Protein AF-A0AAJ2TS59-F1 (afdb_monomer_lite)

Foldseek 3Di:
DAEDEDADDDDQPATFQQFEFEQDPVLVVVVVVVCVVVPPCCVRPNDDPDDDDDQQRGRGDGDRLGGALLHPPQRVVLVVLVVV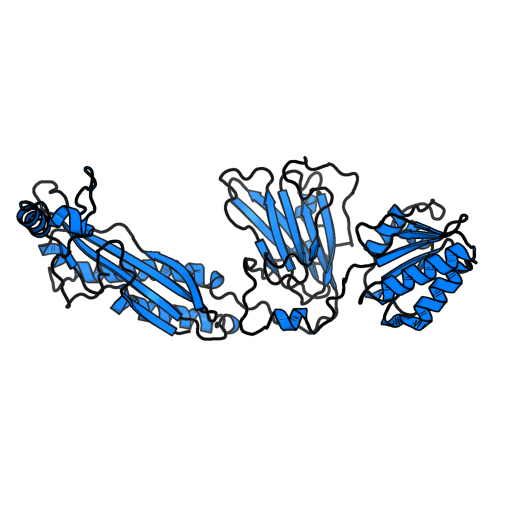VCVVQVQLPDDADKYWYKHRGGFYFGWDDDDPNATKTWGWGWIWIWIQHRVRDIDTQFIQGPGTDIDHPCVCPPPNRPVVVVVSNVSSVVRSVSNSVCSCVVRPRPAPQDDPAQAKEKEKEFDDQFKDKKKDWLDQFPVCNVRIDDDPQDDPDLVDRRDPDPDQEADLDFAAAPVNVVDPHTHIYMDIGGANGKMKIWMDGSDPDVLPDDTQMKIHGHHHPWYKYWDWDDDPSHTHIAIFIQDPNRDTHHGPMHGGHNDDDDPVDPPVCVPVPDQPAPQQQEWQWEQDPQGIWIDGSDPPDDIDGAGLDPVSLVVLVVSLVVQLVGANYEYEYEAQDPPDDGPSVVSVLVSCLVCVVSYFYAYDYCQRLCVVVVHDSPDDDDPVSSVVSVSSDDPVRGGND

Secondary structure (DSSP, 8-state):
-EEEEEE---BTTBPP-SEEEEE-HHHHHHHHHHTTSTHHHHHHH-S-TT----GGGS--EEEEEEE-HHHHTHHHHHHHHHHHHHHH-GGGS-SS--EEEEEEEEEEEEE---BTTB-EEEEEEEEEEEEE-TTS-EEEEEEE-PPPPEEEHHHHHHHHHHHHHHHHHHHHHHHHHHHHTTHHHHSPPPP--------EEEEEEE--SSEEEEEEES-SSTT--SSEE--TTS-S-TTSPPP--S---B-S-PPPPHHHHH-SS--EEEEEEETTS-EEEEEEESS--TTS-S-EEEEE-PPTT-EEEEEEEEETTEEEEEEEEE-TT--EEE---EEPPSS---TTS-HHHHTTSS----TT-EEEEEEETTEEEEE-SSTTPPPEEE-SSHHHHHHHHHHHHHHHHSTT-EEEEEESSTT---HHHHHHHHHHHHTTTTS-EEEEEHHHHHHHTT--TT----HHHHHHHHHHS-GGG----

Structure (mmCIF, N/CA/C/O backbone):
data_AF-A0AAJ2TS59-F1
#
_entry.id   AF-A0AAJ2TS59-F1
#
loop_
_atom_site.group_PDB
_atom_site.id
_atom_site.type_symbol
_atom_site.label_atom_id
_atom_site.label_alt_id
_atom_site.label_comp_id
_atom_site.label_asym_id
_atom_site.label_entity_id
_atom_site.label_seq_id
_atom_site.pdbx_PDB_ins_code
_atom_site.Cartn_x
_atom_site.Cartn_y
_atom_site.Cartn_z
_atom_site.occupancy
_atom_site.B_iso_or_equiv
_atom_site.auth_seq_id
_atom_site.auth_comp_id
_atom_site.auth_asym_id
_atom_site.auth_atom_id
_atom_site.pdbx_PDB_model_num
ATOM 1 N N . MET A 1 1 ? -4.832 -18.614 8.738 1.00 72.69 1 MET A N 1
ATOM 2 C CA . MET A 1 1 ? -4.809 -17.460 9.665 1.00 72.69 1 MET A CA 1
ATOM 3 C C . MET A 1 1 ? -5.436 -17.889 10.982 1.00 72.69 1 MET A C 1
ATOM 5 O O . MET A 1 1 ? -6.386 -18.655 10.942 1.00 72.69 1 MET A O 1
ATOM 9 N N . ALA A 1 2 ? -4.895 -17.458 12.120 1.00 82.19 2 ALA A N 1
ATOM 10 C CA . ALA A 1 2 ? -5.472 -17.732 13.437 1.00 82.19 2 ALA A CA 1
ATOM 11 C C . ALA A 1 2 ? -5.953 -16.429 14.087 1.00 82.19 2 ALA A C 1
ATOM 13 O O . ALA A 1 2 ? -5.424 -15.356 13.789 1.00 82.19 2 ALA A O 1
ATOM 14 N N . ILE A 1 3 ? -6.926 -16.527 14.989 1.00 85.50 3 ILE A N 1
ATOM 15 C CA . ILE A 1 3 ? -7.388 -15.415 15.823 1.00 85.50 3 ILE A CA 1
ATOM 16 C C . ILE A 1 3 ? -7.138 -15.805 17.277 1.00 85.50 3 ILE A C 1
ATOM 18 O O . ILE A 1 3 ? -7.480 -16.910 17.689 1.00 85.50 3 ILE A O 1
ATOM 22 N N . SER A 1 4 ? -6.535 -14.911 18.054 1.00 87.94 4 SER A N 1
ATOM 23 C CA . SER A 1 4 ? -6.341 -15.095 19.493 1.00 87.94 4 SER A CA 1
ATOM 24 C C . SER A 1 4 ? -6.887 -13.886 20.223 1.00 87.94 4 SER A C 1
ATOM 26 O O . SER A 1 4 ? -6.422 -12.772 19.997 1.00 87.94 4 SER A O 1
ATOM 28 N N . ALA A 1 5 ? -7.822 -14.107 21.139 1.00 88.44 5 ALA A N 1
ATOM 29 C CA . ALA A 1 5 ? -8.202 -13.099 22.117 1.00 88.44 5 ALA A CA 1
ATOM 30 C C . ALA A 1 5 ? -7.309 -13.201 23.353 1.00 88.44 5 ALA A C 1
ATOM 32 O O . ALA A 1 5 ? -6.896 -14.294 23.743 1.00 88.44 5 ALA A O 1
ATOM 33 N N . GLY A 1 6 ? -6.999 -12.066 23.965 1.00 87.12 6 GLY A N 1
ATOM 34 C CA . GLY A 1 6 ? -6.193 -12.036 25.174 1.00 87.12 6 GLY A CA 1
ATOM 35 C C . GLY A 1 6 ? -6.191 -10.677 25.852 1.00 87.12 6 GLY A C 1
ATOM 36 O O . GLY A 1 6 ? -6.707 -9.687 25.334 1.00 87.12 6 GLY A O 1
ATOM 37 N N . ALA A 1 7 ? -5.581 -10.643 27.030 1.00 84.12 7 ALA A N 1
ATOM 38 C CA . ALA A 1 7 ? -5.287 -9.400 27.721 1.00 84.12 7 ALA A CA 1
ATOM 39 C C . ALA A 1 7 ? -4.274 -8.572 26.905 1.00 84.12 7 ALA A C 1
ATOM 41 O O . ALA A 1 7 ? -3.307 -9.120 26.370 1.00 84.12 7 ALA A O 1
ATOM 42 N N . GLY A 1 8 ? -4.509 -7.263 26.797 1.00 77.06 8 GLY A N 1
ATOM 43 C CA . GLY A 1 8 ? -3.562 -6.320 26.203 1.00 77.06 8 GLY A CA 1
ATOM 44 C C . GLY A 1 8 ? -2.334 -6.070 27.079 1.00 77.06 8 GLY A C 1
ATOM 45 O O . GLY A 1 8 ? -2.161 -6.675 28.136 1.00 77.06 8 GLY A O 1
ATOM 46 N N . GLN A 1 9 ? -1.457 -5.165 26.643 1.00 68.12 9 GLN A N 1
ATOM 47 C CA . GLN A 1 9 ? -0.314 -4.766 27.466 1.00 68.12 9 GLN A CA 1
ATOM 48 C C . GLN A 1 9 ? -0.753 -3.912 28.658 1.00 68.12 9 GLN A C 1
ATOM 50 O O . GLN A 1 9 ? -1.721 -3.157 28.580 1.00 68.12 9 GLN A O 1
ATOM 55 N N . HIS A 1 10 ? 0.006 -4.004 29.750 1.00 62.50 10 HIS A N 1
ATOM 56 C CA . HIS A 1 10 ? -0.122 -3.082 30.872 1.00 62.50 10 HIS A CA 1
ATOM 57 C C . HIS A 1 10 ? 0.120 -1.650 30.394 1.00 62.50 10 HIS A C 1
ATOM 59 O O . HIS A 1 10 ? 1.167 -1.345 29.820 1.00 62.50 10 HIS A O 1
ATOM 65 N N . ILE A 1 11 ? -0.851 -0.772 30.631 1.00 53.66 11 ILE A N 1
ATOM 66 C CA . ILE A 1 11 ? -0.703 0.664 30.401 1.00 53.66 11 ILE A CA 1
ATOM 67 C C . ILE A 1 11 ? -0.603 1.308 31.781 1.00 53.66 11 ILE A C 1
ATOM 69 O O . ILE A 1 11 ? -1.565 1.288 32.551 1.00 53.66 11 ILE A O 1
ATOM 73 N N . HIS A 1 12 ? 0.577 1.849 32.094 1.00 59.78 12 HIS A N 1
ATOM 74 C CA . HIS A 1 12 ? 0.957 2.241 33.457 1.00 59.78 12 HIS A CA 1
ATOM 75 C C . HIS A 1 12 ? 0.853 1.039 34.424 1.00 59.78 12 HIS A C 1
ATOM 77 O O . HIS A 1 12 ? 1.385 -0.022 34.110 1.00 59.78 12 HIS A O 1
ATOM 83 N N . ASP A 1 13 ? 0.147 1.182 35.552 1.00 52.59 13 ASP A N 1
ATOM 84 C CA . ASP A 1 13 ? -0.112 0.118 36.543 1.00 52.59 13 ASP A CA 1
ATOM 85 C C . ASP A 1 13 ? -1.493 -0.554 36.378 1.00 52.59 13 ASP A C 1
ATOM 87 O O . ASP A 1 13 ? -1.892 -1.413 37.176 1.00 52.59 13 ASP A O 1
ATOM 91 N N . HIS A 1 14 ? -2.256 -0.173 35.346 1.00 64.06 14 HIS A N 1
ATOM 92 C CA . HIS A 1 14 ? -3.583 -0.735 35.105 1.00 64.06 14 HIS A CA 1
ATOM 93 C C . HIS A 1 14 ? -3.475 -2.098 34.420 1.00 64.06 14 HIS A C 1
ATOM 95 O O . HIS A 1 14 ? -2.785 -2.253 33.409 1.00 64.06 14 HIS A O 1
ATOM 101 N N . HIS A 1 15 ? -4.153 -3.096 34.988 1.00 70.06 15 HIS A N 1
ATOM 102 C CA . HIS A 1 15 ? -4.234 -4.425 34.391 1.00 70.06 15 HIS A CA 1
ATOM 103 C C . HIS A 1 15 ? -5.321 -4.429 33.309 1.00 70.06 15 HIS A C 1
ATOM 105 O O . HIS A 1 15 ? -6.381 -3.845 33.524 1.00 70.06 15 HIS A O 1
ATOM 111 N N . PRO A 1 16 ? -5.095 -5.090 32.165 1.00 83.38 16 PRO A N 1
ATOM 112 C CA . PRO A 1 16 ? -6.091 -5.195 31.103 1.00 83.38 16 PRO A CA 1
ATOM 113 C C . PRO A 1 16 ? -7.420 -5.783 31.605 1.00 83.38 16 PRO A C 1
ATOM 115 O O . PRO A 1 16 ? -7.457 -6.852 32.221 1.00 83.38 16 PRO A O 1
ATOM 118 N N . ASP A 1 17 ? -8.525 -5.100 31.300 1.00 88.44 17 ASP A N 1
ATOM 119 C CA . ASP A 1 17 ? -9.873 -5.506 31.712 1.00 88.44 17 ASP A CA 1
ATOM 120 C C . ASP A 1 17 ? -10.430 -6.588 30.759 1.00 88.44 17 ASP A C 1
ATOM 122 O O . ASP A 1 17 ? -11.111 -6.297 29.770 1.00 88.44 17 ASP A O 1
ATOM 126 N N . VAL A 1 18 ? -10.135 -7.863 31.038 1.00 91.06 18 VAL A N 1
ATOM 127 C CA . VAL A 1 18 ? -10.705 -9.014 30.296 1.00 91.06 18 VAL A CA 1
ATOM 128 C C . VAL A 1 18 ? -12.157 -9.324 30.691 1.00 91.06 18 VAL A C 1
ATOM 130 O O . VAL A 1 18 ? -12.887 -9.970 29.938 1.00 91.06 18 VAL A O 1
ATOM 133 N N . VAL A 1 19 ? -12.588 -8.824 31.850 1.00 94.06 19 VAL A N 1
ATOM 134 C CA . VAL A 1 19 ? -13.965 -8.846 32.364 1.00 94.06 19 VAL A CA 1
ATOM 135 C C . VAL A 1 19 ? -14.363 -7.443 32.805 1.00 94.06 19 VAL A C 1
ATOM 137 O O . VAL A 1 19 ? -13.503 -6.579 32.971 1.00 94.06 19 VAL A O 1
ATOM 140 N N . LEU A 1 20 ? -15.661 -7.204 32.981 1.00 95.31 20 LEU A N 1
ATOM 141 C CA . LEU A 1 20 ? -16.171 -5.898 33.377 1.00 95.31 20 LEU A CA 1
ATOM 142 C C . LEU A 1 20 ? -15.591 -5.477 34.724 1.00 95.31 20 LEU A C 1
ATOM 144 O O . LEU A 1 20 ? -15.701 -6.205 35.709 1.00 95.31 20 LEU A O 1
ATOM 148 N N . ARG A 1 21 ? -15.062 -4.260 34.782 1.00 94.50 21 ARG A N 1
ATOM 149 C CA . ARG A 1 21 ? -14.678 -3.599 36.027 1.00 94.50 21 ARG A CA 1
ATOM 150 C C . ARG A 1 21 ? -15.656 -2.480 36.368 1.00 94.50 21 ARG A C 1
ATOM 152 O O . ARG A 1 21 ? -16.001 -1.668 35.517 1.00 94.50 21 ARG A O 1
ATOM 159 N N . ILE A 1 22 ? -16.091 -2.404 37.616 1.00 93.75 22 ILE A N 1
ATOM 160 C CA . ILE A 1 22 ? -16.941 -1.318 38.113 1.00 93.75 22 ILE A CA 1
ATOM 161 C C . ILE A 1 22 ? -16.112 -0.486 39.081 1.00 93.75 22 ILE A C 1
ATOM 163 O O . ILE A 1 22 ? -15.573 -1.027 40.041 1.00 93.75 22 ILE A O 1
ATOM 167 N N . VAL A 1 23 ? -16.004 0.813 38.816 1.00 91.12 23 VAL A N 1
ATOM 168 C CA . VAL A 1 23 ? -15.303 1.772 39.672 1.00 91.12 23 VAL A CA 1
ATOM 169 C C . VAL A 1 23 ? -16.327 2.711 40.285 1.00 91.12 23 VAL A C 1
ATOM 171 O O . VAL A 1 23 ? -16.976 3.470 39.559 1.00 91.12 23 VAL A O 1
ATOM 174 N N . THR A 1 24 ? -16.452 2.681 41.607 1.00 89.25 24 THR A N 1
ATOM 175 C CA . THR A 1 24 ? -17.350 3.549 42.377 1.00 89.25 24 THR A CA 1
ATOM 176 C C . THR A 1 24 ? -16.577 4.727 42.987 1.00 89.25 24 THR A C 1
ATOM 178 O O . THR A 1 24 ? -15.344 4.699 43.042 1.00 89.25 24 THR A O 1
ATOM 181 N N . PRO A 1 25 ? -17.262 5.786 43.460 1.00 84.81 25 PRO A N 1
ATOM 182 C CA . PRO A 1 25 ? -16.600 6.882 44.173 1.00 84.81 25 PRO A CA 1
ATOM 183 C C . PRO A 1 25 ? -15.772 6.416 45.387 1.00 84.81 25 PRO A C 1
ATOM 185 O O . PRO A 1 25 ? -14.683 6.940 45.626 1.00 84.81 25 PRO A O 1
ATOM 188 N N . GLU A 1 26 ? -16.235 5.379 46.093 1.00 80.06 26 GLU A N 1
ATOM 189 C CA . GLU A 1 26 ? -15.557 4.791 47.258 1.00 80.06 26 GLU A CA 1
ATOM 190 C C . GLU A 1 26 ? -14.175 4.214 46.908 1.00 80.06 26 GLU A C 1
ATOM 192 O O . GLU A 1 26 ? -13.249 4.277 47.719 1.00 80.06 26 GLU A O 1
ATOM 197 N N . ASP A 1 27 ? -13.986 3.705 45.684 1.00 77.81 27 ASP A N 1
ATOM 198 C CA . ASP A 1 27 ? -12.687 3.202 45.223 1.00 77.81 27 ASP A CA 1
ATOM 199 C C . ASP A 1 27 ? -11.628 4.312 45.171 1.00 77.81 27 ASP A C 1
ATOM 201 O O . ASP A 1 27 ? -10.453 4.074 45.467 1.00 77.81 27 ASP A O 1
ATOM 205 N N . GLY A 1 28 ? -12.041 5.535 44.823 1.00 67.25 28 GLY A N 1
ATOM 206 C CA . GLY A 1 28 ? -11.183 6.718 44.865 1.00 67.25 28 GLY A CA 1
ATOM 207 C C . GLY A 1 28 ? -10.882 7.150 46.301 1.00 67.25 28 GLY A C 1
ATOM 208 O O . GLY A 1 28 ? -9.730 7.433 46.642 1.00 67.25 28 GLY A O 1
ATOM 209 N N . GLU A 1 29 ? -11.896 7.126 47.168 1.00 66.88 29 GLU A N 1
ATOM 210 C CA . GLU A 1 29 ? -11.760 7.475 48.586 1.00 66.88 29 GLU A CA 1
ATOM 211 C C . GLU A 1 29 ? -10.837 6.503 49.335 1.00 66.88 29 GLU A C 1
ATOM 213 O O . GLU A 1 29 ? -9.997 6.933 50.131 1.00 66.88 29 GLU A O 1
ATOM 218 N N . ARG A 1 30 ? -10.885 5.203 49.015 1.00 58.94 30 ARG A N 1
ATOM 219 C CA . ARG A 1 30 ? -10.021 4.170 49.608 1.00 58.94 30 ARG A CA 1
ATOM 220 C C . ARG A 1 30 ? -8.536 4.411 49.328 1.00 58.94 30 ARG A C 1
ATOM 222 O O . ARG A 1 30 ? -7.702 4.168 50.203 1.00 58.94 30 ARG A O 1
ATOM 229 N N . ILE A 1 31 ? -8.198 4.944 48.150 1.00 54.56 31 ILE A N 1
ATOM 230 C CA . ILE A 1 31 ? -6.822 5.357 47.831 1.00 54.56 31 ILE A CA 1
ATOM 231 C C . ILE A 1 31 ? -6.440 6.607 48.621 1.00 54.56 31 ILE A C 1
ATOM 233 O O . ILE A 1 31 ? -5.339 6.656 49.161 1.00 54.56 31 ILE A O 1
ATOM 237 N N . THR A 1 32 ? -7.338 7.585 48.775 1.00 50.03 32 THR A N 1
ATOM 238 C CA . THR A 1 32 ? -7.059 8.771 49.606 1.00 50.03 32 THR A CA 1
ATOM 239 C C . THR A 1 32 ? -6.939 8.450 51.105 1.00 50.03 32 THR A C 1
ATOM 241 O O . THR A 1 32 ? -6.155 9.087 51.807 1.00 50.03 32 THR A O 1
ATOM 244 N N . GLY A 1 33 ? -7.635 7.415 51.591 1.00 44.62 33 GLY A N 1
ATOM 245 C CA . GLY A 1 33 ? -7.516 6.898 52.957 1.00 44.62 33 GLY A CA 1
ATOM 246 C C . GLY A 1 33 ? -6.173 6.212 53.224 1.00 44.62 33 GLY A C 1
ATOM 247 O O . GLY A 1 33 ? -5.544 6.480 54.246 1.00 44.62 33 GLY A O 1
ATOM 248 N N . ALA A 1 34 ? -5.686 5.402 52.276 1.00 44.34 34 ALA A N 1
ATOM 249 C CA . ALA A 1 34 ? -4.340 4.817 52.313 1.00 44.34 34 ALA A CA 1
ATOM 250 C C . ALA A 1 34 ? -3.225 5.842 52.009 1.00 44.34 34 ALA A C 1
ATOM 252 O O . ALA A 1 34 ? -2.088 5.663 52.429 1.00 44.34 34 ALA A O 1
ATOM 253 N N . ALA A 1 35 ? -3.540 6.946 51.324 1.00 40.09 35 ALA A N 1
ATOM 254 C CA . ALA A 1 35 ? -2.614 8.040 51.026 1.00 40.09 35 ALA A CA 1
ATOM 255 C C . ALA A 1 35 ? -2.311 8.960 52.223 1.00 40.09 35 ALA A C 1
ATOM 257 O O . ALA A 1 35 ? -1.419 9.803 52.118 1.00 40.09 35 ALA A O 1
ATOM 258 N N . LYS A 1 36 ? -2.990 8.804 53.373 1.00 41.78 36 LYS A N 1
ATOM 259 C CA . LYS A 1 36 ? -2.595 9.498 54.616 1.00 41.78 36 LYS A CA 1
ATOM 260 C C . LYS A 1 36 ? -1.229 9.043 55.139 1.00 41.78 36 LYS A C 1
ATOM 262 O O . LYS A 1 36 ? -0.572 9.799 55.848 1.00 41.78 36 LYS A O 1
ATOM 267 N N . THR A 1 37 ? -0.757 7.861 54.750 1.00 45.00 37 THR A N 1
ATOM 268 C CA . THR A 1 37 ? 0.645 7.463 54.882 1.00 45.00 37 THR A CA 1
ATOM 269 C C . THR A 1 37 ? 1.336 7.738 53.547 1.00 45.00 37 THR A C 1
ATOM 271 O O . THR A 1 37 ? 1.250 6.959 52.601 1.00 45.00 37 THR A O 1
ATOM 274 N N . GLY A 1 38 ? 2.019 8.884 53.444 1.00 41.56 38 GLY A N 1
ATOM 275 C CA . GLY A 1 38 ? 2.622 9.430 52.213 1.00 41.56 38 GLY A CA 1
ATOM 276 C C . GLY A 1 38 ? 3.641 8.551 51.457 1.00 41.56 38 GLY A C 1
ATOM 277 O O . GLY A 1 38 ? 4.269 9.021 50.512 1.00 41.56 38 GLY A O 1
ATOM 278 N N . GLN A 1 39 ? 3.805 7.280 51.830 1.00 44.50 39 GLN A N 1
ATOM 279 C CA . GLN A 1 39 ? 4.583 6.278 51.103 1.00 44.50 39 GLN A CA 1
ATOM 280 C C . GLN A 1 39 ? 3.848 5.707 49.878 1.00 44.50 39 GLN A C 1
ATOM 282 O O . GLN A 1 39 ? 4.495 5.494 48.856 1.00 44.50 39 GLN A O 1
ATOM 287 N N . PHE A 1 40 ? 2.521 5.514 49.918 1.00 44.19 40 PHE A N 1
ATOM 288 C CA . PHE A 1 40 ? 1.819 4.782 48.846 1.00 44.19 40 PHE A CA 1
ATOM 289 C C . PHE A 1 40 ? 1.657 5.604 47.554 1.00 44.19 40 PHE A C 1
ATOM 291 O O . PHE A 1 40 ? 1.824 5.087 46.452 1.00 44.19 40 PHE A O 1
ATOM 298 N N . VAL A 1 41 ? 1.429 6.917 47.676 1.00 44.16 41 VAL A N 1
ATOM 299 C CA . VAL A 1 41 ? 1.313 7.833 46.522 1.00 44.16 41 VAL A CA 1
ATOM 300 C C . VAL A 1 41 ? 2.628 7.919 45.738 1.00 44.16 41 VAL A C 1
ATOM 302 O O . VAL A 1 41 ? 2.613 7.928 44.510 1.00 44.16 41 VAL A O 1
ATOM 305 N N . ARG A 1 42 ? 3.778 7.906 46.431 1.00 46.03 42 ARG A N 1
ATOM 306 C CA . ARG A 1 42 ? 5.106 7.876 45.793 1.00 46.03 42 ARG A CA 1
ATOM 307 C C . ARG A 1 42 ? 5.397 6.553 45.083 1.00 46.03 42 ARG A C 1
ATOM 309 O O . ARG A 1 42 ? 6.091 6.573 44.072 1.00 46.03 42 ARG A O 1
ATOM 316 N N . GLN A 1 43 ? 4.895 5.439 45.616 1.00 44.34 43 GLN A N 1
ATOM 317 C CA . GLN A 1 43 ? 5.172 4.094 45.108 1.00 44.34 43 GLN A CA 1
ATOM 318 C C . GLN A 1 43 ? 4.327 3.721 43.883 1.00 44.34 43 GLN A C 1
ATOM 320 O O . GLN A 1 43 ? 4.808 2.965 43.050 1.00 44.34 43 GLN A O 1
ATOM 325 N N . VAL A 1 44 ? 3.107 4.262 43.764 1.00 44.22 44 VAL A N 1
ATOM 326 C CA . VAL A 1 44 ? 2.175 3.948 42.661 1.00 44.22 44 VAL A CA 1
ATOM 327 C C . VAL A 1 44 ? 2.182 5.009 41.552 1.00 44.22 44 VAL A C 1
ATOM 329 O O . VAL A 1 44 ? 1.962 4.691 40.394 1.00 44.22 44 VAL A O 1
ATOM 332 N N . PHE A 1 45 ? 2.447 6.283 41.862 1.00 45.72 45 PHE A N 1
ATOM 333 C CA . PHE A 1 45 ? 2.257 7.369 40.882 1.00 45.72 45 PHE A CA 1
ATOM 334 C C . PHE A 1 45 ? 3.514 8.191 40.567 1.00 45.72 45 PHE A C 1
ATOM 336 O O . PHE A 1 45 ? 3.446 9.119 39.760 1.00 45.72 45 PHE A O 1
ATOM 343 N N . GLY A 1 46 ? 4.664 7.858 41.165 1.00 41.53 46 GLY A N 1
ATOM 344 C CA . GLY A 1 46 ? 5.893 8.639 41.026 1.00 41.53 46 GLY A CA 1
ATOM 345 C C . GLY A 1 46 ? 5.805 10.017 41.701 1.00 41.53 46 GLY A C 1
ATOM 346 O O . GLY A 1 46 ? 4.735 10.577 41.940 1.00 41.53 46 GLY A O 1
ATOM 347 N N . ALA A 1 47 ? 6.954 10.577 42.077 1.00 36.09 47 ALA A N 1
ATOM 348 C CA . ALA A 1 47 ? 7.021 11.863 42.765 1.00 36.09 47 ALA A CA 1
ATOM 349 C C . ALA A 1 47 ? 6.775 13.029 41.787 1.00 36.09 47 ALA A C 1
ATOM 351 O O . ALA A 1 47 ? 7.723 13.574 41.228 1.00 36.09 47 ALA A O 1
ATOM 352 N N . SER A 1 48 ? 5.518 13.437 41.594 1.00 37.50 48 SER A N 1
ATOM 353 C CA . SER A 1 48 ? 5.200 14.717 40.950 1.00 37.50 48 SER A CA 1
ATOM 354 C C . SER A 1 48 ? 4.036 15.431 41.657 1.00 37.50 48 SER A C 1
ATOM 356 O O . SER A 1 48 ? 3.083 14.764 42.053 1.00 37.50 48 SER A O 1
ATOM 358 N N . PRO A 1 49 ? 4.063 16.767 41.837 1.00 37.91 49 PRO A N 1
ATOM 359 C CA . PRO A 1 49 ? 3.030 17.509 42.574 1.00 37.91 49 PRO A CA 1
ATOM 360 C C . PRO A 1 49 ? 1.704 17.695 41.805 1.00 37.91 49 PRO A C 1
ATOM 362 O O . PRO A 1 49 ? 0.811 18.386 42.290 1.00 37.91 49 PRO A O 1
ATOM 365 N N . THR A 1 50 ? 1.572 17.135 40.596 1.00 39.56 50 THR A N 1
ATOM 366 C CA . THR A 1 50 ? 0.471 17.410 39.650 1.00 39.56 50 THR A CA 1
ATOM 367 C C . THR A 1 50 ? -0.330 16.175 39.216 1.00 39.56 50 THR A C 1
ATOM 369 O O . THR A 1 50 ? -1.190 16.290 38.339 1.00 39.56 50 THR A O 1
ATOM 372 N N . THR A 1 51 ? -0.107 15.000 39.813 1.00 45.16 51 THR A N 1
ATOM 373 C CA . THR A 1 51 ? -0.813 13.757 39.457 1.00 45.16 51 THR A CA 1
ATOM 374 C C . THR A 1 51 ? -2.285 13.822 39.868 1.00 45.16 51 THR A C 1
ATOM 376 O O . THR A 1 51 ? -2.672 13.520 40.995 1.00 45.16 51 THR A O 1
ATOM 379 N N . ARG A 1 52 ? -3.141 14.247 38.932 1.00 51.44 52 ARG A N 1
ATOM 380 C CA . ARG A 1 52 ? -4.596 14.131 39.063 1.00 51.44 52 ARG A CA 1
ATOM 381 C C . ARG A 1 52 ? -4.963 12.648 39.024 1.00 51.44 52 ARG A C 1
ATOM 383 O O . ARG A 1 52 ? -4.667 11.975 38.042 1.00 51.44 52 ARG A O 1
ATOM 390 N N . LEU A 1 53 ? -5.613 12.161 40.080 1.00 63.75 53 LEU A N 1
ATOM 391 C CA . LEU A 1 53 ? -6.252 10.845 40.104 1.00 63.75 53 LEU A CA 1
ATOM 392 C C . LEU A 1 53 ? -7.255 10.751 38.946 1.00 63.75 53 LEU A C 1
ATOM 394 O O . LEU A 1 53 ? -8.233 11.497 38.913 1.00 63.75 53 LEU A O 1
ATOM 398 N N . ASP A 1 54 ? -6.998 9.852 37.999 1.00 73.12 54 ASP A N 1
ATOM 399 C CA . ASP A 1 54 ? -7.930 9.512 36.926 1.00 73.12 54 ASP A CA 1
ATOM 400 C C . ASP A 1 54 ? -8.676 8.223 37.316 1.00 73.12 54 ASP A C 1
ATOM 402 O O . ASP A 1 54 ? -8.051 7.157 37.395 1.00 73.12 54 ASP A O 1
ATOM 406 N N . PRO A 1 55 ? -10.000 8.294 37.569 1.00 77.94 55 PRO A N 1
ATOM 407 C CA . PRO A 1 55 ? -10.802 7.152 38.001 1.00 77.94 55 PRO A CA 1
ATOM 408 C C . PRO A 1 55 ? -10.727 5.934 37.073 1.00 77.94 55 PRO A C 1
ATOM 410 O O . PRO A 1 55 ? -10.961 4.805 37.503 1.00 77.94 55 PRO A O 1
ATOM 413 N N . ARG A 1 56 ? -10.369 6.133 35.798 1.00 78.44 56 ARG A N 1
ATOM 414 C CA . ARG A 1 56 ? -10.287 5.056 34.804 1.00 78.44 56 ARG A CA 1
ATOM 415 C C . ARG A 1 56 ? -9.237 3.999 35.139 1.00 78.44 56 ARG A C 1
ATOM 417 O O . ARG A 1 56 ? -9.430 2.848 34.746 1.00 78.44 56 ARG A O 1
ATOM 424 N N . TYR A 1 57 ? -8.199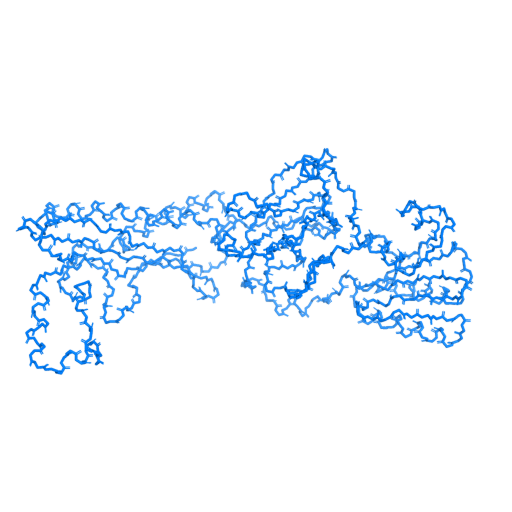 4.357 35.896 1.00 76.69 57 TYR A N 1
ATOM 425 C CA . TYR A 1 57 ? -7.106 3.457 36.290 1.00 76.69 57 TYR A CA 1
ATOM 426 C C . TYR A 1 57 ? -7.256 2.885 37.710 1.00 76.69 57 TYR A C 1
ATOM 428 O O . TYR A 1 57 ? -6.353 2.223 38.216 1.00 76.69 57 TYR A O 1
ATOM 436 N N . LEU A 1 58 ? -8.384 3.136 38.384 1.00 80.88 58 LEU A N 1
ATOM 437 C CA . LEU A 1 58 ? -8.666 2.545 39.694 1.00 80.88 58 LEU A CA 1
ATOM 438 C C . LEU A 1 58 ? -8.994 1.053 39.560 1.00 80.88 58 LEU A C 1
ATOM 440 O O . LEU A 1 58 ? -9.677 0.651 38.623 1.00 80.88 58 LEU A O 1
ATOM 444 N N . ARG A 1 59 ? -8.573 0.222 40.523 1.00 80.00 59 ARG A N 1
ATOM 445 C CA . ARG A 1 59 ? -8.787 -1.240 40.458 1.00 80.00 59 ARG A CA 1
ATOM 446 C C . ARG A 1 59 ? -10.257 -1.658 40.388 1.00 80.00 59 ARG A C 1
ATOM 448 O O . ARG A 1 59 ? -10.544 -2.651 39.730 1.00 80.00 59 ARG A O 1
ATOM 455 N N . GLY A 1 60 ? -11.153 -0.921 41.047 1.00 86.81 60 GLY A N 1
ATOM 456 C CA . GLY A 1 60 ? -12.580 -1.238 41.102 1.00 86.81 60 GLY A CA 1
ATOM 457 C C . GLY A 1 60 ? -12.887 -2.676 41.538 1.00 86.81 60 GLY A C 1
ATOM 458 O O . GLY A 1 60 ? -12.056 -3.370 42.129 1.00 86.81 60 GLY A O 1
ATOM 459 N N . THR A 1 61 ? -14.091 -3.132 41.197 1.00 90.62 61 THR A N 1
ATOM 460 C CA . THR A 1 61 ? -14.571 -4.505 41.409 1.00 90.62 61 THR A CA 1
ATOM 461 C C . THR A 1 61 ? -14.767 -5.217 40.071 1.00 90.62 61 THR A C 1
ATOM 463 O O . THR A 1 61 ? -15.396 -4.672 39.166 1.00 90.62 61 THR A O 1
ATOM 466 N N . SER A 1 62 ? -14.243 -6.439 39.938 1.00 92.69 62 SER A N 1
ATOM 467 C CA . SER A 1 62 ? -14.398 -7.266 38.730 1.00 92.69 62 SER A CA 1
ATOM 468 C C . SER A 1 62 ? -15.712 -8.053 38.741 1.00 92.69 62 SER A C 1
ATOM 470 O O . SER A 1 62 ? -16.069 -8.663 39.747 1.00 92.69 62 SER A O 1
ATOM 472 N N . VAL A 1 63 ? -16.405 -8.092 37.604 1.00 93.56 63 VAL A N 1
ATOM 473 C CA . VAL A 1 63 ? -17.655 -8.832 37.390 1.00 93.56 63 VAL A CA 1
ATOM 474 C C . VAL A 1 63 ? -17.428 -9.885 36.308 1.00 93.56 63 VAL A C 1
ATOM 476 O O . VAL A 1 63 ? -17.577 -9.632 35.114 1.00 93.56 63 VAL A O 1
ATOM 479 N N . HIS A 1 64 ? -17.076 -11.099 36.731 1.00 90.31 64 HIS A N 1
ATOM 480 C CA . HIS A 1 64 ? -16.715 -12.196 35.823 1.00 90.31 64 HIS A CA 1
ATOM 481 C C . HIS A 1 64 ? -17.858 -12.669 34.910 1.00 90.31 64 HIS A C 1
ATOM 483 O O . HIS A 1 64 ? -17.594 -13.215 33.845 1.00 90.31 64 HIS A O 1
ATOM 489 N N . ALA A 1 65 ? -19.117 -12.429 35.295 1.00 89.62 65 ALA A N 1
ATOM 490 C CA . ALA A 1 65 ? -20.296 -12.781 34.497 1.00 89.62 65 ALA A CA 1
ATOM 491 C C . ALA A 1 65 ? -20.460 -11.935 33.217 1.00 89.62 65 ALA A C 1
ATOM 493 O O . ALA A 1 65 ? -21.294 -12.252 32.363 1.00 89.62 65 ALA A O 1
ATOM 494 N N . VAL A 1 66 ? -19.685 -10.852 33.087 1.00 92.88 66 VAL A N 1
ATOM 495 C CA . VAL A 1 66 ? -19.718 -9.948 31.936 1.00 92.88 66 VAL A CA 1
ATOM 496 C C . VAL A 1 66 ? -18.302 -9.818 31.361 1.00 92.88 66 VAL A C 1
ATOM 498 O O . VAL A 1 66 ? -17.559 -8.911 31.747 1.00 92.88 66 VAL A O 1
ATOM 501 N N . PRO A 1 67 ? -17.889 -10.714 30.451 1.00 92.25 67 PRO A N 1
ATOM 502 C CA . PRO A 1 67 ? -16.586 -10.618 29.805 1.00 92.25 67 PRO A CA 1
ATOM 503 C C . PRO A 1 67 ? -16.509 -9.402 28.871 1.00 92.25 67 PRO A C 1
ATOM 505 O O . PRO A 1 67 ? -17.519 -8.830 28.451 1.00 92.25 67 PRO A O 1
ATOM 508 N N . SER A 1 68 ? -15.284 -8.996 28.540 1.00 92.56 68 SER A N 1
ATOM 509 C CA . SER A 1 68 ? -15.046 -7.965 27.530 1.00 92.56 68 SER A CA 1
ATOM 510 C C . SER A 1 68 ? -15.516 -8.435 26.143 1.00 92.56 68 SER A C 1
ATOM 512 O O . SER A 1 68 ? -15.288 -9.597 25.785 1.00 92.56 68 SER A O 1
ATOM 514 N N . PRO A 1 69 ? -16.105 -7.552 25.308 1.00 92.81 69 PRO A N 1
ATOM 515 C CA . PRO A 1 69 ? -16.489 -7.899 23.937 1.00 92.81 69 PRO A CA 1
ATOM 516 C C . PRO A 1 69 ? -15.310 -8.402 23.090 1.00 92.81 69 PRO A C 1
ATOM 518 O O . PRO A 1 69 ? -15.511 -9.208 22.183 1.00 92.81 69 PRO A O 1
ATOM 521 N N . ALA A 1 70 ? -14.086 -7.967 23.404 1.00 91.31 70 ALA A N 1
ATOM 522 C CA . ALA A 1 70 ? -12.852 -8.441 22.780 1.00 91.31 70 ALA A CA 1
ATOM 523 C C . ALA A 1 70 ? -12.593 -9.942 23.013 1.00 91.31 70 ALA A C 1
ATOM 525 O O . ALA A 1 70 ? -11.983 -10.596 22.171 1.00 91.31 70 ALA A O 1
ATOM 526 N N . MET A 1 71 ? -13.067 -10.484 24.139 1.00 88.50 71 MET A N 1
ATOM 527 C CA . MET A 1 71 ? -12.853 -11.879 24.524 1.00 88.50 71 MET A CA 1
ATOM 528 C C . MET A 1 71 ? -13.939 -12.804 23.973 1.00 88.50 71 MET A C 1
ATOM 530 O O . MET A 1 71 ? -13.617 -13.870 23.458 1.00 88.50 71 MET A O 1
ATOM 534 N N . GLU A 1 72 ? -15.211 -12.408 24.073 1.00 88.19 72 GLU A N 1
ATOM 535 C CA . GLU A 1 72 ? -16.343 -13.298 23.761 1.00 88.19 72 GLU A CA 1
ATOM 536 C C . GLU A 1 72 ? -16.944 -13.062 22.365 1.00 88.19 72 GLU A C 1
ATOM 538 O O . GLU A 1 72 ? -17.315 -14.015 21.686 1.00 88.19 72 GLU A O 1
ATOM 543 N N . LEU A 1 73 ? -17.040 -11.807 21.910 1.00 88.81 73 LEU A N 1
ATOM 544 C CA . LEU A 1 73 ? -17.818 -11.458 20.711 1.00 88.81 73 LEU A CA 1
ATOM 545 C C . LEU A 1 73 ? -16.948 -11.286 19.464 1.00 88.81 73 LEU A C 1
ATOM 547 O O . LEU A 1 73 ? -17.265 -11.806 18.394 1.00 88.81 73 LEU A O 1
ATOM 551 N N . MET A 1 74 ? -15.860 -10.524 19.582 1.00 90.44 74 MET A N 1
ATOM 552 C CA . MET A 1 74 ? -15.047 -10.139 18.428 1.00 90.44 74 MET A CA 1
ATOM 553 C C . MET A 1 74 ? -14.394 -11.326 17.702 1.00 90.44 74 MET A C 1
ATOM 555 O O . MET A 1 74 ? -14.413 -11.294 16.474 1.00 90.44 74 MET A O 1
ATOM 559 N N . PRO A 1 75 ? -13.858 -12.376 18.364 1.00 88.44 75 PRO A N 1
ATOM 560 C CA . PRO A 1 75 ? -13.205 -13.477 17.653 1.00 88.44 75 PRO A CA 1
ATOM 561 C C . PRO A 1 75 ? -14.117 -14.187 16.648 1.00 88.44 75 PRO A C 1
ATOM 563 O O . PRO A 1 75 ? -13.698 -14.414 15.517 1.00 88.44 75 PRO A O 1
ATOM 566 N N . GLY A 1 76 ? -15.371 -14.465 17.028 1.00 81.00 76 GLY A N 1
ATOM 567 C CA . GLY A 1 76 ? -16.357 -15.081 16.135 1.00 81.00 76 GLY A CA 1
ATOM 568 C C . GLY A 1 76 ? -16.727 -14.168 14.967 1.00 81.00 76 GLY A C 1
ATOM 569 O O . GLY A 1 76 ? -16.613 -14.565 13.813 1.00 81.00 76 GLY A O 1
ATOM 570 N N . LEU A 1 77 ? -17.051 -12.900 15.252 1.00 84.00 77 LEU A N 1
ATOM 571 C CA . LEU A 1 77 ? -17.379 -11.914 14.213 1.00 84.00 77 LEU A CA 1
ATOM 572 C C . LEU A 1 77 ? -16.235 -11.711 13.208 1.00 84.00 77 LEU A C 1
ATOM 574 O O . LEU A 1 77 ? -16.476 -11.539 12.014 1.00 84.00 77 LEU A O 1
ATOM 578 N N . LEU A 1 78 ? -14.992 -11.701 13.692 1.00 86.38 78 LEU A N 1
ATOM 579 C CA . LEU A 1 78 ? -13.798 -11.588 12.860 1.00 86.38 78 LEU A CA 1
ATOM 580 C C . LEU A 1 78 ? -13.605 -12.829 11.993 1.00 86.38 78 LEU A C 1
ATOM 582 O O . LEU A 1 78 ? -13.299 -12.683 10.811 1.00 86.38 78 LEU A O 1
ATOM 586 N N . ASN A 1 79 ? -13.809 -14.022 12.558 1.00 84.69 79 ASN A N 1
ATOM 587 C CA . ASN A 1 79 ? -13.718 -15.273 11.815 1.00 84.69 79 ASN A CA 1
ATOM 588 C C . ASN A 1 79 ? -14.720 -15.297 10.652 1.00 84.69 79 ASN A C 1
ATOM 590 O O . ASN A 1 79 ? -14.310 -15.465 9.508 1.00 84.69 79 ASN A O 1
ATOM 594 N N . ASP A 1 80 ? -15.992 -14.982 10.916 1.00 76.25 80 ASP A N 1
ATOM 595 C CA . ASP A 1 80 ? -17.049 -14.949 9.894 1.00 76.25 80 ASP A CA 1
ATOM 596 C C . ASP A 1 80 ? -16.748 -13.961 8.755 1.00 76.25 80 ASP A C 1
ATOM 598 O O . ASP A 1 80 ? -17.118 -14.171 7.597 1.00 76.25 80 ASP A O 1
ATOM 602 N N . TRP A 1 81 ? -16.133 -12.817 9.070 1.00 82.50 81 TRP A N 1
ATOM 603 C CA . TRP A 1 81 ? -15.738 -11.832 8.061 1.00 82.50 81 TRP A CA 1
ATOM 604 C C . TRP A 1 81 ? -14.533 -12.284 7.242 1.00 82.50 81 TRP A C 1
ATOM 606 O O . TRP A 1 81 ? -14.545 -12.131 6.022 1.00 82.50 81 TRP A O 1
ATOM 616 N N . LEU A 1 82 ? -13.510 -12.835 7.897 1.00 80.94 82 LEU A N 1
ATOM 617 C CA . LEU A 1 82 ? -12.302 -13.323 7.235 1.00 80.94 82 LEU A CA 1
ATOM 618 C C . LEU A 1 82 ? -12.604 -14.524 6.336 1.00 80.94 82 LEU A C 1
ATOM 620 O O . LEU A 1 82 ? -12.136 -14.551 5.203 1.00 80.94 82 LEU A O 1
ATOM 624 N N . GLU A 1 83 ? -13.433 -15.468 6.785 1.00 77.19 83 GLU A N 1
ATOM 625 C CA . GLU A 1 83 ? -13.875 -16.604 5.968 1.00 77.19 83 GLU A CA 1
ATOM 626 C C . GLU A 1 83 ? -14.604 -16.141 4.706 1.00 77.19 83 GLU A C 1
ATOM 628 O O . GLU A 1 83 ? -14.269 -16.573 3.601 1.00 77.19 83 GLU A O 1
ATOM 633 N N . ARG A 1 84 ? -15.553 -15.203 4.839 1.00 69.44 84 ARG A N 1
ATOM 634 C CA . ARG A 1 84 ? -16.243 -14.615 3.680 1.00 69.44 84 ARG A CA 1
ATOM 635 C C . ARG A 1 84 ? -15.277 -13.896 2.747 1.00 69.44 84 ARG A C 1
ATOM 637 O O . ARG A 1 84 ? -15.360 -14.079 1.536 1.00 69.44 84 ARG A O 1
ATOM 644 N N . TYR A 1 85 ? -14.355 -13.110 3.296 1.00 69.06 85 TYR A N 1
ATOM 645 C CA . TYR A 1 85 ? -13.363 -12.385 2.508 1.00 69.06 85 TYR A CA 1
ATOM 646 C C . TYR A 1 85 ? -12.463 -13.341 1.712 1.00 69.06 85 TYR A C 1
ATOM 648 O O . TYR A 1 85 ? -12.338 -13.193 0.501 1.00 69.06 85 TYR A O 1
ATOM 656 N N . PHE A 1 86 ? -11.908 -14.371 2.352 1.00 73.69 86 PHE A N 1
ATOM 657 C CA . PHE A 1 86 ? -11.037 -15.348 1.694 1.00 73.69 86 PHE A CA 1
ATOM 658 C C . PHE A 1 86 ? -11.778 -16.317 0.770 1.00 73.69 86 PHE A C 1
ATOM 660 O O . PHE A 1 86 ? -11.170 -16.866 -0.140 1.00 73.69 86 PHE A O 1
ATOM 667 N N . THR A 1 87 ? -13.087 -16.502 0.947 1.00 68.06 87 THR A N 1
ATOM 668 C CA . THR A 1 87 ? -13.910 -17.231 -0.030 1.00 68.06 87 THR A CA 1
ATOM 669 C C . THR A 1 87 ? -14.014 -16.456 -1.345 1.00 68.06 87 THR A C 1
ATOM 671 O O . THR A 1 87 ? -13.947 -17.051 -2.417 1.00 68.06 87 THR A O 1
ATOM 674 N N . VAL A 1 88 ? -14.163 -15.129 -1.272 1.00 57.12 88 VAL A N 1
ATOM 675 C CA . VAL A 1 88 ? -14.223 -14.256 -2.457 1.00 57.12 88 VAL A CA 1
ATOM 676 C C . VAL A 1 88 ? -12.832 -14.037 -3.059 1.00 57.12 88 VAL A C 1
ATOM 678 O O . VAL A 1 88 ? -12.693 -14.008 -4.278 1.00 57.12 88 VAL A O 1
ATOM 681 N N . PHE A 1 89 ? -11.802 -13.930 -2.216 1.00 57.78 89 PHE A N 1
ATOM 682 C CA . PHE A 1 89 ? -10.412 -13.691 -2.607 1.00 57.78 89 PHE A CA 1
ATOM 683 C C . PHE A 1 89 ? -9.503 -14.828 -2.104 1.00 57.78 89 PHE A C 1
ATOM 685 O O . PHE A 1 89 ? -8.727 -14.631 -1.163 1.00 57.78 89 PHE A O 1
ATOM 692 N N . PRO A 1 90 ? -9.568 -16.034 -2.702 1.00 57.59 90 PRO A N 1
ATOM 693 C CA . PRO A 1 90 ? -8.807 -17.195 -2.227 1.00 57.59 90 PRO A CA 1
ATOM 694 C C . PRO A 1 90 ? -7.293 -16.994 -2.332 1.00 57.59 90 PRO A C 1
ATOM 696 O O . PRO A 1 90 ? -6.526 -17.544 -1.546 1.00 57.59 90 PRO A O 1
ATOM 699 N N . SER A 1 91 ? -6.850 -16.166 -3.274 1.00 55.81 91 SER A N 1
ATOM 700 C CA . SER A 1 91 ? -5.449 -15.799 -3.455 1.00 55.81 91 SER A CA 1
ATOM 701 C C . SER A 1 91 ? -4.944 -14.844 -2.358 1.00 55.81 91 SER A C 1
ATOM 703 O O . SER A 1 91 ? -3.759 -14.870 -2.047 1.00 55.81 91 SER A O 1
ATOM 705 N N . ALA A 1 92 ? -5.816 -14.068 -1.698 1.00 62.50 92 ALA A N 1
ATOM 706 C CA . ALA A 1 92 ? -5.458 -13.158 -0.599 1.00 62.50 92 ALA A CA 1
ATOM 707 C C . ALA A 1 92 ? -5.146 -13.870 0.733 1.00 62.50 92 ALA A C 1
ATOM 709 O O . ALA A 1 92 ? -4.761 -13.223 1.711 1.00 62.50 92 ALA A O 1
ATOM 710 N N . ILE A 1 93 ? -5.316 -15.196 0.801 1.00 67.44 93 ILE A N 1
ATOM 711 C CA . ILE A 1 93 ? -5.005 -15.981 1.997 1.00 67.44 93 ILE A CA 1
ATOM 712 C C . ILE A 1 93 ? -3.497 -15.874 2.285 1.00 67.44 93 ILE A C 1
ATOM 714 O O . ILE A 1 93 ? -2.681 -16.245 1.438 1.00 67.44 93 ILE A O 1
ATOM 718 N N . PRO A 1 94 ? -3.091 -15.406 3.481 1.00 64.00 94 PRO A N 1
ATOM 719 C CA . PRO A 1 94 ? -1.679 -15.260 3.804 1.00 64.00 94 PRO A CA 1
ATOM 720 C C . PRO A 1 94 ? -0.977 -16.621 3.810 1.00 64.00 94 PRO A C 1
ATOM 722 O O . PRO A 1 94 ? -1.429 -17.565 4.467 1.00 64.00 94 PRO A O 1
ATOM 725 N N . GLN A 1 95 ? 0.158 -16.708 3.116 1.00 57.06 95 GLN A N 1
ATOM 726 C CA . GLN A 1 95 ? 1.013 -17.890 3.147 1.00 57.06 95 GLN A CA 1
ATOM 727 C C . GLN A 1 95 ? 1.864 -17.859 4.424 1.00 57.06 95 GLN A C 1
ATOM 729 O O . GLN A 1 95 ? 2.736 -17.009 4.591 1.00 57.06 95 GLN A O 1
ATOM 734 N N . GLY A 1 96 ? 1.557 -18.751 5.369 1.00 62.06 96 GLY A N 1
ATOM 735 C CA . GLY A 1 96 ? 2.217 -18.832 6.676 1.00 62.06 96 GLY A CA 1
ATOM 736 C C . GLY A 1 96 ? 1.291 -18.556 7.866 1.00 62.06 96 GLY A C 1
ATOM 737 O O . GLY A 1 96 ? 0.074 -18.388 7.742 1.00 62.06 96 GLY A O 1
ATOM 738 N N . ARG A 1 97 ? 1.864 -18.557 9.075 1.00 69.75 97 ARG A N 1
ATOM 739 C CA . ARG A 1 97 ? 1.108 -18.358 10.321 1.00 69.75 97 ARG A CA 1
ATOM 740 C C . ARG A 1 97 ? 0.931 -16.871 10.625 1.00 69.75 97 ARG A C 1
ATOM 742 O O . ARG A 1 97 ? 1.661 -16.311 11.431 1.00 69.75 97 ARG A O 1
ATOM 749 N N . THR A 1 98 ? -0.076 -16.251 10.021 1.00 75.00 98 THR A N 1
ATOM 750 C CA . THR A 1 98 ? -0.563 -14.932 10.453 1.00 75.00 98 THR A CA 1
ATOM 751 C C . THR A 1 98 ? -1.541 -15.084 11.617 1.00 75.00 98 THR A C 1
ATOM 753 O O . THR A 1 98 ? -2.482 -15.886 11.537 1.00 75.00 98 THR A O 1
ATOM 756 N N . LEU A 1 99 ? -1.339 -14.300 12.678 1.00 84.38 99 LEU A N 1
ATOM 757 C CA . LEU A 1 99 ? -2.182 -14.285 13.873 1.00 84.38 99 LEU A CA 1
ATOM 758 C C . LEU A 1 99 ? -2.806 -12.899 14.069 1.00 84.38 99 LEU A C 1
ATOM 760 O O . LEU A 1 99 ? -2.098 -11.913 14.254 1.00 84.38 99 LEU A O 1
ATOM 764 N N . LEU A 1 100 ? -4.134 -12.826 14.091 1.00 89.56 100 LEU A N 1
ATOM 765 C CA . LEU A 1 100 ? -4.861 -11.638 14.529 1.00 89.56 100 LEU A CA 1
ATOM 766 C C . LEU A 1 100 ? -5.074 -11.706 16.043 1.00 89.56 100 LEU A C 1
ATOM 768 O O . LEU A 1 100 ? -5.846 -12.528 16.537 1.00 89.56 100 LEU A O 1
ATOM 772 N N . ARG A 1 101 ? -4.379 -10.844 16.782 1.00 90.81 101 ARG A N 1
ATOM 773 C CA . ARG A 1 101 ? -4.549 -10.680 18.226 1.00 90.81 101 ARG A CA 1
ATOM 774 C C . ARG A 1 101 ? -5.629 -9.645 18.512 1.00 90.81 101 ARG A C 1
ATOM 776 O O . ARG A 1 101 ? -5.555 -8.513 18.037 1.00 90.81 101 ARG A O 1
ATOM 783 N N . VAL A 1 102 ? -6.608 -10.042 19.312 1.00 92.56 102 VAL A N 1
ATOM 784 C CA . VAL A 1 102 ? -7.677 -9.192 19.833 1.00 92.56 102 VAL A CA 1
ATOM 785 C C . VAL A 1 102 ? -7.359 -8.913 21.298 1.00 92.56 102 VAL A C 1
ATOM 787 O O . VAL A 1 102 ? -7.510 -9.781 22.155 1.00 92.56 102 VAL A O 1
ATOM 790 N N . GLU A 1 103 ? -6.853 -7.718 21.581 1.00 91.12 103 GLU A N 1
ATOM 791 C CA . GLU A 1 103 ? -6.360 -7.340 22.903 1.00 91.12 103 GLU A CA 1
ATOM 792 C C . GLU A 1 103 ? -7.426 -6.554 23.676 1.00 91.12 103 GLU A C 1
ATOM 794 O O . GLU A 1 103 ? -7.734 -5.397 23.356 1.00 91.12 103 GLU A O 1
ATOM 799 N N . ALA A 1 104 ? -7.963 -7.168 24.730 1.00 91.00 104 ALA A N 1
ATOM 800 C CA . ALA A 1 104 ? -8.814 -6.503 25.709 1.00 91.00 104 ALA A CA 1
ATOM 801 C C . ALA A 1 104 ? -7.947 -5.598 26.595 1.00 91.00 104 ALA A C 1
ATOM 803 O O . ALA A 1 104 ? -7.097 -6.093 27.333 1.00 91.00 104 ALA A O 1
ATOM 804 N N . ASN A 1 105 ? -8.132 -4.279 26.510 1.00 88.81 105 ASN A N 1
ATOM 805 C CA . ASN A 1 105 ? -7.346 -3.323 27.295 1.00 88.81 105 ASN A CA 1
ATOM 806 C C . ASN A 1 105 ? -8.200 -2.654 28.378 1.00 88.81 105 ASN A C 1
ATOM 808 O O . ASN A 1 105 ? -7.818 -2.649 29.545 1.00 88.81 105 ASN A O 1
ATOM 812 N N . GLN A 1 106 ? -9.370 -2.125 28.012 1.00 90.00 106 GLN A N 1
ATOM 813 C CA . GLN A 1 106 ? -10.289 -1.496 28.959 1.00 90.00 106 GLN A CA 1
ATOM 814 C C . GLN A 1 106 ? -11.727 -1.940 28.702 1.00 90.00 106 GLN A C 1
ATOM 816 O O . GLN A 1 106 ? -12.177 -1.991 27.555 1.00 90.00 106 GLN A O 1
ATOM 821 N N . TRP A 1 107 ? -12.440 -2.236 29.782 1.00 93.75 107 TRP A N 1
ATOM 822 C CA . TRP A 1 107 ? -13.849 -2.608 29.790 1.00 93.75 107 TRP A CA 1
ATOM 823 C C . TRP A 1 107 ? -14.408 -2.327 31.184 1.00 93.75 107 TRP A C 1
ATOM 825 O O . TRP A 1 107 ? -14.390 -3.180 32.072 1.00 93.75 107 TRP A O 1
ATOM 835 N N . ALA A 1 108 ? -14.831 -1.081 31.406 1.00 93.75 108 ALA A N 1
ATOM 836 C CA . ALA A 1 108 ? -15.160 -0.613 32.744 1.00 93.75 108 ALA A CA 1
ATOM 837 C C . ALA A 1 108 ? -16.332 0.369 32.791 1.00 93.75 108 ALA A C 1
ATOM 839 O O . ALA A 1 108 ? -16.450 1.255 31.947 1.00 93.75 108 ALA A O 1
ATOM 840 N N . LEU A 1 109 ? -17.154 0.267 33.834 1.00 95.31 109 LEU A N 1
ATOM 841 C CA . LEU A 1 109 ? -18.092 1.311 34.240 1.00 95.31 109 LEU A CA 1
ATOM 842 C C . LEU A 1 109 ? -17.395 2.214 35.250 1.00 95.31 109 LEU A C 1
ATOM 844 O O . LEU A 1 109 ? -17.066 1.777 36.351 1.00 95.31 109 LEU A O 1
ATOM 848 N N . VAL A 1 110 ? -17.172 3.469 34.876 1.00 92.00 110 VAL A N 1
ATOM 849 C CA . VAL A 1 110 ? -16.431 4.427 35.700 1.00 92.00 110 VAL A CA 1
ATOM 850 C C . VAL A 1 110 ? -17.354 5.559 36.110 1.00 92.00 110 VAL A C 1
ATOM 852 O O . VAL A 1 110 ? -17.985 6.184 35.253 1.00 92.00 110 VAL A O 1
ATOM 855 N N . TYR A 1 111 ? -17.437 5.811 37.416 1.00 90.00 111 TYR A N 1
ATOM 856 C CA . TYR A 1 111 ? -18.240 6.900 37.955 1.00 90.00 111 TYR A CA 1
ATOM 857 C C . TYR A 1 111 ? -17.816 8.254 37.364 1.00 90.00 111 TYR A C 1
ATOM 859 O O . TYR A 1 111 ? -16.636 8.542 37.158 1.00 90.00 111 TYR A O 1
ATOM 867 N N . GLN A 1 112 ? -18.805 9.095 37.092 1.00 87.25 112 GLN A N 1
ATOM 868 C CA . GLN A 1 112 ? -18.620 10.458 36.607 1.00 87.25 112 GLN A CA 1
ATOM 869 C C . GLN A 1 112 ? -18.868 11.465 37.725 1.00 87.25 112 GLN A C 1
ATOM 871 O O . GLN A 1 112 ? -19.388 11.129 38.790 1.00 87.25 112 GLN A O 1
ATOM 876 N N . LYS A 1 113 ? -18.538 12.737 37.487 1.00 79.62 113 LYS A N 1
ATOM 877 C CA . LYS A 1 113 ? -19.018 13.797 38.381 1.00 79.62 113 LYS A CA 1
ATOM 878 C C . LYS A 1 113 ? -20.555 13.803 38.365 1.00 79.62 113 LYS A C 1
ATOM 880 O O . LYS A 1 113 ? -21.123 13.722 37.272 1.00 79.62 113 LYS A O 1
ATOM 885 N N . PRO A 1 114 ? -21.224 13.905 39.528 1.00 79.25 114 PRO A N 1
ATOM 886 C CA . PRO A 1 114 ? -22.680 13.919 39.583 1.00 79.25 114 PRO A CA 1
ATOM 887 C C . PRO A 1 114 ? -23.255 14.993 38.659 1.00 79.25 114 PRO A C 1
ATOM 889 O O . PRO A 1 114 ? -22.801 16.140 38.665 1.00 79.25 114 PRO A O 1
ATOM 892 N N . LYS A 1 115 ? -24.266 14.630 37.868 1.00 76.00 115 LYS A N 1
ATOM 893 C CA . LYS A 1 115 ? -24.970 15.549 36.967 1.00 76.00 115 LYS A CA 1
ATOM 894 C C . LYS A 1 115 ? -26.437 15.572 37.368 1.00 76.00 115 LYS A C 1
ATOM 896 O O . LYS A 1 115 ? -27.059 14.521 37.463 1.00 76.00 115 LYS A O 1
ATOM 901 N N . ALA A 1 116 ? -26.976 16.762 37.637 1.00 75.56 116 ALA A N 1
ATOM 902 C CA . ALA A 1 116 ? -28.358 16.941 38.101 1.00 75.56 116 ALA A CA 1
ATOM 903 C C . ALA A 1 116 ? -28.727 16.071 39.329 1.00 75.56 116 ALA A C 1
ATOM 905 O O . ALA A 1 116 ? -29.828 15.537 39.413 1.00 75.56 116 ALA A O 1
ATOM 906 N N . GLY A 1 117 ? -27.790 15.896 40.270 1.00 77.94 117 GLY A N 1
ATOM 907 C CA . GLY A 1 117 ? -28.007 15.107 41.490 1.00 77.94 117 GLY A CA 1
ATOM 908 C C . GLY A 1 117 ? -27.981 13.585 41.304 1.00 77.94 117 GLY A C 1
ATOM 909 O O . GLY A 1 117 ? -28.131 12.867 42.285 1.00 77.94 117 GLY A O 1
ATOM 910 N N . GLN A 1 118 ? -27.755 13.080 40.085 1.00 83.88 118 GLN A N 1
ATOM 911 C CA . GLN A 1 118 ? -27.620 11.647 39.814 1.00 83.88 118 GLN A CA 1
ATOM 912 C C . GLN A 1 118 ? -26.155 11.250 39.609 1.00 83.88 118 GLN A C 1
ATOM 914 O O . GLN A 1 118 ? -25.395 11.928 38.906 1.00 83.88 118 GLN A O 1
ATOM 919 N N . GLN A 1 119 ? -25.769 10.120 40.206 1.00 89.44 119 GLN A N 1
ATOM 920 C CA . GLN A 1 119 ? -24.463 9.500 40.002 1.00 89.44 119 GLN A CA 1
ATOM 921 C C . GLN A 1 119 ? -24.488 8.662 38.718 1.00 89.44 119 GLN A C 1
ATOM 923 O O . GLN A 1 119 ? -25.102 7.596 38.662 1.00 89.44 119 GLN A O 1
ATOM 928 N N . LEU A 1 120 ? -23.812 9.150 37.679 1.00 93.00 120 LEU A N 1
ATOM 929 C CA . LEU A 1 120 ? -23.699 8.462 36.394 1.00 93.00 120 LEU A CA 1
ATOM 930 C C . LEU A 1 120 ? -22.408 7.648 36.311 1.00 93.00 120 LEU A C 1
ATOM 932 O O . LEU A 1 120 ? -21.416 7.960 36.975 1.00 93.00 120 LEU A O 1
ATOM 936 N N . TYR A 1 121 ? -22.442 6.621 35.468 1.00 93.75 121 TYR A N 1
ATOM 937 C CA . TYR A 1 121 ? -21.326 5.749 35.137 1.00 93.75 121 TYR A CA 1
ATOM 938 C C . TYR A 1 121 ? -21.160 5.699 33.622 1.00 93.75 121 TYR A C 1
ATOM 940 O O . TYR A 1 121 ? -22.105 5.365 32.898 1.00 93.75 121 TYR A O 1
ATOM 948 N N . GLN A 1 122 ? -19.946 5.999 33.169 1.00 93.75 122 GLN A N 1
ATOM 949 C CA . GLN A 1 122 ? -19.570 5.927 31.765 1.00 93.75 122 GLN A CA 1
ATOM 950 C C . GLN A 1 122 ? -18.961 4.564 31.450 1.00 93.75 122 GLN A C 1
ATOM 952 O O . GLN A 1 122 ? -18.025 4.121 32.125 1.00 93.75 122 GLN A O 1
ATOM 957 N N . LEU A 1 123 ? -19.445 3.938 30.379 1.00 94.94 123 LEU A N 1
ATOM 958 C CA . LEU A 1 123 ? -18.844 2.737 29.814 1.00 94.94 123 LEU A CA 1
ATOM 959 C C . LEU A 1 123 ? -17.551 3.077 29.070 1.00 94.94 123 LEU A C 1
ATOM 961 O O . LEU A 1 123 ? -17.577 3.512 27.926 1.00 94.94 123 LEU A O 1
ATOM 965 N N . ASN A 1 124 ? -16.410 2.856 29.706 1.00 91.69 124 ASN A N 1
ATOM 966 C CA . ASN A 1 124 ? -15.105 3.008 29.086 1.00 91.69 124 ASN A CA 1
ATOM 967 C C . ASN A 1 124 ? -14.687 1.692 28.432 1.00 91.69 124 ASN A C 1
ATOM 969 O O . ASN A 1 124 ? -14.663 0.648 29.087 1.00 91.69 124 ASN A O 1
ATOM 973 N N . HIS A 1 125 ? -14.319 1.756 27.154 1.00 90.94 125 HIS A N 1
ATOM 974 C CA . HIS A 1 125 ? -13.793 0.611 26.430 1.00 90.94 125 HIS A CA 1
ATOM 975 C C . HIS A 1 125 ? -12.527 0.979 25.663 1.00 90.94 125 HIS A C 1
ATOM 977 O O . HIS A 1 125 ? -12.414 2.073 25.110 1.00 90.94 125 HIS A O 1
ATOM 983 N N . PHE A 1 126 ? -11.595 0.034 25.613 1.00 90.12 126 PHE A N 1
ATOM 984 C CA . PHE A 1 126 ? -10.448 0.091 24.728 1.00 90.12 126 PHE A CA 1
ATOM 985 C C . PHE A 1 126 ? -10.099 -1.319 24.262 1.00 90.12 126 PHE A C 1
ATOM 987 O O . PHE A 1 126 ? -9.822 -2.211 25.068 1.00 90.12 126 PHE A O 1
ATOM 994 N N . THR A 1 127 ? -10.132 -1.534 22.953 1.00 90.50 127 THR A N 1
ATOM 995 C CA . THR A 1 127 ? -9.690 -2.774 22.312 1.00 90.50 127 THR A CA 1
ATOM 996 C C . THR A 1 127 ? -8.689 -2.450 21.217 1.00 90.50 127 THR A C 1
ATOM 998 O O . THR A 1 127 ? -8.879 -1.504 20.445 1.00 90.50 127 THR A O 1
ATOM 1001 N N . ARG A 1 128 ? -7.619 -3.243 21.151 1.00 90.25 128 ARG A N 1
ATOM 1002 C CA . ARG A 1 128 ? -6.598 -3.140 20.111 1.00 90.25 128 ARG A CA 1
ATOM 1003 C C . ARG A 1 128 ? -6.597 -4.421 19.290 1.00 90.25 128 ARG A C 1
ATOM 1005 O O . ARG A 1 128 ? -6.542 -5.516 19.838 1.00 90.25 128 ARG A O 1
ATOM 1012 N N . LEU A 1 129 ? -6.674 -4.277 17.975 1.00 90.81 129 LEU A N 1
ATOM 1013 C CA . LEU A 1 129 ? -6.540 -5.380 17.032 1.00 90.81 129 LEU A CA 1
ATOM 1014 C C . LEU A 1 129 ? -5.139 -5.305 16.439 1.00 90.81 129 LEU A C 1
ATOM 1016 O O . LEU A 1 129 ? -4.794 -4.295 15.824 1.00 90.81 129 LEU A O 1
ATOM 1020 N N . ARG A 1 130 ? -4.330 -6.348 16.626 1.00 89.00 130 ARG A N 1
ATOM 1021 C CA . ARG A 1 130 ? -2.954 -6.407 16.125 1.00 89.00 130 ARG A CA 1
ATOM 1022 C C . ARG A 1 130 ? -2.782 -7.587 15.196 1.00 89.00 130 ARG A C 1
ATOM 1024 O O . ARG A 1 130 ? -3.158 -8.706 15.529 1.00 89.00 130 ARG A O 1
ATOM 1031 N N . LEU A 1 131 ? -2.184 -7.342 14.044 1.00 85.88 131 LEU A N 1
ATOM 1032 C CA . LEU A 1 131 ? -1.837 -8.386 13.104 1.00 85.88 131 LEU A CA 1
ATOM 1033 C C . LEU A 1 131 ? -0.374 -8.759 13.301 1.00 85.88 131 LEU A C 1
ATOM 1035 O O . LEU A 1 131 ? 0.515 -7.959 13.020 1.00 85.88 131 LEU A O 1
ATOM 1039 N N . GLN A 1 132 ? -0.138 -9.970 13.788 1.00 84.31 132 GLN A N 1
ATOM 1040 C CA . GLN A 1 132 ? 1.186 -10.564 13.826 1.00 84.31 132 GLN A CA 1
ATOM 1041 C C . GLN A 1 132 ? 1.431 -11.292 12.504 1.00 84.31 132 GLN A C 1
ATOM 1043 O O . GLN A 1 132 ? 0.698 -12.219 12.142 1.00 84.31 132 GLN A O 1
ATOM 1048 N N . GLN A 1 133 ? 2.440 -10.835 11.776 1.00 75.81 133 GLN A N 1
ATOM 1049 C CA . GLN A 1 133 ? 2.829 -11.373 10.482 1.00 75.81 133 GLN A CA 1
ATOM 1050 C C . GLN A 1 133 ? 3.694 -12.637 10.652 1.00 75.81 133 GLN A C 1
ATOM 1052 O O . GLN A 1 133 ? 4.209 -12.890 11.746 1.00 75.81 133 GLN A O 1
ATOM 1057 N N . PRO A 1 134 ? 3.861 -13.454 9.594 1.00 64.56 134 PRO A N 1
ATOM 1058 C CA . PRO A 1 134 ? 4.676 -14.668 9.660 1.00 64.56 134 PRO A CA 1
ATOM 1059 C C . PRO A 1 134 ? 6.146 -14.427 10.045 1.00 64.56 134 PRO A C 1
ATOM 1061 O O . PRO A 1 134 ? 6.769 -15.320 10.608 1.00 64.56 134 PRO A O 1
ATOM 1064 N N . ASP A 1 135 ? 6.681 -13.229 9.787 1.00 60.41 135 ASP A N 1
ATOM 1065 C CA . ASP A 1 135 ? 8.034 -12.799 10.176 1.00 60.41 135 ASP A CA 1
ATOM 1066 C C . ASP A 1 135 ? 8.153 -12.407 11.667 1.00 60.41 135 ASP A C 1
ATOM 1068 O O . ASP A 1 135 ? 9.218 -12.016 12.139 1.00 60.41 135 ASP A O 1
ATOM 1072 N N . GLY A 1 136 ? 7.054 -12.509 12.422 1.00 71.12 136 GLY A N 1
ATOM 1073 C CA . GLY A 1 136 ? 6.973 -12.140 13.832 1.00 71.12 136 GLY A CA 1
ATOM 1074 C C . GLY A 1 136 ? 6.718 -10.652 14.080 1.00 71.12 136 GLY A C 1
ATOM 1075 O O . GLY A 1 136 ? 6.403 -10.289 15.219 1.00 71.12 136 GLY A O 1
ATOM 1076 N N . SER A 1 137 ? 6.780 -9.802 13.049 1.00 75.25 137 SER A N 1
ATOM 1077 C CA . SER A 1 137 ? 6.439 -8.385 13.157 1.00 75.25 137 SER A CA 1
ATOM 1078 C C . SER A 1 137 ? 4.964 -8.212 13.514 1.00 75.25 137 SER A C 1
ATOM 1080 O O . SER A 1 137 ? 4.122 -9.078 13.263 1.00 75.25 137 SER A O 1
ATOM 1082 N N . THR A 1 138 ? 4.635 -7.103 14.176 1.00 79.19 138 THR A N 1
ATOM 1083 C CA . THR A 1 138 ? 3.265 -6.831 14.613 1.00 79.19 138 THR A CA 1
ATOM 1084 C C . THR A 1 138 ? 2.835 -5.443 14.172 1.00 79.19 138 THR A C 1
ATOM 1086 O O . THR A 1 138 ? 3.484 -4.457 14.512 1.00 79.19 138 THR A O 1
ATOM 1089 N N . VAL A 1 139 ? 1.709 -5.370 13.466 1.00 82.25 139 VAL A N 1
ATOM 1090 C CA . VAL A 1 139 ? 1.103 -4.124 12.987 1.00 82.25 139 VAL A CA 1
ATOM 1091 C C . VAL A 1 139 ? -0.210 -3.886 13.719 1.00 82.25 139 VAL A C 1
ATOM 1093 O O . VAL A 1 139 ? -1.022 -4.801 13.862 1.00 82.25 139 VAL A O 1
ATOM 1096 N N . ASP A 1 140 ? -0.450 -2.656 14.166 1.00 83.88 140 ASP A N 1
ATOM 1097 C CA . ASP A 1 140 ? -1.744 -2.299 14.741 1.00 83.88 140 ASP A CA 1
ATOM 1098 C C . ASP A 1 140 ? -2.774 -2.120 13.628 1.00 83.88 140 ASP A C 1
ATOM 1100 O O . ASP A 1 140 ? -2.707 -1.199 12.812 1.00 83.88 140 ASP A O 1
ATOM 1104 N N . ALA A 1 141 ? -3.739 -3.030 13.587 1.00 80.00 141 ALA A N 1
ATOM 1105 C CA . ALA A 1 141 ? -4.725 -3.091 12.526 1.00 80.00 141 ALA A CA 1
ATOM 1106 C C . ALA A 1 141 ? -5.905 -2.142 12.793 1.00 80.00 141 ALA A C 1
ATOM 1108 O O . ALA A 1 141 ? -6.387 -1.436 11.895 1.00 80.00 141 ALA A O 1
ATOM 1109 N N . ALA A 1 142 ? -6.340 -2.067 14.054 1.00 85.06 142 ALA A N 1
ATOM 1110 C CA . ALA A 1 142 ? -7.397 -1.164 14.488 1.00 85.06 142 ALA A CA 1
ATOM 1111 C C . ALA A 1 142 ? -7.332 -0.847 15.987 1.00 85.06 142 ALA A C 1
ATOM 1113 O O . ALA A 1 142 ? -6.886 -1.646 16.812 1.00 85.06 142 ALA A O 1
ATOM 1114 N N . TYR A 1 143 ? -7.842 0.340 16.309 1.00 87.88 143 TYR A N 1
ATOM 1115 C CA . TYR A 1 143 ? -8.015 0.855 17.658 1.00 87.88 143 TYR A CA 1
ATOM 1116 C C . TYR A 1 143 ? -9.486 1.207 17.865 1.00 87.88 143 TYR A C 1
ATOM 1118 O O . TYR A 1 143 ? -10.091 1.918 17.052 1.00 87.88 143 TYR A O 1
ATOM 1126 N N . CYS A 1 144 ? -10.052 0.702 18.953 1.00 87.56 144 CYS A N 1
ATOM 1127 C CA . CYS A 1 144 ? -11.466 0.838 19.265 1.00 87.56 144 CYS A CA 1
ATOM 1128 C C . CYS A 1 144 ? -11.586 1.434 20.660 1.00 87.56 144 CYS A C 1
ATOM 1130 O O . CYS A 1 144 ? -11.278 0.774 21.646 1.00 87.56 144 CYS A O 1
ATOM 1132 N N . ASN A 1 145 ? -11.939 2.715 20.714 1.00 87.69 145 ASN A N 1
ATOM 1133 C CA . ASN A 1 145 ? -12.044 3.529 21.927 1.00 87.69 145 ASN A CA 1
ATOM 1134 C C . ASN A 1 145 ? -13.215 4.520 21.824 1.00 87.69 145 ASN A C 1
ATOM 1136 O O . ASN A 1 145 ? -13.126 5.657 22.287 1.00 87.69 145 ASN A O 1
ATOM 1140 N N . ASP A 1 146 ? -14.286 4.096 21.151 1.00 80.31 146 ASP A N 1
ATOM 1141 C CA . ASP A 1 146 ? -15.488 4.898 20.945 1.00 80.31 146 ASP A CA 1
ATOM 1142 C C . ASP A 1 146 ? -16.020 5.481 22.258 1.00 80.31 146 ASP A C 1
ATOM 1144 O O . ASP A 1 146 ? -15.951 4.809 23.297 1.00 80.31 146 ASP A O 1
ATOM 1148 N N . PRO A 1 147 ? -16.549 6.720 22.216 1.00 71.56 147 PRO A N 1
ATOM 1149 C CA . PRO A 1 147 ? -17.028 7.400 23.404 1.00 71.56 147 PRO A CA 1
ATOM 1150 C C . PRO A 1 147 ? -18.080 6.552 24.114 1.00 71.56 147 PRO A C 1
ATOM 1152 O O . PRO A 1 147 ? -19.049 6.073 23.521 1.00 71.56 147 PRO A O 1
ATOM 1155 N N . GLY A 1 148 ? -17.852 6.374 25.411 1.00 71.31 148 GLY A N 1
ATOM 1156 C CA . GLY A 1 148 ? -18.715 5.598 26.277 1.00 71.31 148 GLY A CA 1
ATOM 1157 C C . GLY A 1 148 ? -20.118 6.165 26.383 1.00 71.31 148 GLY A C 1
ATOM 1158 O O . GLY A 1 148 ? -20.315 7.378 26.340 1.00 71.31 148 GLY A O 1
ATOM 1159 N N . ARG A 1 149 ? -21.090 5.275 26.582 1.00 86.81 149 ARG A N 1
ATOM 1160 C CA . ARG A 1 149 ? -22.451 5.652 26.976 1.00 86.81 149 ARG A CA 1
ATOM 1161 C C . ARG A 1 149 ? -22.497 5.902 28.480 1.00 86.81 149 ARG A C 1
ATOM 1163 O O . ARG A 1 149 ? -21.799 5.221 29.232 1.00 86.81 149 ARG A O 1
ATOM 1170 N N . ASP A 1 150 ? -23.379 6.803 28.893 1.00 91.06 150 ASP A N 1
ATOM 1171 C CA . ASP A 1 150 ? -23.635 7.103 30.300 1.00 91.06 150 ASP A CA 1
ATOM 1172 C C . ASP A 1 150 ? -24.986 6.521 30.736 1.00 91.06 150 ASP A C 1
ATOM 1174 O O . ASP A 1 150 ? -25.980 6.597 30.007 1.00 91.06 150 ASP A O 1
ATOM 1178 N N . ALA A 1 151 ? -25.030 5.943 31.934 1.00 92.38 151 ALA A N 1
ATOM 1179 C CA . ALA A 1 151 ? -26.262 5.537 32.611 1.00 92.38 151 ALA A CA 1
ATOM 1180 C C . ALA A 1 151 ? -26.027 5.466 34.129 1.00 92.38 151 ALA A C 1
ATOM 1182 O O . ALA A 1 151 ? -24.880 5.532 34.582 1.00 92.38 151 ALA A O 1
ATOM 1183 N N . THR A 1 152 ? -27.085 5.326 34.929 1.00 94.00 152 THR A N 1
ATOM 1184 C CA . THR A 1 152 ? -26.909 4.994 36.355 1.00 94.00 152 THR A CA 1
ATOM 1185 C C . THR A 1 152 ? -26.400 3.558 36.509 1.00 94.00 152 THR A C 1
ATOM 1187 O O . THR A 1 152 ? -26.547 2.735 35.600 1.00 94.00 152 THR A O 1
ATOM 1190 N N . LEU A 1 153 ? -25.803 3.229 37.660 1.00 93.94 153 LEU A N 1
ATOM 1191 C CA . LEU A 1 153 ? -25.323 1.866 37.913 1.00 93.94 153 LEU A CA 1
ATOM 1192 C C . LEU A 1 153 ? -26.466 0.842 37.852 1.00 93.94 153 LEU A C 1
ATOM 1194 O O . LEU A 1 153 ? -26.326 -0.194 37.209 1.00 93.94 153 LEU A O 1
ATOM 1198 N N . GLU A 1 154 ? -27.624 1.177 38.425 1.00 94.56 154 GLU A N 1
ATOM 1199 C CA . GLU A 1 154 ? -28.826 0.334 38.389 1.00 94.56 154 GLU A CA 1
ATOM 1200 C C . GLU A 1 154 ? -29.286 0.071 36.952 1.00 94.56 154 GLU A C 1
ATOM 1202 O O . GLU A 1 154 ? -29.595 -1.061 36.597 1.00 94.56 154 GLU A O 1
ATOM 1207 N N . GLN A 1 155 ? -29.270 1.091 36.087 1.00 95.25 155 GLN A N 1
ATOM 1208 C CA . GLN A 1 155 ? -29.624 0.937 34.673 1.00 95.25 155 GLN A CA 1
ATOM 1209 C C . GLN A 1 155 ? -28.629 0.059 33.906 1.00 95.25 155 GLN A C 1
ATOM 1211 O O . GLN A 1 155 ? -29.026 -0.630 32.964 1.00 95.25 155 GLN A O 1
ATOM 1216 N N . TRP A 1 156 ? -27.346 0.088 34.277 1.00 95.44 156 TRP A N 1
ATOM 1217 C CA . TRP A 1 156 ? -26.337 -0.794 33.695 1.00 95.44 156 TRP A CA 1
ATOM 1218 C C . TRP A 1 156 ? -26.477 -2.242 34.158 1.00 95.44 156 TRP A C 1
ATOM 1220 O O . TRP A 1 156 ? -26.238 -3.135 33.350 1.00 95.44 156 TRP A O 1
ATOM 1230 N N . GLN A 1 157 ? -26.857 -2.466 35.418 1.00 95.62 157 GLN A N 1
ATOM 1231 C CA . GLN A 1 157 ? -26.991 -3.789 36.040 1.00 95.62 157 GLN A CA 1
ATOM 1232 C C . GLN A 1 157 ? -28.355 -4.447 35.782 1.00 95.62 157 GLN A C 1
ATOM 1234 O O . GLN A 1 157 ? -28.475 -5.670 35.865 1.00 95.62 157 GLN A O 1
ATOM 1239 N N . ALA A 1 158 ? -29.377 -3.657 35.443 1.00 95.44 158 ALA A N 1
ATOM 1240 C CA . ALA A 1 158 ? -30.734 -4.132 35.203 1.00 95.44 158 ALA A CA 1
ATOM 1241 C C . ALA A 1 158 ? -30.799 -5.252 34.150 1.00 95.44 158 ALA A C 1
ATOM 1243 O O . ALA A 1 158 ? -30.105 -5.219 33.129 1.00 95.44 158 ALA A O 1
ATOM 1244 N N . ASN A 1 159 ? -31.706 -6.207 34.384 1.00 94.88 159 ASN A N 1
ATOM 1245 C CA . ASN A 1 159 ? -31.996 -7.331 33.488 1.00 94.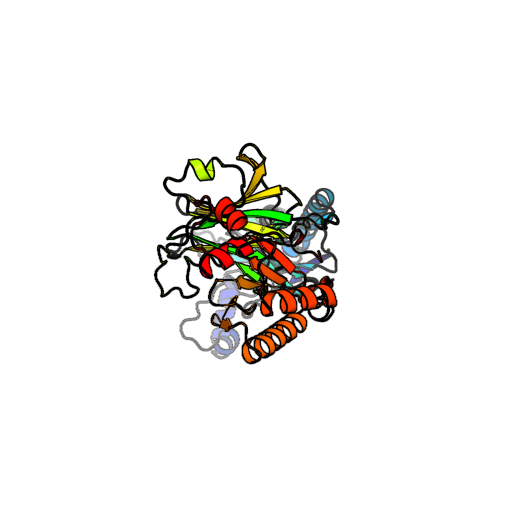88 159 ASN A CA 1
ATOM 1246 C C . ASN A 1 159 ? -30.736 -8.120 33.092 1.00 94.88 159 ASN A C 1
ATOM 1248 O O . ASN A 1 159 ? -30.489 -8.325 31.906 1.00 94.88 159 ASN A O 1
ATOM 1252 N N . ASP A 1 160 ? -29.922 -8.505 34.079 1.00 93.25 160 ASP A N 1
ATOM 1253 C CA . ASP A 1 160 ? -28.627 -9.172 33.868 1.00 93.25 160 ASP A CA 1
ATOM 1254 C C . ASP A 1 160 ? -27.729 -8.420 32.871 1.00 93.25 160 ASP A C 1
ATOM 1256 O O . ASP A 1 160 ? -27.249 -8.947 31.861 1.00 93.25 160 ASP A O 1
ATOM 1260 N N . TYR A 1 161 ? -27.532 -7.130 33.141 1.00 95.88 161 TYR A N 1
ATOM 1261 C CA . TYR A 1 161 ? -26.687 -6.270 32.321 1.00 95.88 161 TYR A CA 1
ATOM 1262 C C . TYR A 1 161 ? -27.141 -6.149 30.855 1.00 95.88 161 TYR A C 1
ATOM 1264 O O . TYR A 1 161 ? -26.319 -5.911 29.966 1.00 95.88 161 TYR A O 1
ATOM 1272 N N . ALA A 1 162 ? -28.441 -6.274 30.558 1.00 94.00 162 ALA A N 1
ATOM 1273 C CA . ALA A 1 162 ? -28.954 -6.281 29.182 1.00 94.00 162 ALA A CA 1
ATOM 1274 C C . ALA A 1 162 ? -28.490 -5.068 28.353 1.00 94.00 162 ALA A C 1
ATOM 1276 O O . ALA A 1 162 ? -28.050 -5.220 27.210 1.00 94.00 162 ALA A O 1
ATOM 1277 N N . ARG A 1 163 ? -28.525 -3.861 28.938 1.00 93.25 163 ARG A N 1
ATOM 1278 C CA . ARG A 1 163 ? -28.061 -2.622 28.285 1.00 93.25 163 ARG A CA 1
ATOM 1279 C C . ARG A 1 163 ? -26.561 -2.659 27.981 1.00 93.25 163 ARG A C 1
ATOM 1281 O O . ARG A 1 163 ? -26.128 -2.206 26.917 1.00 93.25 163 ARG A O 1
ATOM 1288 N N . LEU A 1 164 ? -25.769 -3.182 28.912 1.00 94.00 164 LEU A N 1
ATOM 1289 C CA . LEU A 1 164 ? -24.325 -3.324 28.760 1.00 94.00 164 LEU A CA 1
ATOM 1290 C C . LEU A 1 164 ? -23.989 -4.340 27.668 1.00 94.00 164 LEU A C 1
ATOM 1292 O O . LEU A 1 164 ? -23.193 -4.033 26.788 1.00 94.00 164 LEU A O 1
ATOM 1296 N N . ARG A 1 165 ? -24.655 -5.503 27.662 1.00 93.75 165 ARG A N 1
ATOM 1297 C CA . ARG A 1 165 ? -24.496 -6.540 26.630 1.00 93.75 165 ARG A CA 1
ATOM 1298 C C . ARG A 1 165 ? -24.905 -6.034 25.244 1.00 93.75 165 ARG A C 1
ATOM 1300 O O . ARG A 1 165 ? -24.218 -6.321 24.267 1.00 93.75 165 ARG A O 1
ATOM 1307 N N . ALA A 1 166 ? -25.977 -5.243 25.144 1.00 91.06 166 ALA A N 1
ATOM 1308 C CA . ALA A 1 166 ? -26.358 -4.584 23.892 1.00 91.06 166 ALA A CA 1
ATOM 1309 C C . ALA A 1 166 ? -25.266 -3.614 23.410 1.00 91.06 166 ALA A C 1
ATOM 1311 O O . ALA A 1 166 ? -24.841 -3.683 22.259 1.00 91.06 166 ALA A O 1
ATOM 1312 N N . SER A 1 167 ? -24.741 -2.781 24.314 1.00 91.50 167 SER A N 1
ATOM 1313 C CA . SER A 1 167 ? -23.659 -1.842 23.993 1.00 91.50 167 SER A CA 1
ATOM 1314 C C . SER A 1 167 ? -22.365 -2.573 23.603 1.00 91.50 167 SER A C 1
ATOM 1316 O O . SER A 1 167 ? -21.685 -2.160 22.670 1.00 91.50 167 SER A O 1
ATOM 1318 N N . ALA A 1 168 ? -22.053 -3.701 24.248 1.00 91.31 168 ALA A N 1
ATOM 1319 C CA . ALA A 1 168 ? -20.914 -4.553 23.909 1.00 91.31 168 ALA A CA 1
ATOM 1320 C C . ALA A 1 168 ? -21.009 -5.106 22.476 1.00 91.31 168 ALA A C 1
ATOM 1322 O O . ALA A 1 168 ? -20.017 -5.078 21.751 1.00 91.31 168 ALA A O 1
ATOM 1323 N N . ARG A 1 169 ? -22.197 -5.560 22.045 1.00 90.94 169 ARG A N 1
ATOM 1324 C CA . ARG A 1 169 ? -22.435 -6.046 20.670 1.00 90.94 169 ARG A CA 1
ATOM 1325 C C . ARG A 1 169 ? -22.238 -4.948 19.631 1.00 90.94 169 ARG A C 1
ATOM 1327 O O . ARG A 1 169 ? -21.590 -5.185 18.617 1.00 90.94 169 ARG A O 1
ATOM 1334 N N . GLU A 1 170 ? -22.761 -3.753 19.889 1.00 88.44 170 GLU A N 1
ATOM 1335 C CA . GLU A 1 170 ? -22.600 -2.609 18.987 1.00 88.44 170 GLU A CA 1
ATOM 1336 C C . GLU A 1 170 ? -21.133 -2.169 18.868 1.00 88.44 170 GLU A C 1
ATOM 1338 O O . GLU A 1 170 ? -20.632 -1.984 17.758 1.00 88.44 170 GLU A O 1
ATOM 1343 N N . LEU A 1 171 ? -20.423 -2.056 19.997 1.00 89.38 171 LEU A N 1
ATOM 1344 C CA . LEU A 1 171 ? -18.999 -1.707 20.023 1.00 89.38 171 LEU A CA 1
ATOM 1345 C C . LEU A 1 171 ? -18.145 -2.778 19.330 1.00 89.38 171 LEU A C 1
ATOM 1347 O O . LEU A 1 171 ? -17.256 -2.442 18.550 1.00 89.38 171 LEU A O 1
ATOM 1351 N N . ALA A 1 172 ? -18.446 -4.063 19.556 1.00 88.12 172 ALA A N 1
ATOM 1352 C CA . ALA A 1 172 ? -17.791 -5.170 18.865 1.00 88.12 172 ALA A CA 1
ATOM 1353 C C . ALA A 1 172 ? -17.986 -5.078 17.348 1.00 88.12 172 ALA A C 1
ATOM 1355 O O . ALA A 1 172 ? -17.006 -5.107 16.605 1.00 88.12 172 ALA A O 1
ATOM 1356 N N . ALA A 1 173 ? -19.226 -4.900 16.887 1.00 84.44 173 ALA A N 1
ATOM 1357 C CA . ALA A 1 173 ? -19.534 -4.774 15.466 1.00 84.44 173 ALA A CA 1
ATOM 1358 C C . ALA A 1 173 ? -18.832 -3.561 14.828 1.00 84.44 173 ALA A C 1
ATOM 1360 O O . ALA A 1 173 ? -18.202 -3.711 13.784 1.00 84.44 173 ALA A O 1
ATOM 1361 N N . SER A 1 174 ? -18.874 -2.389 15.474 1.00 85.19 174 SER A N 1
ATOM 1362 C CA . SER A 1 174 ? -18.168 -1.174 15.028 1.00 85.19 174 SER A CA 1
ATOM 1363 C C . SER A 1 174 ? -16.659 -1.408 14.904 1.00 85.19 174 SER A C 1
ATOM 1365 O O . SER A 1 174 ? -16.045 -1.076 13.888 1.00 85.19 174 SER A O 1
ATOM 1367 N N . CYS A 1 175 ? -16.056 -2.040 15.913 1.00 88.38 175 CYS A N 1
ATOM 1368 C CA . CYS A 1 175 ? -14.628 -2.332 15.932 1.00 88.38 175 CYS A CA 1
ATOM 1369 C C . CYS A 1 175 ? -14.218 -3.297 14.810 1.00 88.38 175 CYS A C 1
ATOM 1371 O O . CYS A 1 175 ? -13.255 -3.037 14.086 1.00 88.38 175 CYS A O 1
ATOM 1373 N N . VAL A 1 176 ? -14.987 -4.374 14.614 1.00 85.62 176 VAL A N 1
ATOM 1374 C CA . VAL A 1 176 ? -14.772 -5.327 13.518 1.00 85.62 176 VAL A CA 1
ATOM 1375 C C . VAL A 1 176 ? -14.899 -4.628 12.167 1.00 85.62 176 VAL A C 1
ATOM 1377 O O . VAL A 1 176 ? -14.023 -4.805 11.328 1.00 85.62 176 VAL A O 1
ATOM 1380 N N . GLN A 1 177 ? -15.895 -3.755 11.984 1.00 80.38 177 GLN A N 1
ATOM 1381 C CA . GLN A 1 177 ? -16.065 -2.987 10.744 1.00 80.38 177 GLN A CA 1
ATOM 1382 C C . GLN A 1 177 ? -14.847 -2.112 10.392 1.00 80.38 177 GLN A C 1
ATOM 1384 O O . GLN A 1 177 ? -14.490 -1.963 9.222 1.00 80.38 177 GLN A O 1
ATOM 1389 N N . ARG A 1 178 ? -14.157 -1.555 11.397 1.00 83.69 178 ARG A N 1
ATOM 1390 C CA . ARG A 1 178 ? -12.913 -0.789 11.180 1.00 83.69 178 ARG A CA 1
ATOM 1391 C C . ARG A 1 178 ? -11.758 -1.647 10.682 1.00 83.69 178 ARG A C 1
ATOM 1393 O O . ARG A 1 178 ? -10.901 -1.128 9.971 1.00 83.69 178 ARG A O 1
ATOM 1400 N N . LEU A 1 179 ? -11.699 -2.918 11.083 1.00 83.25 179 LEU A N 1
ATOM 1401 C CA . LEU A 1 179 ? -10.725 -3.854 10.531 1.00 83.25 179 LEU A CA 1
ATOM 1402 C C . LEU A 1 179 ? -11.146 -4.302 9.132 1.00 83.25 179 LEU A C 1
ATOM 1404 O O . LEU A 1 179 ? -10.311 -4.325 8.233 1.00 83.25 179 LEU A O 1
ATOM 1408 N N . THR A 1 180 ? -12.423 -4.648 8.943 1.00 78.06 180 THR A N 1
ATOM 1409 C CA . THR A 1 180 ? -12.911 -5.220 7.681 1.00 78.06 180 THR A CA 1
ATOM 1410 C C . THR A 1 180 ? -12.747 -4.253 6.517 1.00 78.06 180 THR A C 1
ATOM 1412 O O . THR A 1 180 ? -12.361 -4.671 5.429 1.00 78.06 180 THR A O 1
ATOM 1415 N N . SER A 1 181 ? -12.927 -2.950 6.755 1.00 73.81 181 SER A N 1
ATOM 1416 C CA . SER A 1 181 ? -12.671 -1.902 5.755 1.00 73.81 181 SER A CA 1
ATOM 1417 C C . SER A 1 181 ? -11.205 -1.804 5.315 1.00 73.81 181 SER A C 1
ATOM 1419 O O . SER A 1 181 ? -10.918 -1.244 4.260 1.00 73.81 181 SER A O 1
ATOM 1421 N N . LYS A 1 182 ? -10.277 -2.378 6.089 1.00 76.44 182 LYS A N 1
ATOM 1422 C CA . LYS A 1 182 ? -8.840 -2.429 5.799 1.00 76.44 182 LYS A CA 1
ATOM 1423 C C . LYS A 1 182 ? -8.358 -3.822 5.390 1.00 76.44 182 LYS A C 1
ATOM 1425 O O . LYS A 1 182 ? -7.159 -4.001 5.198 1.00 76.44 182 LYS A O 1
ATOM 1430 N N . LEU A 1 183 ? -9.239 -4.817 5.237 1.00 71.56 183 LEU A N 1
ATOM 1431 C CA . LEU A 1 183 ? -8.811 -6.168 4.845 1.00 71.56 183 LEU A CA 1
ATOM 1432 C C . LEU A 1 183 ? -8.006 -6.188 3.542 1.00 71.56 183 LEU A C 1
ATOM 1434 O O . LEU A 1 183 ? -6.937 -6.789 3.572 1.00 71.56 183 LEU A O 1
ATOM 1438 N N . PRO A 1 184 ? -8.387 -5.465 2.470 1.00 64.94 184 PRO A N 1
ATOM 1439 C CA . PRO A 1 184 ? -7.572 -5.418 1.253 1.00 64.94 184 PRO A CA 1
ATOM 1440 C C . PRO A 1 184 ? -6.170 -4.824 1.454 1.00 64.94 184 PRO A C 1
ATOM 1442 O O . PRO A 1 184 ? -5.271 -5.092 0.666 1.00 64.94 184 PRO A O 1
ATOM 1445 N N . GLN A 1 185 ? -5.964 -4.013 2.499 1.00 67.69 185 GLN A N 1
ATOM 1446 C CA . GLN A 1 185 ? -4.646 -3.478 2.847 1.00 67.69 185 GLN A CA 1
ATOM 1447 C C . GLN A 1 185 ? -3.768 -4.540 3.523 1.00 67.69 185 GLN A C 1
ATOM 1449 O O . GLN A 1 185 ? -2.570 -4.597 3.259 1.00 67.69 185 GLN A O 1
ATOM 1454 N N . PHE A 1 186 ? -4.342 -5.345 4.419 1.00 69.94 186 PHE A N 1
ATOM 1455 C CA . PHE A 1 186 ? -3.603 -6.357 5.184 1.00 69.94 186 PHE A CA 1
ATOM 1456 C C . PHE A 1 186 ? -3.457 -7.687 4.445 1.00 69.94 186 PHE A C 1
ATOM 1458 O O . PHE A 1 186 ? -2.473 -8.397 4.640 1.00 69.94 186 PHE A O 1
ATOM 1465 N N . PHE A 1 187 ? -4.429 -8.003 3.598 1.00 70.81 187 PHE A N 1
ATOM 1466 C CA . PHE A 1 187 ? -4.514 -9.213 2.797 1.00 70.81 187 PHE A CA 1
ATOM 1467 C C . PHE A 1 187 ? -4.810 -8.814 1.352 1.00 70.81 187 PHE A C 1
ATOM 1469 O O . PHE A 1 187 ? -5.921 -9.021 0.867 1.00 70.81 187 PHE A O 1
ATOM 1476 N N . PRO A 1 188 ? -3.857 -8.158 0.672 1.00 58.12 188 PRO A N 1
ATOM 1477 C CA . PRO A 1 188 ? -4.044 -7.826 -0.727 1.00 58.12 188 PRO A CA 1
ATOM 1478 C C . PRO A 1 188 ? -4.133 -9.113 -1.544 1.00 58.12 188 PRO A C 1
ATOM 1480 O O . PRO A 1 188 ? -3.442 -10.094 -1.258 1.00 58.12 188 PRO A O 1
ATOM 1483 N N . GLU A 1 189 ? -4.929 -9.083 -2.607 1.00 46.19 189 GLU A N 1
ATOM 1484 C CA . GLU A 1 189 ? -4.835 -10.103 -3.639 1.00 46.19 189 GLU A CA 1
ATOM 1485 C C . GLU A 1 189 ? -3.389 -10.110 -4.175 1.00 46.19 189 GLU A C 1
ATOM 1487 O O . GLU A 1 189 ? -2.838 -9.041 -4.484 1.00 46.19 189 GLU A O 1
ATOM 1492 N N . PRO A 1 190 ? -2.716 -11.270 -4.243 1.00 46.72 190 PRO A N 1
ATOM 1493 C CA . PRO A 1 190 ? -1.502 -11.402 -5.016 1.00 46.72 190 PRO A CA 1
ATOM 1494 C C . PRO A 1 190 ? -1.813 -10.901 -6.417 1.00 46.72 190 PRO A C 1
ATOM 1496 O O . PRO A 1 190 ? -2.768 -11.357 -7.045 1.00 46.72 190 PRO A O 1
ATOM 1499 N N . LEU A 1 191 ? -1.011 -9.950 -6.894 1.00 43.16 191 LEU A N 1
ATOM 1500 C CA . LEU A 1 191 ? -1.023 -9.601 -8.307 1.00 43.16 191 LEU A CA 1
ATOM 1501 C C . LEU A 1 191 ? -0.882 -10.920 -9.084 1.00 43.16 191 LEU A C 1
ATOM 1503 O O . LEU A 1 191 ? -0.111 -11.774 -8.622 1.00 43.16 191 LEU A O 1
ATOM 1507 N N . PRO A 1 192 ? -1.643 -11.119 -10.178 1.00 39.53 192 PRO A N 1
ATOM 1508 C CA . PRO A 1 192 ? -1.603 -12.359 -10.940 1.00 39.53 192 PRO A CA 1
ATOM 1509 C C . PRO A 1 192 ? -0.146 -12.767 -11.127 1.00 39.53 192 PRO A C 1
ATOM 1511 O O . PRO A 1 192 ? 0.673 -11.969 -11.591 1.00 39.53 192 PRO A O 1
ATOM 1514 N N . THR A 1 193 ? 0.191 -13.969 -10.654 1.00 40.19 193 THR A N 1
ATOM 1515 C CA . THR A 1 193 ? 1.530 -14.523 -10.822 1.00 40.19 193 THR A CA 1
ATOM 1516 C C . THR A 1 193 ? 1.874 -14.436 -12.292 1.00 40.19 193 THR A C 1
ATOM 1518 O O . THR A 1 193 ? 1.037 -14.774 -13.131 1.00 40.19 193 THR A O 1
ATOM 1521 N N . ALA A 1 194 ? 3.081 -13.937 -12.567 1.00 38.88 194 ALA A N 1
ATOM 1522 C CA . ALA A 1 194 ? 3.636 -13.783 -13.896 1.00 38.88 194 ALA A CA 1
ATOM 1523 C C . ALA A 1 194 ? 3.158 -14.924 -14.802 1.00 38.88 194 ALA A C 1
ATOM 1525 O O . ALA A 1 194 ? 3.569 -16.075 -14.651 1.00 38.88 194 ALA A O 1
ATOM 1526 N N . GLY A 1 195 ? 2.284 -14.600 -15.757 1.00 36.41 195 GLY A N 1
ATOM 1527 C CA . GLY A 1 195 ? 2.352 -15.324 -17.011 1.00 36.41 195 GLY A CA 1
ATOM 1528 C C . GLY A 1 195 ? 3.792 -15.169 -17.480 1.00 36.41 195 GLY A C 1
ATOM 1529 O O . GLY A 1 195 ? 4.328 -14.064 -17.404 1.00 36.41 195 GLY A O 1
ATOM 1530 N N . SER A 1 196 ? 4.424 -16.272 -17.868 1.00 36.50 196 SER A N 1
ATOM 1531 C CA . SER A 1 196 ? 5.703 -16.296 -18.576 1.00 36.50 196 SER A CA 1
ATOM 1532 C C . SER A 1 196 ? 5.668 -15.257 -19.698 1.00 36.50 196 SER A C 1
ATOM 1534 O O . SER A 1 196 ? 5.113 -15.500 -20.769 1.00 36.50 196 SER A O 1
ATOM 1536 N N . GLY A 1 197 ? 6.140 -14.056 -19.401 1.00 40.50 197 GLY A N 1
ATOM 1537 C CA . GLY A 1 197 ? 5.976 -12.883 -20.232 1.00 40.50 197 GLY A CA 1
ATOM 1538 C C . GLY A 1 197 ? 7.348 -12.315 -20.484 1.00 40.50 197 GLY A C 1
ATOM 1539 O O . GLY A 1 197 ? 7.696 -11.294 -19.906 1.00 40.50 197 GLY A O 1
ATOM 1540 N N . ASP A 1 198 ? 8.116 -12.966 -21.354 1.00 47.91 198 ASP A N 1
ATOM 1541 C CA . ASP A 1 198 ? 9.404 -12.476 -21.870 1.00 47.91 198 ASP A CA 1
ATO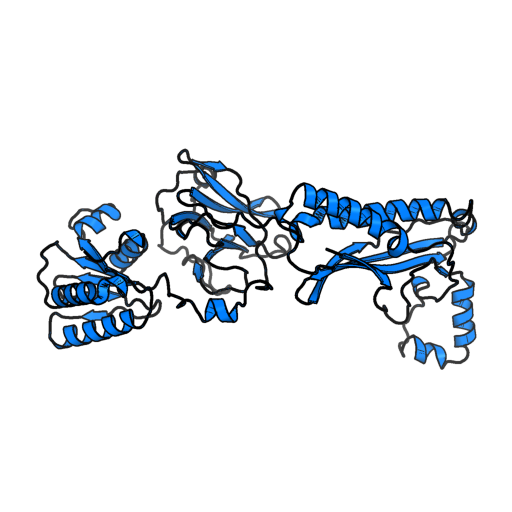M 1542 C C . ASP A 1 198 ? 9.223 -11.250 -22.797 1.00 47.91 198 ASP A C 1
ATOM 1544 O O . ASP A 1 198 ? 9.916 -11.081 -23.799 1.00 47.91 198 ASP A O 1
ATOM 1548 N N . GLY A 1 199 ? 8.244 -10.391 -22.509 1.00 59.06 199 GLY A N 1
ATOM 1549 C CA . GLY A 1 199 ? 7.837 -9.276 -23.350 1.00 59.06 199 GLY A CA 1
ATOM 1550 C C . GLY A 1 199 ? 7.901 -7.932 -22.634 1.00 59.06 199 GLY A C 1
ATOM 1551 O O . GLY A 1 199 ? 8.025 -7.845 -21.414 1.00 59.06 199 GLY A O 1
ATOM 1552 N N . THR A 1 200 ? 7.804 -6.857 -23.407 1.00 69.00 200 THR A N 1
ATOM 1553 C CA . THR A 1 200 ? 7.869 -5.483 -22.902 1.00 69.00 200 THR A CA 1
ATOM 1554 C C . THR A 1 200 ? 6.479 -4.861 -22.794 1.00 69.00 200 THR A C 1
ATOM 1556 O O . THR A 1 200 ? 5.554 -5.218 -23.525 1.00 69.00 200 THR A O 1
ATOM 1559 N N . ALA A 1 201 ? 6.334 -3.923 -21.867 1.00 77.62 201 ALA A N 1
ATOM 1560 C CA . ALA A 1 201 ? 5.213 -2.995 -21.774 1.00 77.62 201 ALA A CA 1
ATOM 1561 C C . ALA A 1 201 ? 5.744 -1.560 -21.902 1.00 77.62 201 ALA A C 1
ATOM 1563 O O . ALA A 1 201 ? 6.961 -1.337 -21.872 1.00 77.62 201 ALA A O 1
ATOM 1564 N N . ARG A 1 202 ? 4.853 -0.575 -22.037 1.00 83.38 202 ARG A N 1
ATOM 1565 C CA . ARG A 1 202 ? 5.240 0.844 -22.022 1.00 83.38 202 ARG A CA 1
ATOM 1566 C C . ARG A 1 202 ? 4.493 1.577 -20.925 1.00 83.38 202 ARG A C 1
ATOM 1568 O O . ARG A 1 202 ? 3.314 1.329 -20.699 1.00 83.38 202 ARG A O 1
ATOM 1575 N N . VAL A 1 203 ? 5.166 2.502 -20.256 1.00 87.12 203 VAL A N 1
ATOM 1576 C CA . VAL A 1 203 ? 4.568 3.322 -19.198 1.00 87.12 203 VAL A CA 1
ATOM 1577 C C . VAL A 1 203 ? 4.837 4.786 -19.486 1.00 87.12 203 VAL A C 1
ATOM 1579 O O . VAL A 1 203 ? 5.990 5.188 -19.609 1.00 87.12 203 VAL A O 1
ATOM 1582 N N . ARG A 1 204 ? 3.783 5.596 -19.536 1.00 90.12 204 ARG A N 1
ATOM 1583 C CA . ARG A 1 204 ? 3.848 7.056 -19.541 1.00 90.12 204 ARG A CA 1
ATOM 1584 C C . ARG A 1 204 ? 3.746 7.578 -18.113 1.00 90.12 204 ARG A C 1
ATOM 1586 O O . ARG A 1 204 ? 2.732 7.362 -17.455 1.00 90.12 204 ARG A O 1
ATOM 1593 N N . VAL A 1 205 ? 4.753 8.312 -17.655 1.00 89.56 205 VAL A N 1
ATOM 1594 C CA . VAL A 1 205 ? 4.757 8.969 -16.341 1.00 89.56 205 VAL A CA 1
ATOM 1595 C C . VAL A 1 205 ? 4.644 10.477 -16.526 1.00 89.56 205 VAL A C 1
ATOM 1597 O O . VAL A 1 205 ? 5.439 11.079 -17.253 1.00 89.56 205 VAL A O 1
ATOM 1600 N N . PHE A 1 206 ? 3.649 11.084 -15.879 1.00 87.75 206 PHE A N 1
ATOM 1601 C CA . PHE A 1 206 ? 3.449 12.531 -15.853 1.00 87.75 206 PHE A CA 1
ATOM 1602 C C . PHE A 1 206 ? 4.116 13.152 -14.631 1.00 87.75 206 PHE A C 1
ATOM 1604 O O . PHE A 1 206 ? 3.869 12.729 -13.504 1.00 87.75 206 PHE A O 1
ATOM 1611 N N . ASN A 1 207 ? 4.881 14.211 -14.876 1.00 82.00 207 ASN A N 1
ATOM 1612 C CA . ASN A 1 207 ? 5.483 15.055 -13.848 1.00 82.00 207 ASN A CA 1
ATOM 1613 C C . ASN A 1 207 ? 5.104 16.512 -14.101 1.00 82.00 207 ASN A C 1
ATOM 1615 O O . ASN A 1 207 ? 4.745 16.885 -15.214 1.00 82.00 207 ASN A O 1
ATOM 1619 N N . SER A 1 208 ? 5.190 17.359 -13.085 1.00 75.75 208 SER A N 1
ATOM 1620 C CA . SER A 1 208 ? 4.993 18.803 -13.220 1.00 75.75 208 SER A CA 1
ATOM 1621 C C . SER A 1 208 ? 6.051 19.559 -12.419 1.00 75.75 208 SER A C 1
ATOM 1623 O O . SER A 1 208 ? 6.937 18.956 -11.821 1.00 75.75 208 SER A O 1
ATOM 1625 N N . ALA A 1 209 ? 5.999 20.892 -12.403 1.00 68.62 209 ALA A N 1
ATOM 1626 C CA . ALA A 1 209 ? 6.913 21.687 -11.578 1.00 68.62 209 ALA A CA 1
ATOM 1627 C C . ALA A 1 209 ? 6.703 21.456 -10.066 1.00 68.62 209 ALA A C 1
ATOM 1629 O O . ALA A 1 209 ? 7.605 21.707 -9.270 1.00 68.62 209 ALA A O 1
ATOM 1630 N N . THR A 1 210 ? 5.518 20.986 -9.664 1.00 70.81 210 THR A N 1
ATOM 1631 C CA . THR A 1 210 ? 5.119 20.830 -8.257 1.00 70.81 210 THR A CA 1
ATOM 1632 C C . THR A 1 210 ? 4.909 19.382 -7.832 1.00 70.81 210 THR A C 1
ATOM 1634 O O . THR A 1 210 ? 5.008 19.097 -6.639 1.00 70.81 210 THR A O 1
ATOM 1637 N N . GLU A 1 211 ? 4.651 18.479 -8.777 1.00 77.56 211 GLU A N 1
ATOM 1638 C CA . GLU A 1 211 ? 4.329 17.069 -8.548 1.00 77.56 211 GLU A CA 1
ATOM 1639 C C . GLU A 1 211 ? 5.363 16.181 -9.247 1.00 77.56 211 GLU A C 1
ATOM 1641 O O . GLU A 1 211 ? 5.637 16.349 -10.438 1.00 77.56 211 GLU A O 1
ATOM 1646 N N . GLN A 1 212 ? 5.911 15.224 -8.507 1.00 79.25 212 GLN A N 1
ATOM 1647 C CA . GLN A 1 212 ? 6.855 14.233 -9.000 1.00 79.25 212 GLN A CA 1
ATOM 1648 C C . GLN A 1 212 ? 6.271 12.840 -8.805 1.00 79.25 212 GLN A C 1
ATOM 1650 O O . GLN A 1 212 ? 5.768 12.514 -7.736 1.00 79.25 212 GLN A O 1
ATOM 1655 N N . VAL A 1 213 ? 6.402 12.002 -9.820 1.00 84.12 213 VAL A N 1
ATOM 1656 C CA . VAL A 1 213 ? 6.212 10.562 -9.765 1.00 84.12 213 VAL A CA 1
ATOM 1657 C C . VAL A 1 213 ? 7.535 9.921 -10.160 1.00 84.12 213 VAL A C 1
ATOM 1659 O O . VAL A 1 213 ? 8.054 10.126 -11.257 1.00 84.12 213 VAL A O 1
ATOM 1662 N N . THR A 1 214 ? 8.082 9.145 -9.236 1.00 82.06 214 THR A N 1
ATOM 1663 C CA . THR A 1 214 ? 9.284 8.342 -9.425 1.00 82.06 214 THR A CA 1
ATOM 1664 C C . THR A 1 214 ? 8.857 6.910 -9.704 1.00 82.06 214 THR A C 1
ATOM 1666 O O . THR A 1 214 ? 8.071 6.348 -8.945 1.00 82.06 214 THR A O 1
ATOM 1669 N N . MET A 1 215 ? 9.374 6.305 -10.771 1.00 84.50 215 MET A N 1
ATOM 1670 C CA . MET A 1 215 ? 9.159 4.883 -11.040 1.00 84.50 215 MET A CA 1
ATOM 1671 C C . MET A 1 215 ? 10.351 4.078 -10.521 1.00 84.50 215 MET A C 1
ATOM 1673 O O . MET A 1 215 ? 11.501 4.421 -10.783 1.00 84.50 215 MET A O 1
ATOM 1677 N N . LEU A 1 216 ? 10.075 2.995 -9.809 1.00 80.00 216 LEU A N 1
ATOM 1678 C CA . LEU A 1 216 ? 11.034 1.981 -9.402 1.00 80.00 216 LEU A CA 1
ATOM 1679 C C . LEU A 1 216 ? 10.703 0.698 -10.174 1.00 80.00 216 LEU A C 1
ATOM 1681 O O . LEU A 1 216 ? 9.592 0.174 -10.043 1.00 80.00 216 LEU A O 1
ATOM 1685 N N . SER A 1 217 ? 11.630 0.211 -10.998 1.00 71.31 217 SER A N 1
ATOM 1686 C CA . SER A 1 217 ? 11.450 -1.060 -11.713 1.00 71.31 217 SER A CA 1
ATOM 1687 C C . SER A 1 217 ? 12.051 -2.218 -10.944 1.00 71.31 217 SER A C 1
ATOM 1689 O O . SER A 1 217 ? 13.063 -2.031 -10.275 1.00 71.31 217 SER A O 1
ATOM 1691 N N . ASP A 1 218 ? 11.491 -3.413 -11.107 1.00 63.38 218 ASP A N 1
ATOM 1692 C CA . ASP A 1 218 ? 11.960 -4.644 -10.456 1.00 63.38 218 ASP A CA 1
ATOM 1693 C C . ASP A 1 218 ? 12.038 -4.518 -8.924 1.00 63.38 218 ASP A C 1
ATOM 1695 O O . ASP A 1 218 ? 12.689 -5.312 -8.247 1.00 63.38 218 ASP A O 1
ATOM 1699 N N . ALA A 1 219 ? 11.345 -3.516 -8.379 1.00 63.44 219 ALA A N 1
ATOM 1700 C CA . ALA A 1 219 ? 11.351 -3.172 -6.975 1.00 63.44 219 ALA A CA 1
ATOM 1701 C C . ALA A 1 219 ? 10.144 -3.812 -6.295 1.00 63.44 219 ALA A C 1
ATOM 1703 O O . ALA A 1 219 ? 8.978 -3.595 -6.656 1.00 63.44 219 ALA A O 1
ATOM 1704 N N . TYR A 1 220 ? 10.426 -4.602 -5.265 1.00 67.56 220 TYR A N 1
ATOM 1705 C CA . TYR A 1 220 ? 9.390 -5.295 -4.502 1.00 67.56 220 TYR A CA 1
ATOM 1706 C C . TYR A 1 220 ? 8.821 -4.430 -3.373 1.00 67.56 220 TYR A C 1
ATOM 1708 O O . TYR A 1 220 ? 7.663 -4.618 -2.989 1.00 67.56 220 TYR A O 1
ATOM 1716 N N . CYS A 1 221 ? 9.606 -3.470 -2.883 1.00 69.00 221 CYS A N 1
ATOM 1717 C CA . CYS A 1 221 ? 9.236 -2.494 -1.865 1.00 69.00 221 CYS A CA 1
ATOM 1718 C C . CYS A 1 221 ? 9.909 -1.137 -2.141 1.00 69.00 221 CYS A C 1
ATOM 1720 O O . CYS A 1 221 ? 10.821 -1.045 -2.954 1.00 69.00 221 CYS A O 1
ATOM 1722 N N . LEU A 1 222 ? 9.506 -0.086 -1.430 1.00 68.56 222 LEU A N 1
ATOM 1723 C CA . LEU A 1 222 ? 10.087 1.255 -1.556 1.00 68.56 222 LEU A CA 1
ATOM 1724 C C . LEU A 1 222 ? 11.535 1.349 -1.062 1.00 68.56 222 LEU A C 1
ATOM 1726 O O . LEU A 1 222 ? 12.293 2.172 -1.566 1.00 68.56 222 LEU A O 1
ATOM 1730 N N . ALA A 1 223 ? 11.932 0.517 -0.094 1.00 67.19 223 ALA A N 1
ATOM 1731 C CA . ALA A 1 223 ? 13.325 0.433 0.346 1.00 67.19 223 ALA A CA 1
ATOM 1732 C C . ALA A 1 223 ? 14.252 -0.217 -0.705 1.00 67.19 223 ALA A C 1
ATOM 1734 O O . ALA A 1 223 ? 15.472 -0.085 -0.609 1.00 67.19 223 ALA A O 1
ATOM 1735 N N . ASP A 1 224 ? 13.691 -0.895 -1.712 1.00 64.56 224 ASP A N 1
ATOM 1736 C CA . ASP A 1 224 ? 14.422 -1.462 -2.844 1.00 64.56 224 ASP A CA 1
ATOM 1737 C C . ASP A 1 224 ? 14.688 -0.367 -3.884 1.00 64.56 224 ASP A C 1
ATOM 1739 O O . ASP A 1 224 ? 14.003 -0.226 -4.895 1.00 64.56 224 ASP A O 1
ATOM 1743 N N . GLY A 1 225 ? 15.676 0.480 -3.592 1.00 54.97 225 GLY A N 1
ATOM 1744 C CA . GLY A 1 225 ? 16.078 1.597 -4.451 1.00 54.97 225 GLY A CA 1
ATOM 1745 C C . GLY A 1 225 ? 16.920 1.191 -5.666 1.00 54.97 225 GLY A C 1
ATOM 1746 O O . GLY A 1 225 ? 17.588 2.046 -6.243 1.00 54.97 225 GLY A O 1
ATOM 1747 N N . SER A 1 226 ? 16.959 -0.096 -6.024 1.00 51.03 226 SER A N 1
ATOM 1748 C CA . SER A 1 226 ? 17.945 -0.657 -6.954 1.00 51.03 226 SER A CA 1
ATOM 1749 C C . SER A 1 226 ? 17.789 -0.182 -8.405 1.00 51.03 226 SER A C 1
ATOM 1751 O O . SER A 1 226 ? 18.794 -0.095 -9.111 1.00 51.03 226 SER A O 1
ATOM 1753 N N . ARG A 1 227 ? 16.579 0.201 -8.845 1.00 61.38 227 ARG A N 1
ATOM 1754 C CA . ARG A 1 227 ? 16.349 0.838 -10.157 1.00 61.38 227 ARG A CA 1
ATOM 1755 C C . ARG A 1 227 ? 15.318 1.941 -10.110 1.00 61.38 227 ARG A C 1
ATOM 1757 O O . ARG A 1 227 ? 14.124 1.726 -10.306 1.00 61.38 227 ARG A O 1
ATOM 1764 N N . ARG A 1 228 ? 15.820 3.147 -9.885 1.00 67.75 228 ARG A N 1
ATOM 1765 C CA . ARG A 1 228 ? 15.038 4.373 -9.852 1.00 67.75 228 ARG A CA 1
ATOM 1766 C C . ARG A 1 228 ? 15.117 5.097 -11.193 1.00 67.75 228 ARG A C 1
ATOM 1768 O O . ARG A 1 228 ? 16.199 5.434 -11.677 1.00 67.75 228 ARG A O 1
ATOM 1775 N N . PHE A 1 229 ? 13.956 5.346 -11.781 1.00 67.31 229 PHE A N 1
ATOM 1776 C CA . PHE A 1 229 ? 13.800 6.207 -12.942 1.00 67.31 229 PHE A CA 1
ATOM 1777 C C . PHE A 1 229 ? 13.456 7.601 -12.452 1.00 67.31 229 PHE A C 1
ATOM 1779 O O . PHE A 1 229 ? 12.298 7.915 -12.165 1.00 67.31 229 PHE A O 1
ATOM 1786 N N . ASP A 1 230 ? 14.492 8.421 -12.351 1.00 64.25 230 ASP A N 1
ATOM 1787 C CA . ASP A 1 230 ? 14.344 9.831 -12.042 1.00 64.25 230 ASP A CA 1
ATOM 1788 C C . ASP A 1 230 ? 14.082 10.636 -13.312 1.00 64.25 230 ASP A C 1
ATOM 1790 O O . ASP A 1 230 ? 14.677 10.415 -14.371 1.00 64.25 230 ASP A O 1
ATOM 1794 N N . ASP A 1 231 ? 13.164 11.590 -13.200 1.00 64.88 231 ASP A N 1
ATOM 1795 C CA . ASP A 1 231 ? 12.993 12.611 -14.217 1.00 64.88 231 ASP A CA 1
ATOM 1796 C C . ASP A 1 231 ? 14.135 13.624 -14.063 1.00 64.88 231 ASP A C 1
ATOM 1798 O O . ASP A 1 231 ? 14.221 14.256 -13.011 1.00 64.88 231 ASP A O 1
ATOM 1802 N N . PRO A 1 232 ? 15.001 13.824 -15.073 1.00 61.31 232 PRO A N 1
ATOM 1803 C CA . PRO A 1 232 ? 16.137 14.742 -14.967 1.00 61.31 232 PRO A CA 1
ATOM 1804 C C . PRO A 1 232 ? 15.722 16.203 -14.710 1.00 61.31 232 PRO A C 1
ATOM 1806 O O . PRO A 1 232 ? 16.541 17.000 -14.261 1.00 61.31 232 PRO A O 1
ATOM 1809 N N . ARG A 1 233 ? 14.446 16.560 -14.932 1.00 63.72 233 ARG A N 1
ATOM 1810 C CA . ARG A 1 233 ? 13.863 17.865 -14.548 1.00 63.72 233 ARG A CA 1
ATOM 1811 C C . ARG A 1 233 ? 13.729 18.040 -13.031 1.00 63.72 233 ARG A C 1
ATOM 1813 O O . ARG A 1 233 ? 13.542 19.156 -12.543 1.00 63.72 233 ARG A O 1
ATOM 1820 N N . TRP A 1 234 ? 13.810 16.943 -12.284 1.00 58.62 234 TRP A N 1
ATOM 1821 C CA . TRP A 1 234 ? 13.681 16.882 -10.836 1.00 58.62 234 TRP A CA 1
ATOM 1822 C C . TRP A 1 234 ? 14.979 16.373 -10.197 1.00 58.62 234 TRP A C 1
ATOM 1824 O O . TRP A 1 234 ? 15.184 15.165 -10.088 1.00 58.62 234 TRP A O 1
ATOM 1834 N N . PRO A 1 235 ? 15.865 17.280 -9.745 1.00 54.72 235 PRO A N 1
ATOM 1835 C CA . PRO A 1 235 ? 17.084 16.887 -9.049 1.00 54.72 235 PRO A CA 1
ATOM 1836 C C . PRO A 1 235 ? 16.769 16.185 -7.721 1.00 54.72 235 PRO A C 1
ATOM 1838 O O . PRO A 1 235 ? 15.795 16.514 -7.045 1.00 54.72 235 PRO A O 1
ATOM 1841 N N . ALA A 1 236 ? 17.643 15.260 -7.317 1.00 51.03 236 ALA A N 1
ATOM 1842 C CA . ALA A 1 236 ? 17.503 14.483 -6.081 1.00 51.03 236 ALA A CA 1
ATOM 1843 C C . ALA A 1 236 ? 17.505 15.339 -4.794 1.00 51.03 236 ALA A C 1
ATOM 1845 O O . ALA A 1 236 ? 17.029 14.890 -3.752 1.00 51.03 236 ALA A O 1
ATOM 1846 N N . SER A 1 237 ? 18.026 16.572 -4.853 1.00 51.44 237 SER A N 1
ATOM 1847 C CA . SER A 1 237 ? 18.042 17.509 -3.725 1.00 51.44 237 SER A CA 1
ATOM 1848 C C . SER A 1 237 ? 16.837 18.453 -3.748 1.00 51.44 237 SER A C 1
ATOM 1850 O O . SER A 1 237 ? 16.596 19.152 -4.734 1.00 51.44 237 SER A O 1
ATOM 1852 N N . ARG A 1 238 ? 16.116 18.522 -2.618 1.00 51.47 238 ARG A N 1
ATOM 1853 C CA . ARG A 1 238 ? 14.956 19.410 -2.408 1.00 51.47 238 ARG A CA 1
ATOM 1854 C C . ARG A 1 238 ? 15.312 20.899 -2.410 1.00 51.47 238 ARG A C 1
ATOM 1856 O O . ARG A 1 238 ? 14.430 21.717 -2.659 1.00 51.47 238 ARG A O 1
ATOM 1863 N N . ASP A 1 239 ? 16.580 21.232 -2.183 1.00 50.41 239 ASP A N 1
ATOM 1864 C CA . ASP A 1 239 ? 17.076 22.613 -2.142 1.00 50.41 239 ASP A CA 1
ATOM 1865 C C . ASP A 1 239 ? 17.387 23.172 -3.539 1.00 50.41 239 ASP A C 1
ATOM 1867 O O . ASP A 1 239 ? 17.637 24.367 -3.698 1.00 50.41 239 ASP A O 1
ATOM 1871 N N . VAL A 1 240 ? 17.348 22.321 -4.571 1.00 52.97 240 VAL A N 1
ATOM 1872 C CA . VAL A 1 240 ? 17.556 22.728 -5.961 1.00 52.97 240 VAL A CA 1
ATOM 1873 C C . VAL A 1 240 ? 16.188 22.923 -6.632 1.00 52.97 240 VAL A C 1
ATOM 1875 O O . VAL A 1 240 ? 15.376 21.986 -6.668 1.00 52.97 240 VAL A O 1
ATOM 1878 N N . PRO A 1 241 ? 15.886 24.121 -7.172 1.00 52.31 241 PRO A N 1
ATOM 1879 C CA . PRO A 1 241 ? 14.653 24.362 -7.918 1.00 52.31 241 PRO A CA 1
ATOM 1880 C C . PRO A 1 241 ? 14.485 23.351 -9.058 1.00 52.31 241 PRO A C 1
ATOM 1882 O O . PRO A 1 241 ? 15.472 22.956 -9.679 1.00 52.31 241 PRO A O 1
ATOM 1885 N N . ALA A 1 242 ? 13.246 22.925 -9.334 1.00 52.78 242 ALA A N 1
ATOM 1886 C CA . ALA A 1 242 ? 12.951 22.140 -10.532 1.00 52.78 242 ALA A CA 1
ATOM 1887 C C . ALA A 1 242 ? 13.427 22.965 -11.722 1.00 52.78 242 ALA A C 1
ATOM 1889 O O . ALA A 1 242 ? 13.015 24.117 -11.877 1.00 52.78 242 ALA A O 1
ATOM 1890 N N . GLN A 1 243 ? 14.335 22.406 -12.512 1.00 51.88 243 GLN A N 1
ATOM 1891 C CA . GLN A 1 243 ? 14.778 23.081 -13.716 1.00 51.88 243 GLN A CA 1
ATOM 1892 C C . GLN A 1 243 ? 13.728 22.826 -14.794 1.00 51.88 243 GLN A C 1
ATOM 1894 O O . GLN A 1 243 ? 13.314 21.684 -15.010 1.00 51.88 243 GLN A O 1
ATOM 1899 N N . ASP A 1 244 ? 13.328 23.876 -15.510 1.00 48.00 244 ASP A N 1
ATOM 1900 C CA . ASP A 1 244 ? 12.751 23.726 -16.847 1.00 48.00 244 ASP A CA 1
ATOM 1901 C C . ASP A 1 244 ? 13.888 23.233 -17.756 1.00 48.00 244 ASP A C 1
ATOM 1903 O O . ASP A 1 244 ? 14.522 23.999 -18.476 1.00 48.00 244 ASP A O 1
ATOM 1907 N N . SER A 1 245 ? 14.263 21.958 -17.629 1.00 47.97 245 SER A N 1
ATOM 1908 C CA . SER A 1 245 ? 15.342 21.412 -18.445 1.00 47.97 245 SER A CA 1
ATOM 1909 C C . SER A 1 245 ? 14.879 21.389 -19.900 1.00 47.97 245 SER A C 1
ATOM 1911 O O . SER A 1 245 ? 13.740 20.993 -20.168 1.00 47.97 245 SER A O 1
ATOM 1913 N N . GLU A 1 246 ? 15.779 21.681 -20.833 1.00 46.56 246 GLU A N 1
ATOM 1914 C CA . GLU A 1 246 ? 15.566 21.523 -22.278 1.00 46.56 246 GLU A CA 1
ATOM 1915 C C . GLU A 1 246 ? 15.195 20.084 -22.705 1.00 46.56 246 GLU A C 1
ATOM 1917 O O . GLU A 1 246 ? 14.836 19.852 -23.858 1.00 46.56 246 GLU A O 1
ATOM 1922 N N . ALA A 1 247 ? 15.221 19.103 -21.790 1.00 53.78 247 ALA A N 1
ATOM 1923 C CA . ALA A 1 247 ? 14.700 17.765 -22.037 1.00 53.78 247 ALA A CA 1
ATOM 1924 C C . ALA A 1 247 ? 13.177 17.805 -22.283 1.00 53.78 247 ALA A C 1
ATOM 1926 O O . ALA A 1 247 ? 12.355 17.915 -21.363 1.00 53.78 247 ALA A O 1
ATOM 1927 N N . GLY A 1 248 ? 12.811 17.704 -23.562 1.00 63.81 248 GLY A N 1
ATOM 1928 C CA . GLY A 1 248 ? 11.436 17.550 -24.023 1.00 63.81 248 GLY A CA 1
ATOM 1929 C C . GLY A 1 248 ? 10.768 16.270 -23.510 1.00 63.81 248 GLY A C 1
ATOM 1930 O O . GLY A 1 248 ? 11.357 15.451 -22.801 1.00 63.81 248 GLY A O 1
ATOM 1931 N N . ASN A 1 249 ? 9.496 16.097 -23.868 1.00 77.50 249 ASN A N 1
ATOM 1932 C CA . ASN A 1 249 ? 8.801 14.846 -23.587 1.00 77.50 249 ASN A CA 1
ATOM 1933 C C . ASN A 1 249 ? 9.458 13.698 -24.356 1.00 77.50 249 ASN A C 1
ATOM 1935 O O . ASN A 1 249 ? 9.813 13.852 -25.523 1.00 77.50 249 ASN A O 1
ATOM 1939 N N . VAL A 1 250 ? 9.569 12.542 -23.709 1.00 73.56 250 VAL A N 1
ATOM 1940 C CA . VAL A 1 250 ? 9.978 11.301 -24.374 1.00 73.56 250 VAL A CA 1
ATOM 1941 C C . VAL A 1 250 ? 8.717 10.517 -24.685 1.00 73.56 250 VAL A C 1
ATOM 1943 O O . VAL A 1 250 ? 7.959 10.211 -23.767 1.00 73.56 250 VAL A O 1
ATOM 1946 N N . SER A 1 251 ? 8.482 10.212 -25.960 1.00 77.44 251 SER A N 1
ATOM 1947 C CA . SER A 1 251 ? 7.364 9.378 -26.395 1.00 77.44 251 SER A CA 1
ATOM 1948 C C . SER A 1 251 ? 7.893 8.130 -27.091 1.00 77.44 251 SER A C 1
ATOM 1950 O O . SER A 1 251 ? 8.742 8.211 -27.973 1.00 77.44 251 SER A O 1
ATOM 1952 N N . LEU A 1 252 ? 7.366 6.984 -26.681 1.00 65.69 252 LEU A N 1
ATOM 1953 C CA . LEU A 1 252 ? 7.533 5.679 -27.302 1.00 65.69 252 LEU A CA 1
ATOM 1954 C C . LEU A 1 252 ? 6.294 5.296 -28.123 1.00 65.69 252 LEU A C 1
ATOM 1956 O O . LEU A 1 252 ? 6.232 4.176 -28.623 1.00 65.69 252 LEU A O 1
ATOM 1960 N N . GLY A 1 253 ? 5.311 6.195 -28.258 1.00 74.31 253 GLY A N 1
ATOM 1961 C CA . GLY A 1 253 ? 4.101 6.010 -29.057 1.00 74.31 253 GLY A CA 1
ATOM 1962 C C . GLY A 1 253 ? 2.926 5.380 -28.308 1.00 74.31 253 GLY A C 1
ATOM 1963 O O . GLY A 1 253 ? 2.182 4.606 -28.915 1.00 74.31 253 GLY A O 1
ATOM 1964 N N . ILE A 1 254 ? 2.763 5.651 -27.008 1.00 75.62 254 ILE A N 1
ATOM 1965 C CA . ILE A 1 254 ? 1.498 5.356 -26.309 1.00 75.62 254 ILE A CA 1
ATOM 1966 C C . ILE A 1 254 ? 0.393 6.258 -26.890 1.00 75.62 254 ILE A C 1
ATOM 1968 O O . ILE A 1 254 ? 0.635 7.430 -27.189 1.00 75.62 254 ILE A O 1
ATOM 1972 N N . ALA A 1 255 ? -0.830 5.747 -27.045 1.00 84.00 255 ALA A N 1
ATOM 1973 C CA . ALA A 1 255 ? -1.944 6.531 -27.584 1.00 84.00 255 ALA A CA 1
ATOM 1974 C C . ALA A 1 255 ? -2.240 7.797 -26.746 1.00 84.00 255 ALA A C 1
ATOM 1976 O O . ALA A 1 255 ? -2.008 7.851 -25.530 1.00 84.00 255 ALA A O 1
ATOM 1977 N N . GLU A 1 256 ? -2.730 8.857 -27.395 1.00 89.69 256 GLU A N 1
ATOM 1978 C CA . GLU A 1 256 ? -3.089 10.097 -26.701 1.00 89.69 256 GLU A CA 1
ATOM 1979 C C . GLU A 1 256 ? -4.372 9.917 -25.883 1.00 89.69 256 GLU A C 1
ATOM 1981 O O . GLU A 1 256 ? -5.446 9.635 -26.421 1.00 89.69 256 GLU A O 1
ATOM 1986 N N . THR A 1 257 ? -4.277 10.149 -24.576 1.00 92.31 257 THR A N 1
ATOM 1987 C CA . THR A 1 257 ? -5.393 10.012 -23.635 1.00 92.31 257 THR A CA 1
ATOM 1988 C C . THR A 1 257 ? -6.129 11.332 -23.419 1.00 92.31 257 THR A C 1
ATOM 1990 O O . THR A 1 257 ? -5.635 12.420 -23.728 1.00 92.31 257 THR A O 1
ATOM 1993 N N . GLU A 1 258 ? -7.317 11.262 -22.815 1.00 87.12 258 GLU A N 1
ATOM 1994 C CA . GLU A 1 258 ? -8.013 12.454 -22.311 1.00 87.12 258 GLU A CA 1
ATOM 1995 C C . GLU A 1 258 ? -7.153 13.239 -21.306 1.00 87.12 258 GLU A C 1
ATOM 1997 O O . GLU A 1 258 ? -7.149 14.467 -21.345 1.00 87.12 258 GLU A O 1
ATOM 2002 N N . THR A 1 259 ? -6.358 12.556 -20.467 1.00 86.38 259 THR A N 1
ATOM 2003 C CA . THR A 1 259 ? -5.404 13.210 -19.559 1.00 86.38 259 THR A CA 1
ATOM 2004 C C . THR A 1 259 ? -4.467 14.126 -20.332 1.00 86.38 259 THR A C 1
ATOM 2006 O O . THR A 1 259 ? -4.325 15.296 -19.981 1.00 86.38 259 THR A O 1
ATOM 2009 N N . MET A 1 260 ? -3.862 13.618 -21.408 1.00 87.44 260 MET A N 1
ATOM 2010 C CA . MET A 1 260 ? -2.936 14.386 -22.233 1.00 87.44 260 MET A CA 1
ATOM 2011 C C . MET A 1 260 ? -3.625 15.576 -22.906 1.00 87.44 260 MET A C 1
ATOM 2013 O O . MET A 1 260 ? -3.093 16.681 -22.854 1.00 87.44 260 MET A O 1
ATOM 2017 N N . ARG A 1 261 ? -4.830 15.374 -23.456 1.00 87.31 261 ARG A N 1
ATOM 2018 C CA . ARG A 1 261 ? -5.627 16.437 -24.096 1.00 87.31 261 ARG A CA 1
ATOM 2019 C C . ARG A 1 261 ? -6.098 17.514 -23.116 1.00 87.31 261 ARG A C 1
ATOM 2021 O O . ARG A 1 261 ? -6.246 18.668 -23.503 1.00 87.31 261 ARG A O 1
ATOM 2028 N N . SER A 1 262 ? -6.335 17.148 -21.855 1.00 84.12 262 SER A N 1
ATOM 2029 C CA . SER A 1 262 ? -6.797 18.077 -20.814 1.00 84.12 262 SER A CA 1
ATOM 2030 C C . SER A 1 262 ? -5.699 19.011 -20.292 1.00 84.12 262 SER A C 1
ATOM 2032 O O . SER A 1 262 ? -5.992 20.061 -19.720 1.00 84.12 262 SER A O 1
ATOM 2034 N N . LEU A 1 263 ? -4.428 18.650 -20.484 1.00 82.50 263 LEU A N 1
ATOM 2035 C CA . LEU A 1 263 ? -3.287 19.424 -20.012 1.00 82.50 263 LEU A CA 1
ATOM 2036 C C . LEU A 1 263 ? -2.846 20.430 -21.081 1.00 82.50 263 LEU A C 1
ATOM 2038 O O . LEU A 1 263 ? -2.536 20.063 -22.207 1.00 82.50 263 LEU A O 1
ATOM 2042 N N . LYS A 1 264 ? -2.743 21.712 -20.708 1.00 76.38 264 LYS A N 1
ATOM 2043 C CA . LYS A 1 264 ? -2.301 22.788 -21.618 1.00 76.38 264 LYS A CA 1
ATOM 2044 C C . LYS A 1 264 ? -0.866 22.587 -22.134 1.00 76.38 264 LYS A C 1
ATOM 2046 O O . LYS A 1 264 ? -0.577 22.934 -23.272 1.00 76.38 264 LYS A O 1
ATOM 2051 N N . SER A 1 265 ? 0.003 22.027 -21.289 1.00 78.62 265 SER A N 1
ATOM 2052 C CA . SER A 1 265 ? 1.405 21.717 -21.597 1.00 78.62 265 SER A CA 1
ATOM 2053 C C . SER A 1 265 ? 1.828 20.449 -20.842 1.00 78.62 265 SER A C 1
ATOM 2055 O O . SER A 1 265 ? 2.473 20.556 -19.795 1.00 78.62 265 SER A O 1
ATOM 2057 N N . PRO A 1 266 ? 1.428 19.247 -21.297 1.00 82.25 266 PRO A N 1
ATOM 2058 C CA . PRO A 1 266 ? 1.720 18.012 -20.582 1.00 82.25 266 PRO A CA 1
ATOM 2059 C C . PRO A 1 266 ? 3.227 17.765 -20.562 1.00 82.25 266 PRO A C 1
ATOM 2061 O O . PRO A 1 266 ? 3.883 17.785 -21.605 1.00 82.25 266 PRO A O 1
ATOM 2064 N N . LYS A 1 267 ? 3.777 17.509 -19.376 1.00 83.94 267 LYS A N 1
ATOM 2065 C CA . LYS A 1 267 ? 5.162 17.077 -19.202 1.00 83.94 267 LYS A CA 1
ATOM 2066 C C . LYS A 1 267 ? 5.143 15.596 -18.841 1.00 83.94 267 LYS A C 1
ATOM 2068 O O . LYS A 1 267 ? 4.609 15.207 -17.806 1.00 83.94 267 LYS A O 1
ATOM 2073 N N . TYR A 1 268 ? 5.683 14.766 -19.723 1.00 84.69 268 TYR A N 1
ATOM 2074 C CA . TYR A 1 268 ? 5.666 13.318 -19.554 1.00 84.69 268 TYR A CA 1
ATOM 2075 C C . TYR A 1 268 ? 6.916 12.669 -20.132 1.00 84.69 268 TYR A C 1
ATOM 2077 O O . TYR A 1 268 ? 7.629 13.262 -20.947 1.00 84.69 268 TYR A O 1
ATOM 2085 N N . ARG A 1 269 ? 7.176 11.438 -19.702 1.00 83.50 269 ARG A N 1
ATOM 2086 C CA . ARG A 1 269 ? 8.159 10.549 -20.317 1.00 83.50 269 ARG A CA 1
ATOM 2087 C C . ARG A 1 269 ? 7.572 9.152 -20.418 1.00 83.50 269 ARG A C 1
ATOM 2089 O O . ARG A 1 269 ? 6.893 8.696 -19.502 1.00 83.50 269 ARG A O 1
ATOM 2096 N N . GLU A 1 270 ? 7.814 8.507 -21.545 1.00 81.06 270 GLU A N 1
ATOM 2097 C CA . GLU A 1 270 ? 7.425 7.130 -21.807 1.00 81.06 270 GLU A CA 1
ATOM 2098 C C . GLU A 1 270 ? 8.647 6.223 -21.669 1.00 81.06 270 GLU A C 1
ATOM 2100 O O . GLU A 1 270 ? 9.720 6.525 -22.190 1.00 81.06 270 GLU A O 1
ATOM 2105 N N . TYR A 1 271 ? 8.473 5.122 -20.947 1.00 79.81 271 TYR A N 1
ATOM 2106 C CA . TYR A 1 271 ? 9.513 4.153 -20.629 1.00 79.81 271 TYR A CA 1
ATOM 2107 C C . TYR A 1 271 ? 9.096 2.779 -21.134 1.00 79.81 271 TYR A C 1
ATOM 2109 O O . TYR A 1 271 ? 7.947 2.373 -20.949 1.00 79.81 271 TYR A O 1
ATOM 2117 N N . ALA A 1 272 ? 10.029 2.053 -21.746 1.00 76.50 272 ALA A N 1
ATOM 2118 C CA . ALA A 1 272 ? 9.870 0.626 -21.967 1.00 76.50 272 ALA A CA 1
ATOM 2119 C C . ALA A 1 272 ? 10.207 -0.090 -20.658 1.00 76.50 272 ALA A C 1
ATOM 2121 O O . ALA A 1 272 ? 11.237 0.185 -20.045 1.00 76.50 272 ALA A O 1
ATOM 2122 N N . VAL A 1 273 ? 9.334 -0.991 -20.226 1.00 75.00 273 VAL A N 1
ATOM 2123 C CA . VAL A 1 273 ? 9.478 -1.726 -18.966 1.00 75.00 273 VAL A CA 1
ATOM 2124 C C . VAL A 1 273 ? 9.323 -3.217 -19.220 1.00 75.00 273 VAL A C 1
ATOM 2126 O O . VAL A 1 273 ? 8.651 -3.637 -20.168 1.00 75.00 273 VAL A O 1
ATOM 2129 N N . GLN A 1 274 ? 9.936 -4.027 -18.366 1.00 71.56 274 GLN A N 1
ATOM 2130 C CA . GLN A 1 274 ? 9.768 -5.470 -18.420 1.00 71.56 274 GLN A CA 1
ATOM 2131 C C . GLN A 1 274 ? 8.374 -5.852 -17.911 1.00 71.56 274 GLN A C 1
ATOM 2133 O O . GLN A 1 274 ? 7.963 -5.424 -16.833 1.00 71.56 274 GLN A O 1
ATOM 2138 N N . ALA A 1 275 ? 7.635 -6.643 -18.691 1.00 68.00 275 ALA A N 1
ATOM 2139 C CA . ALA A 1 275 ? 6.363 -7.197 -18.245 1.00 68.00 275 ALA A CA 1
ATOM 2140 C C . ALA A 1 275 ? 6.581 -8.297 -17.194 1.00 68.00 275 ALA A C 1
ATOM 2142 O O . ALA A 1 275 ? 7.630 -8.936 -17.145 1.00 68.00 275 ALA A O 1
ATOM 2143 N N . GLY A 1 276 ? 5.585 -8.528 -16.341 1.00 63.56 276 GLY A N 1
ATOM 2144 C CA . GLY A 1 276 ? 5.622 -9.593 -15.334 1.00 63.56 276 GLY A CA 1
ATOM 2145 C C . GLY A 1 276 ? 6.460 -9.286 -14.086 1.00 63.56 276 GLY A C 1
ATOM 2146 O O . GLY A 1 276 ? 6.302 -9.987 -13.089 1.00 63.56 276 GLY A O 1
ATOM 2147 N N . GLN A 1 277 ? 7.281 -8.229 -14.096 1.00 69.88 277 GLN A N 1
ATOM 2148 C CA . GLN A 1 277 ? 8.025 -7.749 -12.925 1.00 69.88 277 GLN A CA 1
ATOM 2149 C C . GLN A 1 277 ? 7.303 -6.587 -12.234 1.00 69.88 277 GLN A C 1
ATOM 2151 O O . GLN A 1 277 ? 6.682 -5.766 -12.906 1.00 69.88 277 GLN A O 1
ATOM 2156 N N . PRO A 1 278 ? 7.351 -6.481 -10.897 1.00 73.75 278 PRO A N 1
ATOM 2157 C CA . PRO A 1 278 ? 6.673 -5.404 -10.194 1.00 73.75 278 PRO A CA 1
ATOM 2158 C C . PRO A 1 278 ? 7.253 -4.032 -10.559 1.00 73.75 278 PRO A C 1
ATOM 2160 O O . PRO A 1 278 ? 8.465 -3.822 -10.547 1.00 73.75 278 PRO A O 1
ATOM 2163 N N . LEU A 1 279 ? 6.360 -3.075 -10.811 1.00 81.00 279 LEU A N 1
ATOM 2164 C CA . LEU A 1 279 ? 6.685 -1.655 -10.907 1.00 81.00 279 LEU A CA 1
ATOM 2165 C C . LEU A 1 279 ? 6.070 -0.918 -9.732 1.00 81.00 279 LEU A C 1
ATOM 2167 O O . LEU A 1 279 ? 4.875 -1.073 -9.476 1.00 81.00 279 LEU A O 1
ATOM 2171 N N . ILE A 1 280 ? 6.865 -0.095 -9.056 1.00 84.81 280 ILE A N 1
ATOM 2172 C CA . ILE A 1 280 ? 6.392 0.820 -8.019 1.00 84.81 280 ILE A CA 1
ATOM 2173 C C . ILE A 1 280 ? 6.452 2.248 -8.558 1.00 84.81 280 ILE A C 1
ATOM 2175 O O . ILE A 1 280 ? 7.436 2.657 -9.159 1.00 84.81 280 ILE A O 1
ATOM 2179 N N . PHE A 1 281 ? 5.409 3.024 -8.306 1.00 88.12 281 PHE A N 1
ATOM 2180 C CA . PHE A 1 281 ? 5.363 4.458 -8.546 1.00 88.12 281 PHE A CA 1
ATOM 2181 C C . PHE A 1 281 ? 5.236 5.151 -7.201 1.00 88.12 281 PHE A C 1
ATOM 2183 O O . PHE A 1 281 ? 4.265 4.899 -6.493 1.00 88.12 281 PHE A O 1
ATOM 2190 N N . ASP A 1 282 ? 6.198 5.996 -6.851 1.00 86.19 282 ASP A N 1
ATOM 2191 C CA . ASP A 1 282 ? 6.200 6.803 -5.632 1.00 86.19 282 ASP A CA 1
ATOM 2192 C C . ASP A 1 282 ? 6.014 8.275 -5.990 1.00 86.19 282 ASP A C 1
ATOM 2194 O O . ASP A 1 282 ? 6.764 8.822 -6.802 1.00 86.19 282 ASP A O 1
ATOM 2198 N N . ALA A 1 283 ? 4.997 8.908 -5.414 1.00 85.00 283 ALA A N 1
ATOM 2199 C CA . ALA A 1 283 ? 4.677 10.296 -5.691 1.00 85.00 283 ALA A CA 1
ATOM 2200 C C . ALA A 1 283 ? 5.127 11.227 -4.558 1.00 85.00 283 ALA A C 1
ATOM 2202 O O . ALA A 1 283 ? 4.804 11.014 -3.387 1.00 85.00 283 ALA A O 1
ATOM 2203 N N . ASP A 1 284 ? 5.802 12.317 -4.925 1.00 74.50 284 ASP A N 1
ATOM 2204 C CA . ASP A 1 284 ? 6.180 13.405 -4.023 1.00 74.50 284 ASP A CA 1
ATOM 2205 C C . ASP A 1 284 ? 5.673 14.761 -4.541 1.00 74.50 284 ASP A C 1
ATOM 2207 O O . ASP A 1 284 ? 5.448 14.965 -5.734 1.00 74.50 284 ASP A O 1
ATOM 2211 N N . VAL A 1 285 ? 5.484 15.712 -3.626 1.00 72.81 285 VAL A N 1
ATOM 2212 C CA . VAL A 1 285 ? 5.027 17.076 -3.932 1.00 72.81 285 VAL A CA 1
ATOM 2213 C C . VAL A 1 285 ? 5.982 18.063 -3.270 1.00 72.81 285 VAL A C 1
ATOM 2215 O O . VAL A 1 285 ? 6.219 17.984 -2.064 1.00 72.81 285 VAL A O 1
ATOM 2218 N N . ARG A 1 286 ? 6.521 19.024 -4.037 1.00 60.50 286 ARG A N 1
ATOM 2219 C CA . ARG A 1 286 ? 7.559 19.981 -3.576 1.00 60.50 286 ARG A CA 1
ATOM 2220 C C . ARG A 1 286 ? 7.135 20.823 -2.373 1.00 60.50 286 ARG A C 1
ATOM 2222 O O . ARG A 1 286 ? 7.969 21.213 -1.565 1.00 60.50 286 ARG A O 1
ATOM 2229 N N . TYR A 1 287 ? 5.835 21.052 -2.228 1.00 59.84 287 TYR A N 1
ATOM 2230 C CA . TYR A 1 287 ? 5.243 21.738 -1.090 1.00 59.84 287 TYR A CA 1
ATOM 2231 C C . TYR A 1 287 ? 4.287 20.784 -0.383 1.00 59.84 287 TYR A C 1
ATOM 2233 O O . TYR A 1 287 ? 3.069 20.889 -0.534 1.00 59.84 287 TYR A O 1
ATOM 2241 N N . ARG A 1 288 ? 4.835 19.843 0.400 1.00 51.78 288 ARG A N 1
ATOM 2242 C CA . ARG A 1 288 ? 4.048 19.087 1.385 1.00 51.78 288 ARG A CA 1
ATOM 2243 C C . ARG A 1 288 ? 3.536 20.047 2.464 1.00 51.78 288 ARG A C 1
ATOM 2245 O O . ARG A 1 288 ? 4.044 20.088 3.580 1.00 51.78 288 ARG A O 1
ATOM 2252 N N . GLY A 1 289 ? 2.521 20.842 2.138 1.00 50.81 289 GLY A N 1
ATOM 2253 C CA . GLY A 1 289 ? 1.610 21.351 3.155 1.00 50.81 289 GLY A CA 1
ATOM 2254 C C . GLY A 1 289 ? 0.932 20.172 3.861 1.00 50.81 289 GLY A C 1
ATOM 2255 O O . GLY A 1 289 ? 1.026 19.030 3.408 1.00 50.81 289 GLY A O 1
ATOM 2256 N N . ALA A 1 290 ? 0.194 20.436 4.938 1.00 48.56 290 ALA A N 1
ATOM 2257 C CA . ALA A 1 290 ? -0.498 19.421 5.746 1.00 48.56 290 ALA A CA 1
ATOM 2258 C C . ALA A 1 290 ? -1.501 18.511 4.979 1.00 48.56 290 ALA A C 1
ATOM 2260 O O . ALA A 1 290 ? -2.121 17.641 5.584 1.00 48.56 290 ALA A O 1
ATOM 2261 N N . PHE A 1 291 ? -1.667 18.699 3.666 1.00 55.84 291 PHE A N 1
ATOM 2262 C CA . PHE A 1 291 ? -2.716 18.120 2.825 1.00 55.84 291 PHE A CA 1
ATOM 2263 C C . PHE A 1 291 ? -2.305 16.821 2.103 1.00 55.84 291 PHE A C 1
ATOM 2265 O O . PHE A 1 291 ? -3.133 15.928 1.970 1.00 55.84 291 PHE A O 1
ATOM 2272 N N . CYS A 1 292 ? -1.033 16.650 1.717 1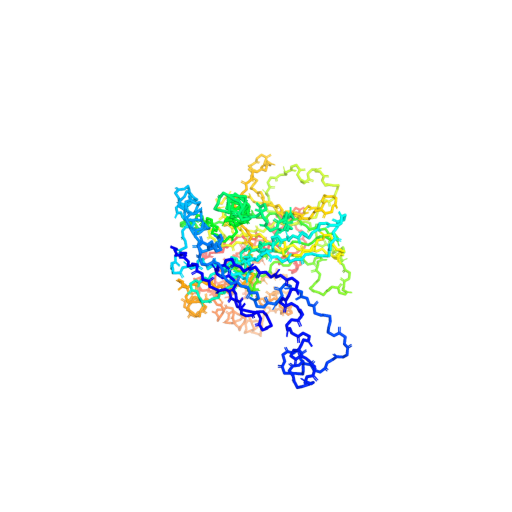.00 59.28 292 CYS A N 1
ATOM 2273 C CA . CYS A 1 292 ? -0.512 15.372 1.200 1.00 59.28 292 CYS A CA 1
ATOM 2274 C C . CYS A 1 292 ? 0.336 14.684 2.286 1.00 59.28 292 CYS A C 1
ATOM 2276 O O . CYS A 1 292 ? 1.568 14.718 2.242 1.00 59.28 292 CYS A O 1
ATOM 2278 N N . SER A 1 293 ? -0.312 14.112 3.308 1.00 52.50 293 SER A N 1
ATOM 2279 C CA . SER A 1 293 ? 0.376 13.354 4.366 1.00 52.50 293 SER A CA 1
ATOM 2280 C C . SER A 1 293 ? 0.327 11.842 4.102 1.00 52.50 293 SER A C 1
ATOM 2282 O O . SER A 1 293 ? -0.688 11.305 3.666 1.00 52.50 293 SER A O 1
ATOM 2284 N N . GLY A 1 294 ? 1.442 11.151 4.366 1.00 60.53 294 GLY A N 1
ATOM 2285 C CA . GLY A 1 294 ? 1.603 9.709 4.137 1.00 60.53 294 GLY A CA 1
ATOM 2286 C C . GLY A 1 294 ? 2.303 9.339 2.821 1.00 60.53 294 GLY A C 1
ATOM 2287 O O . GLY A 1 294 ? 2.625 10.194 2.001 1.00 60.53 294 GLY A O 1
ATOM 2288 N N . THR A 1 295 ? 2.575 8.043 2.657 1.00 65.50 295 THR A N 1
ATOM 2289 C CA . THR A 1 295 ? 3.238 7.459 1.480 1.00 65.50 295 THR A CA 1
ATOM 2290 C C . THR A 1 295 ? 2.234 7.275 0.339 1.00 65.50 295 THR A C 1
ATOM 2292 O O . THR A 1 295 ? 1.276 6.498 0.481 1.00 65.50 295 THR A O 1
ATOM 2295 N N . LEU A 1 296 ? 2.444 7.989 -0.772 1.00 79.25 296 LEU A N 1
ATOM 2296 C CA . LEU A 1 296 ? 1.642 7.933 -1.999 1.00 79.25 296 LEU A CA 1
ATOM 2297 C C . LEU A 1 296 ? 2.342 7.052 -3.031 1.00 79.25 296 LEU A C 1
ATOM 2299 O O . LEU A 1 296 ? 2.781 7.525 -4.074 1.00 79.25 296 LEU A O 1
ATOM 2303 N N . ALA A 1 297 ? 2.438 5.764 -2.714 1.00 82.56 297 ALA A N 1
ATOM 2304 C CA . ALA A 1 297 ? 3.104 4.805 -3.572 1.00 82.56 297 ALA A CA 1
ATOM 2305 C C . ALA A 1 297 ? 2.186 3.655 -3.982 1.00 82.56 297 ALA A C 1
ATOM 2307 O O . ALA A 1 297 ? 1.478 3.071 -3.153 1.00 82.56 297 ALA A O 1
ATOM 2308 N N . VAL A 1 298 ? 2.220 3.315 -5.266 1.00 83.56 298 VAL A N 1
ATOM 2309 C CA . VAL A 1 298 ? 1.379 2.295 -5.898 1.00 83.56 298 VAL A CA 1
ATOM 2310 C C . VAL A 1 298 ? 2.264 1.282 -6.615 1.00 83.56 298 VAL A C 1
ATOM 2312 O O . VAL A 1 298 ? 3.248 1.660 -7.232 1.00 83.56 298 VAL A O 1
ATOM 2315 N N . GLN A 1 299 ? 1.910 0.002 -6.551 1.00 83.69 299 GLN A N 1
ATOM 2316 C CA . GLN A 1 299 ? 2.579 -1.086 -7.251 1.00 83.69 299 GLN A CA 1
ATOM 2317 C C . GLN A 1 299 ? 1.624 -1.781 -8.224 1.00 83.69 299 GLN A C 1
ATOM 2319 O O . GLN A 1 299 ? 0.475 -2.069 -7.871 1.00 83.69 299 GLN A O 1
ATOM 2324 N N . ILE A 1 300 ? 2.124 -2.094 -9.419 1.00 80.94 300 ILE A N 1
ATOM 2325 C CA . ILE A 1 300 ? 1.441 -2.895 -10.445 1.00 80.94 300 ILE A CA 1
ATOM 2326 C C . ILE A 1 300 ? 2.362 -4.006 -10.959 1.00 80.94 300 ILE A C 1
ATOM 2328 O O . ILE A 1 300 ? 3.576 -3.944 -10.766 1.00 80.94 300 ILE A O 1
ATOM 2332 N N . ILE A 1 301 ? 1.789 -4.983 -11.664 1.00 79.50 301 ILE A N 1
ATOM 2333 C CA . ILE A 1 301 ? 2.542 -5.859 -12.571 1.00 79.50 301 ILE A CA 1
ATOM 2334 C C . ILE A 1 301 ? 2.115 -5.507 -14.003 1.00 79.50 301 ILE A C 1
ATOM 2336 O O . ILE A 1 301 ? 0.954 -5.732 -14.355 1.00 79.50 301 ILE A O 1
ATOM 2340 N N . PRO A 1 302 ? 3.005 -4.919 -14.818 1.00 78.12 302 PRO A N 1
ATOM 2341 C CA . PRO A 1 302 ? 2.729 -4.620 -16.210 1.00 78.12 302 PRO A CA 1
ATOM 2342 C C . PRO A 1 302 ? 2.588 -5.911 -17.026 1.00 78.12 302 PRO A C 1
ATOM 2344 O O . PRO A 1 302 ? 3.291 -6.898 -16.804 1.00 78.12 302 PRO A O 1
ATOM 2347 N N . VAL A 1 303 ? 1.684 -5.886 -18.000 1.00 77.25 303 VAL A N 1
ATOM 2348 C CA . VAL A 1 303 ? 1.393 -6.993 -18.915 1.00 77.25 303 VAL A CA 1
ATOM 2349 C C . VAL A 1 303 ? 2.025 -6.704 -20.273 1.00 77.25 303 VAL A C 1
ATOM 2351 O O . VAL A 1 303 ? 2.016 -5.567 -20.741 1.00 77.25 303 VAL A O 1
ATOM 2354 N N . THR A 1 304 ? 2.573 -7.735 -20.916 1.00 76.88 304 THR A N 1
ATOM 2355 C CA . THR A 1 304 ? 3.215 -7.620 -22.231 1.00 76.88 304 THR A CA 1
ATOM 2356 C C . THR A 1 304 ? 2.295 -6.950 -23.251 1.00 76.88 304 THR A C 1
ATOM 2358 O O . THR A 1 304 ? 1.146 -7.355 -23.420 1.00 76.88 304 THR A O 1
ATOM 2361 N N . GLY A 1 305 ? 2.817 -5.942 -23.953 1.00 73.00 305 GLY A N 1
ATOM 2362 C CA . GLY A 1 305 ? 2.106 -5.220 -25.010 1.00 73.00 305 GLY A CA 1
ATOM 2363 C C . GLY A 1 305 ? 1.008 -4.269 -24.526 1.00 73.00 305 GLY A C 1
ATOM 2364 O O . GLY A 1 305 ? 0.317 -3.693 -25.364 1.00 73.00 305 GLY A O 1
ATOM 2365 N N . VAL A 1 306 ? 0.840 -4.101 -23.211 1.00 80.06 306 VAL A N 1
ATOM 2366 C CA . VAL A 1 306 ? -0.101 -3.137 -22.632 1.00 80.06 306 VAL A CA 1
ATOM 2367 C C . VAL A 1 306 ? 0.623 -1.825 -22.354 1.00 80.06 306 VAL A C 1
ATOM 2369 O O . VAL A 1 306 ? 1.737 -1.808 -21.823 1.00 80.06 306 VAL A O 1
ATOM 2372 N N . ASP A 1 307 ? -0.032 -0.724 -22.704 1.00 83.44 307 ASP A N 1
ATOM 2373 C CA . ASP A 1 307 ? 0.433 0.610 -22.368 1.00 83.44 307 ASP A CA 1
ATOM 2374 C C . ASP A 1 307 ? -0.192 1.063 -21.054 1.00 83.44 307 ASP A C 1
ATOM 2376 O O . ASP A 1 307 ? -1.363 0.801 -20.778 1.00 83.44 307 ASP A O 1
ATOM 2380 N N . TYR A 1 308 ? 0.581 1.776 -20.248 1.00 91.19 308 TYR A N 1
ATOM 2381 C CA . TYR A 1 308 ? 0.141 2.319 -18.974 1.00 91.19 308 TYR A CA 1
ATOM 2382 C C . TYR A 1 308 ? 0.378 3.817 -18.914 1.00 91.19 308 TYR A C 1
ATOM 2384 O O . TYR A 1 308 ? 1.297 4.355 -19.527 1.00 91.19 308 TYR A O 1
ATOM 2392 N N . GLU A 1 309 ? -0.434 4.490 -18.117 1.00 92.75 309 GLU A N 1
ATOM 2393 C CA . GLU A 1 309 ? -0.325 5.907 -17.836 1.00 92.75 309 GLU A CA 1
ATOM 2394 C C . GLU A 1 309 ? -0.436 6.150 -16.331 1.00 92.75 309 GLU A C 1
ATOM 2396 O O . GLU A 1 309 ? -1.365 5.667 -15.676 1.00 92.75 309 GLU A O 1
ATOM 2401 N N . VAL A 1 310 ? 0.511 6.920 -15.794 1.00 92.12 310 VAL A N 1
ATOM 2402 C CA . VAL A 1 310 ? 0.617 7.242 -14.372 1.00 92.12 310 VAL A CA 1
ATOM 2403 C C . VAL A 1 310 ? 0.664 8.745 -14.172 1.00 92.12 310 VAL A C 1
ATOM 2405 O O . VAL A 1 310 ? 1.508 9.434 -14.749 1.00 92.12 310 VAL A O 1
ATOM 2408 N N . LYS A 1 311 ? -0.223 9.252 -13.318 1.00 88.56 311 LYS A N 1
ATOM 2409 C CA . LYS A 1 311 ? -0.293 10.670 -12.974 1.00 88.56 311 LYS A CA 1
ATOM 2410 C C . LYS A 1 311 ? -0.665 10.848 -11.508 1.00 88.56 311 LYS A C 1
ATOM 2412 O O . LYS A 1 311 ? -1.574 10.189 -11.004 1.00 88.56 311 LYS A O 1
ATOM 2417 N N . LEU A 1 312 ? 0.024 11.764 -10.838 1.00 85.38 312 LEU A N 1
ATOM 2418 C CA . LEU A 1 312 ? -0.434 12.303 -9.566 1.00 85.38 312 LEU A CA 1
ATOM 2419 C C . LEU A 1 312 ? -1.487 13.379 -9.846 1.00 85.38 312 LEU A C 1
ATOM 2421 O O . LEU A 1 312 ? -1.223 14.332 -10.573 1.00 85.38 312 LEU A O 1
ATOM 2425 N N . ASP A 1 313 ? -2.677 13.215 -9.280 1.00 77.25 313 ASP A N 1
ATOM 2426 C CA . ASP A 1 313 ? -3.727 14.224 -9.322 1.00 77.25 313 ASP A CA 1
ATOM 2427 C C . ASP A 1 313 ? -3.904 14.852 -7.939 1.00 77.25 313 ASP A C 1
ATOM 2429 O O . ASP A 1 313 ? -4.026 14.161 -6.919 1.00 77.25 313 ASP A O 1
ATOM 2433 N N . THR A 1 314 ? -3.971 16.179 -7.922 1.00 70.31 314 THR A N 1
ATOM 2434 C CA . THR A 1 314 ? -4.328 16.980 -6.755 1.00 70.31 314 THR A CA 1
ATOM 2435 C C . THR A 1 314 ? -5.690 17.630 -7.004 1.00 70.31 314 THR A C 1
ATOM 2437 O O . THR A 1 314 ? -5.837 18.543 -7.814 1.00 70.31 314 THR A O 1
ATOM 2440 N N . VAL A 1 315 ? -6.735 17.130 -6.337 1.00 64.81 315 VAL A N 1
ATOM 2441 C CA . VAL A 1 315 ? -8.095 17.691 -6.439 1.00 64.81 315 VAL A CA 1
ATOM 2442 C C . VAL A 1 315 ? -8.526 18.176 -5.061 1.00 64.81 315 VAL A C 1
ATOM 2444 O O . VAL A 1 315 ? -8.765 17.388 -4.145 1.00 64.81 315 VAL A O 1
ATOM 2447 N N . GLY A 1 316 ? -8.605 19.497 -4.893 1.00 64.94 316 GLY A N 1
ATOM 2448 C CA . GLY A 1 316 ? -8.863 20.112 -3.590 1.00 64.94 316 GLY A CA 1
ATOM 2449 C C . GLY A 1 316 ? -7.711 19.861 -2.610 1.00 64.94 316 GLY A C 1
ATOM 2450 O O . GLY A 1 316 ? -6.593 20.298 -2.855 1.00 64.94 316 GLY A O 1
ATOM 2451 N N . GLN A 1 317 ? -7.989 19.166 -1.499 1.00 61.91 317 GLN A N 1
ATOM 2452 C CA . GLN A 1 317 ? -6.992 18.780 -0.482 1.00 61.91 317 GLN A CA 1
ATOM 2453 C C . GLN A 1 317 ? -6.647 17.282 -0.499 1.00 61.91 317 GLN A C 1
ATOM 2455 O O . GLN A 1 317 ? -6.103 16.767 0.474 1.00 61.91 317 GLN A O 1
ATOM 2460 N N . VAL A 1 318 ? -6.986 16.565 -1.575 1.00 64.00 318 VAL A N 1
ATOM 2461 C CA . VAL A 1 318 ? -6.720 15.127 -1.707 1.00 64.00 318 VAL A CA 1
ATOM 2462 C C . VAL A 1 318 ? -5.707 14.891 -2.818 1.00 64.00 318 VAL A C 1
ATOM 2464 O O . VAL A 1 318 ? -5.876 15.370 -3.940 1.00 64.00 318 VAL A O 1
ATOM 2467 N N . CYS A 1 319 ? -4.671 14.122 -2.493 1.00 73.06 319 CYS A N 1
ATOM 2468 C CA . CYS A 1 319 ? -3.592 13.753 -3.401 1.00 73.06 319 CYS A CA 1
ATOM 2469 C C . CYS A 1 319 ? -3.768 12.274 -3.750 1.00 73.06 319 CYS A C 1
ATOM 2471 O O . CYS A 1 319 ? -3.833 11.426 -2.855 1.00 73.06 319 CYS A O 1
ATOM 2473 N N . ARG A 1 320 ? -3.902 11.959 -5.040 1.00 79.19 320 ARG A N 1
ATOM 2474 C CA . ARG A 1 320 ? -4.158 10.596 -5.509 1.00 79.19 320 ARG A CA 1
ATOM 2475 C C . ARG A 1 320 ? -3.224 10.250 -6.654 1.00 79.19 320 ARG A C 1
ATOM 2477 O O . ARG A 1 320 ? -3.235 10.907 -7.687 1.00 79.19 320 ARG A O 1
ATOM 2484 N N . LEU A 1 321 ? -2.457 9.181 -6.475 1.00 84.19 321 LEU A N 1
ATOM 2485 C CA . LEU A 1 321 ? -1.664 8.598 -7.546 1.00 84.19 321 LEU A CA 1
ATOM 2486 C C . LEU A 1 321 ? -2.549 7.656 -8.365 1.00 84.19 321 LEU A C 1
ATOM 2488 O O . LEU A 1 321 ? -3.058 6.663 -7.842 1.00 84.19 321 LEU A O 1
ATOM 2492 N N . ASN A 1 322 ? -2.764 7.994 -9.631 1.00 84.12 322 ASN A N 1
ATOM 2493 C CA . ASN A 1 322 ? -3.606 7.240 -10.547 1.00 84.12 322 ASN A CA 1
ATOM 2494 C C . ASN A 1 322 ? -2.749 6.466 -11.545 1.00 84.12 322 ASN A C 1
ATOM 2496 O O . ASN A 1 322 ? -1.839 7.026 -12.151 1.00 84.12 322 ASN A O 1
ATOM 2500 N N . VAL A 1 323 ? -3.093 5.193 -11.736 1.00 88.12 323 VAL A N 1
ATOM 2501 C CA . VAL A 1 323 ? -2.480 4.297 -12.716 1.00 88.12 323 VAL A CA 1
ATOM 2502 C C . VAL A 1 323 ? -3.593 3.693 -13.561 1.00 88.12 323 VAL A C 1
ATOM 2504 O O . VAL A 1 323 ? -4.535 3.110 -13.022 1.00 88.12 323 VAL A O 1
ATOM 2507 N N . HIS A 1 324 ? -3.489 3.842 -14.875 1.00 89.12 324 HIS A N 1
ATOM 2508 C CA . HIS A 1 324 ? -4.437 3.294 -15.838 1.00 89.12 324 HIS A CA 1
ATOM 2509 C C . HIS A 1 324 ? -3.692 2.552 -16.940 1.00 89.12 324 HIS A C 1
ATOM 2511 O O . HIS A 1 324 ? -2.532 2.846 -17.215 1.00 89.12 324 HIS A O 1
ATOM 2517 N N . SER A 1 325 ? -4.369 1.603 -17.575 1.00 85.94 325 SER A N 1
ATOM 2518 C CA . SER A 1 325 ? -3.938 1.052 -18.853 1.00 85.94 325 SER A CA 1
ATOM 2519 C C . SER A 1 325 ? -4.549 1.898 -19.957 1.00 85.94 325 SER A C 1
ATOM 2521 O O . SER A 1 325 ? -5.599 2.518 -19.764 1.00 85.94 325 SER A O 1
ATOM 2523 N N . VAL A 1 326 ? -3.857 1.966 -21.080 1.00 87.06 326 VAL A N 1
ATOM 2524 C CA . VAL A 1 326 ? -4.227 2.755 -22.244 1.00 87.06 326 VAL A CA 1
ATOM 2525 C C . VAL A 1 326 ? -4.393 1.783 -23.400 1.00 87.06 326 VAL A C 1
ATOM 2527 O O . VAL A 1 326 ? -3.471 1.032 -23.718 1.00 87.06 326 VAL A O 1
ATOM 2530 N N . ASP A 1 327 ? -5.583 1.749 -23.992 1.00 77.88 327 ASP A N 1
ATOM 2531 C CA . ASP A 1 327 ? -5.802 0.985 -25.218 1.00 77.88 327 ASP A CA 1
ATOM 2532 C C . ASP A 1 327 ? -5.283 1.744 -26.453 1.00 77.88 327 ASP A C 1
ATOM 2534 O O . ASP A 1 327 ? -4.726 2.842 -26.360 1.00 77.88 327 ASP A O 1
ATOM 2538 N N . ARG A 1 328 ? -5.432 1.146 -27.640 1.00 76.69 328 ARG A N 1
ATOM 2539 C CA . ARG A 1 328 ? -4.898 1.720 -28.886 1.00 76.69 328 ARG A CA 1
ATOM 2540 C C . ARG A 1 328 ? -5.596 3.021 -29.280 1.00 76.69 328 ARG A C 1
ATOM 2542 O O . ARG A 1 328 ? -5.014 3.835 -29.993 1.00 76.69 328 ARG A O 1
ATOM 2549 N N . GLU A 1 329 ? -6.820 3.213 -28.812 1.00 78.50 329 GLU A N 1
ATOM 2550 C CA . GLU A 1 329 ? -7.678 4.364 -29.055 1.00 78.50 329 GLU A CA 1
ATOM 2551 C C . GLU A 1 329 ? -7.447 5.492 -28.029 1.00 78.50 329 GLU A C 1
ATOM 2553 O O . GLU A 1 329 ? -7.992 6.590 -28.174 1.00 78.50 329 GLU A O 1
ATOM 2558 N N . GLY A 1 330 ? -6.614 5.259 -27.009 1.00 80.81 330 GLY A N 1
ATOM 2559 C CA . GLY A 1 330 ? -6.308 6.233 -25.961 1.00 80.81 330 GLY A CA 1
ATOM 2560 C C . GLY A 1 330 ? -7.346 6.279 -24.835 1.00 80.81 330 GLY A C 1
ATOM 2561 O O . GLY A 1 330 ? -7.389 7.254 -24.073 1.00 80.81 330 GLY A O 1
ATOM 2562 N N . VAL A 1 331 ? -8.196 5.257 -24.714 1.00 81.38 331 VAL A N 1
ATOM 2563 C CA . VAL A 1 331 ? -9.132 5.094 -23.597 1.00 81.38 331 VAL A CA 1
ATOM 2564 C C . VAL A 1 331 ? -8.378 4.563 -22.384 1.00 81.38 331 VAL A C 1
ATOM 2566 O O . VAL A 1 331 ? -7.539 3.668 -22.474 1.00 81.38 331 VAL A O 1
ATOM 2569 N N . ARG A 1 332 ? -8.687 5.139 -21.220 1.00 85.44 332 ARG A N 1
ATOM 2570 C CA . ARG A 1 332 ? -8.077 4.766 -19.943 1.00 85.44 332 ARG A CA 1
ATOM 2571 C C . ARG A 1 332 ? -8.940 3.736 -19.233 1.00 85.44 332 ARG A C 1
ATOM 2573 O O . ARG A 1 332 ? -10.097 4.012 -18.919 1.00 85.44 332 ARG A O 1
ATOM 2580 N N . LEU A 1 333 ? -8.355 2.587 -18.923 1.00 74.88 333 LEU A N 1
ATOM 2581 C CA . LEU A 1 333 ? -8.999 1.522 -18.162 1.00 74.88 333 LEU A CA 1
ATOM 2582 C C . LEU A 1 333 ? -8.326 1.369 -16.798 1.00 74.88 333 LEU A C 1
ATOM 2584 O O . LEU A 1 333 ? -7.105 1.492 -16.669 1.00 74.88 333 LEU A O 1
ATOM 2588 N N . ALA A 1 334 ? -9.132 1.111 -15.768 1.00 73.00 334 ALA A N 1
ATOM 2589 C CA . ALA A 1 334 ? -8.628 0.879 -14.420 1.00 73.00 334 ALA A CA 1
ATOM 2590 C C . ALA A 1 334 ? -7.705 -0.346 -14.395 1.00 73.00 334 ALA A C 1
ATOM 2592 O O . ALA A 1 334 ? -8.000 -1.370 -15.010 1.00 73.00 334 ALA A O 1
ATOM 2593 N N . VAL A 1 335 ? -6.595 -0.236 -13.667 1.00 71.38 335 VAL A N 1
ATOM 2594 C CA . VAL A 1 335 ? -5.611 -1.315 -13.521 1.00 71.38 335 VAL A CA 1
ATOM 2595 C C . VAL A 1 335 ? -5.664 -1.847 -12.096 1.00 71.38 335 VAL A C 1
ATOM 2597 O O . VAL A 1 335 ? -5.755 -1.045 -11.161 1.00 71.38 335 VAL A O 1
ATOM 2600 N N . PRO A 1 336 ? -5.588 -3.176 -11.898 1.00 60.62 336 PRO A N 1
ATOM 2601 C CA . PRO A 1 336 ? -5.379 -3.741 -10.574 1.00 60.62 336 PRO A CA 1
ATOM 2602 C C . PRO A 1 336 ? -4.034 -3.250 -10.030 1.00 60.62 336 PRO A C 1
ATOM 2604 O O . PRO A 1 336 ? -2.964 -3.644 -10.491 1.00 60.62 336 PRO A O 1
ATOM 2607 N N . ALA A 1 337 ? -4.109 -2.349 -9.059 1.00 70.94 337 ALA A N 1
ATOM 2608 C CA . ALA A 1 337 ? -2.964 -1.709 -8.445 1.00 70.94 337 ALA A CA 1
ATOM 2609 C C . ALA A 1 337 ? -3.097 -1.788 -6.923 1.00 70.94 337 ALA A C 1
ATOM 2611 O O . ALA A 1 337 ? -4.195 -1.653 -6.378 1.00 70.94 337 ALA A O 1
ATOM 2612 N N . ARG A 1 338 ? -1.981 -2.007 -6.227 1.00 68.38 338 ARG A N 1
ATOM 2613 C CA . ARG A 1 338 ? -1.941 -2.070 -4.757 1.00 68.38 338 ARG A CA 1
ATOM 2614 C C . ARG A 1 338 ? -1.049 -0.980 -4.190 1.00 68.38 338 ARG A C 1
ATOM 2616 O O . ARG A 1 338 ? -0.258 -0.390 -4.915 1.00 68.38 338 ARG A O 1
ATOM 2623 N N . ARG A 1 339 ? -1.128 -0.722 -2.886 1.00 72.75 339 ARG A N 1
ATOM 2624 C CA . ARG A 1 339 ? -0.151 0.152 -2.222 1.00 72.75 339 ARG A CA 1
ATOM 2625 C C . ARG A 1 339 ? 1.230 -0.501 -2.259 1.00 72.75 339 ARG A C 1
ATOM 2627 O O . ARG A 1 339 ? 1.337 -1.698 -1.992 1.00 72.75 339 ARG A O 1
ATOM 2634 N N . ALA A 1 340 ? 2.266 0.269 -2.575 1.00 74.81 340 ALA A N 1
ATOM 2635 C CA . ALA A 1 340 ? 3.628 -0.248 -2.554 1.00 74.81 340 ALA A CA 1
ATOM 2636 C C . ALA A 1 340 ? 4.054 -0.591 -1.110 1.00 74.81 340 ALA A C 1
ATOM 2638 O O . ALA A 1 340 ? 3.819 0.221 -0.208 1.00 74.81 340 ALA A O 1
ATOM 2639 N N . PRO A 1 341 ? 4.661 -1.766 -0.863 1.00 69.44 341 PRO A N 1
ATOM 2640 C CA . PRO A 1 341 ? 5.230 -2.095 0.441 1.00 69.44 341 PRO A CA 1
ATOM 2641 C C . PRO A 1 341 ? 6.362 -1.129 0.803 1.00 69.44 341 PRO A C 1
ATOM 2643 O O . PRO A 1 341 ? 7.202 -0.828 -0.039 1.00 69.44 341 PRO A O 1
ATOM 2646 N N . GLU A 1 342 ? 6.422 -0.662 2.050 1.00 68.88 342 GLU A N 1
ATOM 2647 C CA . GLU A 1 342 ? 7.522 0.202 2.511 1.00 68.88 342 GLU A CA 1
ATOM 2648 C C . GLU A 1 342 ? 8.794 -0.613 2.793 1.00 68.88 342 GLU A C 1
ATOM 2650 O O . GLU A 1 342 ? 9.892 -0.207 2.416 1.00 68.88 342 GLU A O 1
ATOM 2655 N N . THR A 1 343 ? 8.642 -1.803 3.380 1.00 66.06 343 THR A N 1
ATOM 2656 C CA . THR A 1 343 ? 9.734 -2.724 3.717 1.00 66.06 343 THR A CA 1
ATOM 2657 C C . THR A 1 343 ? 9.707 -3.977 2.850 1.00 66.06 343 THR A C 1
ATOM 2659 O O . THR A 1 343 ? 8.644 -4.499 2.512 1.00 66.06 343 THR A O 1
ATOM 2662 N N . CYS A 1 344 ? 10.889 -4.489 2.515 1.00 57.09 344 CYS A N 1
ATOM 2663 C CA . CYS A 1 344 ? 11.050 -5.726 1.759 1.00 57.09 344 CYS A CA 1
ATOM 2664 C C . CYS A 1 344 ? 11.058 -6.910 2.726 1.00 57.09 344 CYS A C 1
ATOM 2666 O O . CYS A 1 344 ? 12.112 -7.328 3.196 1.00 57.09 344 CYS A O 1
ATOM 2668 N N . THR A 1 345 ? 9.880 -7.436 3.050 1.00 50.38 345 THR A N 1
ATOM 2669 C CA . THR A 1 345 ? 9.735 -8.651 3.859 1.00 50.38 345 THR A CA 1
ATOM 2670 C C . THR A 1 345 ? 8.812 -9.646 3.152 1.00 50.38 345 THR A C 1
ATOM 2672 O O . THR A 1 345 ? 7.609 -9.428 3.031 1.00 50.38 345 THR A O 1
ATOM 2675 N N . ARG A 1 346 ? 9.384 -10.763 2.681 1.00 42.09 346 ARG A N 1
ATOM 2676 C CA . ARG A 1 346 ? 8.671 -11.988 2.276 1.00 42.09 346 ARG A CA 1
ATOM 2677 C C . ARG A 1 346 ? 9.388 -13.213 2.866 1.00 42.09 346 ARG A C 1
ATOM 2679 O O . ARG A 1 346 ? 10.609 -13.278 2.760 1.00 42.09 346 ARG A O 1
ATOM 2686 N N . PRO A 1 347 ? 8.667 -14.168 3.482 1.00 36.81 347 PRO A N 1
ATOM 2687 C CA . PRO A 1 347 ? 9.240 -15.387 4.065 1.00 36.81 347 PRO A CA 1
ATOM 2688 C C . PRO A 1 347 ? 9.476 -16.527 3.052 1.00 36.81 347 PRO A C 1
ATOM 2690 O O . PRO A 1 347 ? 10.129 -17.511 3.377 1.00 36.81 347 PRO A O 1
ATOM 2693 N N . ASP A 1 348 ? 8.945 -16.412 1.837 1.00 37.84 348 ASP A N 1
ATOM 2694 C CA . ASP A 1 348 ? 9.051 -17.362 0.719 1.00 37.84 348 ASP A CA 1
ATOM 2695 C C . ASP A 1 348 ? 10.243 -17.079 -0.211 1.00 37.84 348 ASP A C 1
ATOM 2697 O O . ASP A 1 348 ? 10.506 -17.829 -1.150 1.00 37.84 348 ASP A O 1
ATOM 2701 N N . VAL A 1 349 ? 10.981 -16.003 0.058 1.00 40.78 349 VAL A N 1
ATOM 2702 C CA . VAL A 1 349 ? 12.069 -15.529 -0.786 1.00 40.78 349 VAL A CA 1
ATOM 2703 C C . VAL A 1 349 ? 13.221 -15.093 0.105 1.00 40.78 349 VAL A C 1
ATOM 2705 O O . VAL A 1 349 ? 13.151 -14.071 0.784 1.00 40.78 349 VAL A O 1
ATOM 2708 N N . ASP A 1 350 ? 14.308 -15.859 0.094 1.00 41.12 350 ASP A N 1
ATOM 2709 C CA . ASP A 1 350 ? 15.557 -15.400 0.680 1.00 41.12 350 ASP A CA 1
ATOM 2710 C C . ASP A 1 350 ? 16.137 -14.309 -0.235 1.00 41.12 350 ASP A C 1
ATOM 2712 O O . ASP A 1 350 ? 16.776 -14.579 -1.257 1.00 41.12 350 ASP A O 1
ATOM 2716 N N . TYR A 1 351 ? 15.889 -13.050 0.133 1.00 38.59 351 TYR A N 1
ATOM 2717 C CA . TYR A 1 351 ? 16.393 -11.879 -0.580 1.00 38.59 351 TYR A CA 1
ATOM 2718 C C . TYR A 1 351 ? 17.919 -11.839 -0.640 1.00 38.59 351 TYR A C 1
ATOM 2720 O O . TYR A 1 351 ? 18.440 -11.171 -1.524 1.00 38.59 351 TYR A O 1
ATOM 2728 N N . THR A 1 352 ? 18.647 -12.570 0.214 1.00 37.62 352 THR A N 1
ATOM 2729 C CA . THR A 1 352 ? 20.101 -12.739 0.077 1.00 37.62 352 THR A CA 1
ATOM 2730 C C . THR A 1 352 ? 20.464 -13.733 -1.028 1.00 37.62 352 THR A C 1
ATOM 2732 O O . THR A 1 352 ? 21.477 -13.552 -1.689 1.00 37.62 352 THR A O 1
ATOM 2735 N N . THR A 1 353 ? 19.609 -14.714 -1.337 1.00 37.16 353 THR A N 1
ATOM 2736 C CA . THR A 1 353 ? 19.808 -15.653 -2.463 1.00 37.16 353 THR A CA 1
ATOM 2737 C C . THR A 1 353 ? 19.312 -15.133 -3.813 1.00 37.16 353 THR A C 1
ATOM 2739 O O . THR A 1 353 ? 19.961 -15.404 -4.821 1.00 37.16 353 THR A O 1
ATOM 2742 N N . LEU A 1 354 ? 18.249 -14.319 -3.864 1.00 36.75 354 LEU A N 1
ATOM 2743 C CA . LEU A 1 354 ? 17.855 -13.601 -5.094 1.00 36.75 354 LEU A CA 1
ATOM 2744 C C . LEU A 1 354 ? 18.902 -12.567 -5.512 1.00 36.75 354 LEU A C 1
ATOM 2746 O O . LEU A 1 354 ? 19.115 -12.316 -6.695 1.00 36.75 354 LEU A O 1
ATOM 2750 N N . THR A 1 355 ? 19.582 -11.995 -4.524 1.00 36.75 355 THR A N 1
ATOM 2751 C CA . THR A 1 355 ? 20.676 -11.055 -4.739 1.00 36.75 355 THR A CA 1
ATOM 2752 C C . THR A 1 355 ? 22.031 -11.732 -4.951 1.00 36.75 355 THR A C 1
ATOM 2754 O O . THR A 1 355 ? 22.960 -11.058 -5.400 1.00 36.75 355 THR A O 1
ATOM 2757 N N . ALA A 1 356 ? 22.134 -13.042 -4.680 1.00 36.16 356 ALA A N 1
ATOM 2758 C CA . ALA A 1 356 ? 23.371 -13.820 -4.785 1.00 36.16 356 ALA A CA 1
ATOM 2759 C C . ALA A 1 356 ? 23.377 -14.928 -5.857 1.00 36.16 356 ALA A C 1
ATOM 2761 O O . ALA A 1 356 ? 24.434 -15.522 -6.062 1.00 36.16 356 ALA A O 1
ATOM 2762 N N . LYS A 1 357 ? 22.270 -15.240 -6.553 1.00 32.47 357 LYS A N 1
ATOM 2763 C CA . LYS A 1 357 ? 22.255 -16.318 -7.574 1.00 32.47 357 LYS A CA 1
ATOM 2764 C C . LYS A 1 357 ? 21.529 -16.043 -8.889 1.00 32.47 357 LYS A C 1
ATOM 2766 O O . LYS A 1 357 ? 21.344 -16.952 -9.692 1.00 32.47 357 LYS A O 1
ATOM 2771 N N . THR A 1 358 ? 21.279 -14.784 -9.181 1.00 27.94 358 THR A N 1
ATOM 2772 C CA . THR A 1 358 ? 21.272 -14.310 -10.567 1.00 27.94 358 THR A CA 1
ATOM 2773 C C . THR A 1 358 ? 22.301 -13.196 -10.584 1.00 27.94 358 THR A C 1
ATOM 2775 O O . THR A 1 358 ? 22.253 -12.373 -9.664 1.00 27.94 358 THR A O 1
ATOM 2778 N N . PRO A 1 359 ? 23.259 -13.149 -11.527 1.00 30.62 359 PRO A N 1
ATOM 2779 C CA . PRO A 1 359 ? 24.000 -11.919 -11.744 1.00 30.62 359 PRO A CA 1
ATOM 2780 C C . PRO A 1 359 ? 22.957 -10.808 -11.819 1.00 30.62 359 PRO A C 1
ATOM 2782 O O . PRO A 1 359 ? 22.049 -10.858 -12.649 1.00 30.62 359 PRO A O 1
ATOM 2785 N N . ARG A 1 360 ? 23.003 -9.886 -10.854 1.00 37.91 360 ARG A N 1
ATOM 2786 C CA . ARG A 1 360 ? 22.267 -8.631 -10.915 1.00 37.91 360 ARG A CA 1
ATOM 2787 C C . ARG A 1 360 ? 22.843 -7.913 -12.122 1.00 37.91 360 ARG A C 1
ATOM 2789 O O . ARG A 1 360 ? 23.814 -7.180 -11.985 1.00 37.91 360 ARG A O 1
ATOM 2796 N N . GLU A 1 361 ? 22.317 -8.216 -13.301 1.00 34.66 361 GLU A N 1
ATOM 2797 C CA . GLU A 1 361 ? 22.700 -7.517 -14.512 1.00 34.66 361 GLU A CA 1
ATOM 2798 C C . GLU A 1 361 ? 22.350 -6.042 -14.285 1.00 34.66 361 GLU A C 1
ATOM 2800 O O . GLU A 1 361 ? 21.193 -5.731 -13.951 1.00 34.66 361 GLU A O 1
ATOM 2805 N N . PRO A 1 362 ? 23.295 -5.101 -14.410 1.00 39.16 362 PRO A N 1
ATOM 2806 C CA . PRO A 1 362 ? 22.947 -3.732 -14.743 1.00 39.16 362 PRO A CA 1
ATOM 2807 C C . PRO A 1 362 ? 22.163 -3.743 -16.067 1.00 39.16 362 PRO A C 1
ATOM 2809 O O . PRO A 1 362 ? 22.725 -3.610 -17.147 1.00 39.16 362 PRO A O 1
ATOM 2812 N N . LEU A 1 363 ? 20.835 -3.936 -15.997 1.00 44.81 363 LEU A N 1
ATOM 2813 C CA . LEU A 1 363 ? 19.999 -4.164 -17.182 1.00 44.81 363 LEU A CA 1
ATOM 2814 C C . LEU A 1 363 ? 19.924 -2.925 -18.121 1.00 44.81 363 LEU A C 1
ATOM 2816 O O . LEU A 1 363 ? 19.420 -3.042 -19.243 1.00 44.81 363 LEU A O 1
ATOM 2820 N N . ASP A 1 364 ? 20.508 -1.790 -17.715 1.00 53.06 364 ASP A N 1
ATOM 2821 C CA . ASP A 1 364 ? 20.569 -0.523 -18.455 1.00 53.06 364 ASP A CA 1
ATOM 2822 C C . ASP A 1 364 ? 21.989 -0.071 -18.849 1.00 53.06 364 ASP A C 1
ATOM 2824 O O . ASP A 1 364 ? 22.114 0.933 -19.552 1.00 53.06 364 ASP A O 1
ATOM 2828 N N . ALA A 1 365 ? 23.048 -0.791 -18.453 1.00 68.31 365 ALA A N 1
ATOM 2829 C CA . ALA A 1 365 ? 24.418 -0.444 -18.837 1.00 68.31 365 ALA A CA 1
ATOM 2830 C C . ALA A 1 365 ? 24.573 -0.562 -20.362 1.00 68.31 365 ALA A C 1
ATOM 2832 O O . ALA A 1 365 ? 24.341 -1.614 -20.963 1.00 68.31 365 ALA A O 1
ATOM 2833 N N . MET A 1 366 ? 24.900 0.549 -21.019 1.00 82.00 366 MET A N 1
ATOM 2834 C CA . MET A 1 366 ? 25.008 0.610 -22.472 1.00 82.00 366 MET A CA 1
ATOM 2835 C C . MET A 1 366 ? 26.138 1.544 -22.875 1.00 82.00 366 MET A C 1
ATOM 2837 O O . MET A 1 366 ? 26.077 2.743 -22.614 1.00 82.00 366 MET A O 1
ATOM 2841 N N . GLY A 1 367 ? 27.143 0.990 -23.547 1.00 88.75 367 GLY A N 1
ATOM 2842 C CA . GLY A 1 367 ? 28.155 1.778 -24.234 1.00 88.75 367 GLY A CA 1
ATOM 2843 C C . GLY A 1 367 ? 27.582 2.309 -25.543 1.00 88.75 367 GLY A C 1
ATOM 2844 O O . GLY A 1 367 ? 27.048 1.535 -26.342 1.00 88.75 367 GLY A O 1
ATOM 2845 N N . VAL A 1 368 ? 27.674 3.619 -25.759 1.00 91.88 368 VAL A N 1
ATOM 2846 C CA . VAL A 1 368 ? 27.264 4.258 -27.016 1.00 91.88 368 VAL A CA 1
ATOM 2847 C C . VAL A 1 368 ? 28.512 4.664 -27.781 1.00 91.88 368 VAL A C 1
ATOM 2849 O O . VAL A 1 368 ? 29.330 5.431 -27.278 1.00 91.88 368 VAL A O 1
ATOM 2852 N N . PHE A 1 369 ? 28.641 4.139 -28.993 1.00 95.25 369 PHE A N 1
ATOM 2853 C CA . PHE A 1 369 ? 29.791 4.282 -29.872 1.00 95.25 369 PHE A CA 1
ATOM 2854 C C . PHE A 1 369 ? 29.361 5.066 -31.109 1.00 95.25 369 PHE A C 1
ATOM 2856 O O . PHE A 1 369 ? 28.638 4.545 -31.954 1.00 95.25 369 PHE A O 1
ATOM 2863 N N . LEU A 1 370 ? 29.779 6.323 -31.208 1.00 95.62 370 LEU A N 1
ATOM 2864 C CA . LEU A 1 370 ? 29.499 7.193 -32.344 1.00 95.62 370 LEU A CA 1
ATOM 2865 C C . LEU A 1 370 ? 30.763 7.349 -33.191 1.00 95.62 370 LEU A C 1
ATOM 2867 O O . LEU A 1 370 ? 31.737 7.963 -32.755 1.00 95.62 370 LEU A O 1
ATOM 2871 N N . PHE A 1 371 ? 30.735 6.816 -34.408 1.00 94.44 371 PHE A N 1
ATOM 2872 C CA . PHE A 1 371 ? 31.794 7.021 -35.390 1.00 94.44 371 PHE A CA 1
ATOM 2873 C C . PHE A 1 371 ? 31.595 8.349 -36.124 1.00 94.44 371 PHE A C 1
ATOM 2875 O O . PHE A 1 371 ? 30.512 8.644 -36.634 1.00 94.44 371 PHE A O 1
ATOM 2882 N N . THR A 1 372 ? 32.660 9.144 -36.180 1.00 87.25 372 THR A N 1
ATOM 2883 C CA . THR A 1 372 ? 32.754 10.416 -36.900 1.00 87.25 372 THR A CA 1
ATOM 2884 C C . THR A 1 372 ? 33.947 10.380 -37.855 1.00 87.25 372 THR A C 1
ATOM 2886 O O . THR A 1 372 ? 34.821 9.522 -37.750 1.00 87.25 372 THR A O 1
ATOM 2889 N N . ASP A 1 373 ? 34.056 11.374 -38.737 1.00 79.00 373 ASP A N 1
ATOM 2890 C CA . ASP A 1 373 ? 35.213 11.516 -39.640 1.00 79.00 373 ASP A CA 1
ATOM 2891 C C . ASP A 1 373 ? 36.553 11.711 -38.897 1.00 79.00 373 ASP A C 1
ATOM 2893 O O . ASP A 1 373 ? 37.628 11.592 -39.481 1.00 79.00 373 ASP A O 1
ATOM 2897 N N . SER A 1 374 ? 36.499 12.040 -37.603 1.00 76.44 374 SER A N 1
ATOM 2898 C CA . SER A 1 374 ? 37.652 12.282 -36.730 1.00 76.44 374 SER A CA 1
ATOM 2899 C C . SER A 1 374 ? 37.976 11.117 -35.784 1.00 76.44 374 SER A C 1
ATOM 2901 O O . SER A 1 374 ? 38.893 11.241 -34.966 1.00 76.44 374 SER A O 1
ATOM 2903 N N . GLY A 1 375 ? 37.252 9.997 -35.879 1.00 86.50 375 GLY A N 1
ATOM 2904 C CA . GLY A 1 375 ? 37.453 8.796 -35.066 1.00 86.50 375 GLY A CA 1
ATOM 2905 C C . GLY A 1 375 ? 36.187 8.365 -34.324 1.00 86.50 375 GLY A C 1
ATOM 2906 O O . GLY A 1 375 ? 35.073 8.506 -34.814 1.00 86.50 375 GLY A O 1
ATOM 2907 N N . LEU A 1 376 ? 36.353 7.821 -33.122 1.00 93.75 376 LEU A N 1
ATOM 2908 C CA . LEU A 1 376 ? 35.281 7.219 -32.334 1.00 93.75 376 LEU A CA 1
ATOM 2909 C C . LEU A 1 376 ? 35.020 8.017 -31.053 1.00 93.75 376 LEU A C 1
ATOM 2911 O O . LEU A 1 376 ? 35.908 8.175 -30.215 1.00 93.75 376 LEU A O 1
ATOM 2915 N N . GLN A 1 377 ? 33.786 8.478 -30.878 1.00 94.06 377 GLN A N 1
ATOM 2916 C CA . GLN A 1 377 ? 33.279 9.020 -29.619 1.00 94.06 377 GLN A CA 1
ATOM 2917 C C . GLN A 1 377 ? 32.569 7.922 -28.837 1.00 94.06 377 GLN A C 1
ATOM 2919 O O . GLN A 1 377 ? 31.697 7.241 -29.371 1.00 94.06 377 GLN A O 1
ATOM 2924 N N . VAL A 1 378 ? 32.924 7.754 -27.567 1.00 91.69 378 VAL A N 1
ATOM 2925 C CA . VAL A 1 378 ? 32.356 6.718 -26.702 1.00 91.69 378 VAL A CA 1
ATOM 2926 C C . VAL A 1 378 ? 31.746 7.362 -25.471 1.00 91.69 378 VAL A C 1
ATOM 2928 O O . VAL A 1 378 ? 32.437 8.059 -24.729 1.00 91.69 378 VAL A O 1
ATOM 2931 N N . GLN A 1 379 ? 30.472 7.079 -25.224 1.00 91.19 379 GLN A N 1
ATOM 2932 C CA . GLN A 1 379 ? 29.882 7.198 -23.898 1.00 91.19 379 GLN A CA 1
ATOM 2933 C C . GLN A 1 379 ? 29.994 5.823 -23.226 1.00 91.19 379 GLN A C 1
ATOM 2935 O O . GLN A 1 379 ? 29.348 4.882 -23.699 1.00 91.19 379 GLN A O 1
ATOM 2940 N N . PRO A 1 380 ? 30.815 5.668 -22.170 1.00 86.44 380 PRO A N 1
ATOM 2941 C CA . PRO A 1 380 ? 30.929 4.397 -21.464 1.00 86.44 380 PRO A CA 1
ATOM 2942 C C . PRO A 1 380 ? 29.604 3.982 -20.816 1.00 86.44 380 PRO A C 1
ATOM 2944 O O . PRO A 1 380 ? 28.741 4.820 -20.552 1.00 86.44 380 PRO A O 1
ATOM 2947 N N . ALA A 1 381 ? 29.465 2.682 -20.548 1.00 75.69 381 ALA A N 1
ATOM 2948 C CA . ALA A 1 381 ? 28.249 2.103 -19.979 1.00 75.69 381 ALA A CA 1
ATOM 2949 C C . ALA A 1 381 ? 27.964 2.560 -18.536 1.00 75.69 381 ALA A C 1
ATOM 2951 O O . ALA A 1 381 ? 26.810 2.572 -18.103 1.00 75.69 381 ALA A O 1
ATOM 2952 N N . GLU A 1 382 ? 29.004 2.980 -17.815 1.00 69.56 382 GLU A N 1
ATOM 2953 C CA . GLU A 1 382 ? 28.895 3.598 -16.498 1.00 69.56 382 GLU A CA 1
ATOM 2954 C C . GLU A 1 382 ? 28.267 5.000 -16.586 1.00 69.56 382 GLU A C 1
ATOM 2956 O O . GLU A 1 382 ? 28.742 5.879 -17.307 1.00 69.56 382 GLU A O 1
ATOM 2961 N N . ARG A 1 383 ? 27.215 5.229 -15.791 1.00 54.59 383 ARG A N 1
ATOM 2962 C CA . ARG A 1 383 ? 26.349 6.422 -15.866 1.00 54.59 383 ARG A CA 1
ATOM 2963 C C . ARG A 1 383 ? 27.062 7.754 -15.590 1.00 54.59 383 ARG A C 1
ATOM 2965 O O . ARG A 1 383 ? 26.620 8.775 -16.106 1.00 54.59 383 ARG A O 1
ATOM 2972 N N . ASP A 1 384 ? 28.149 7.728 -14.819 1.00 58.47 384 ASP A N 1
ATOM 2973 C CA . ASP A 1 384 ? 28.912 8.914 -14.396 1.00 58.47 384 ASP A CA 1
ATOM 2974 C C . ASP A 1 384 ? 30.258 9.065 -15.131 1.00 58.47 384 ASP A C 1
ATOM 2976 O O . ASP A 1 384 ? 31.051 9.960 -14.828 1.00 58.47 384 ASP A O 1
ATOM 2980 N N . SER A 1 385 ? 30.538 8.195 -16.106 1.00 72.12 385 SER A N 1
ATOM 2981 C CA . SER A 1 385 ? 31.791 8.233 -16.857 1.00 72.12 385 SER A CA 1
ATOM 2982 C C . SER A 1 385 ? 31.794 9.348 -17.906 1.00 72.12 385 SER A C 1
ATOM 2984 O O . SER A 1 385 ? 30.841 9.530 -18.669 1.00 72.12 385 SER A O 1
ATOM 2986 N N . ALA A 1 386 ? 32.905 10.086 -17.972 1.00 78.44 386 ALA A N 1
ATOM 2987 C CA . ALA A 1 386 ? 33.097 11.130 -18.971 1.00 78.44 386 ALA A CA 1
ATOM 2988 C C . ALA A 1 386 ? 33.211 10.534 -20.392 1.00 78.44 386 ALA A C 1
ATOM 2990 O O . ALA A 1 386 ? 33.826 9.474 -20.555 1.00 78.44 386 ALA A O 1
ATOM 2991 N N . PRO A 1 387 ? 32.687 11.224 -21.424 1.00 87.94 387 PRO A N 1
ATOM 2992 C CA . PRO A 1 387 ? 32.892 10.846 -22.816 1.00 87.94 387 PRO A CA 1
ATOM 2993 C C . PRO A 1 387 ? 34.368 10.692 -23.183 1.00 87.94 387 PRO A C 1
ATOM 2995 O O . PRO A 1 387 ? 35.219 11.480 -22.762 1.00 87.94 387 PRO A O 1
ATOM 2998 N N . LEU A 1 388 ? 34.661 9.708 -24.025 1.00 90.44 388 LEU A N 1
ATOM 2999 C CA . LEU A 1 388 ? 35.997 9.435 -24.542 1.00 90.44 388 LEU A CA 1
ATOM 3000 C C . LEU A 1 388 ? 36.035 9.699 -26.047 1.00 90.44 388 LEU A C 1
ATOM 3002 O O . LEU A 1 388 ? 35.103 9.355 -26.766 1.00 90.44 388 LEU A O 1
ATOM 3006 N N . GLN A 1 389 ? 37.143 10.260 -26.525 1.00 92.56 389 GLN A N 1
ATOM 3007 C CA . GLN A 1 389 ? 37.455 10.359 -27.949 1.00 92.56 389 GLN A CA 1
ATOM 3008 C C . GLN A 1 389 ? 38.643 9.443 -28.240 1.00 92.56 389 GLN A C 1
ATOM 3010 O O . GLN A 1 389 ? 39.713 9.595 -27.647 1.00 92.56 389 GLN A O 1
ATOM 3015 N N . LEU A 1 390 ? 38.458 8.504 -29.159 1.00 92.44 390 LEU A N 1
ATOM 3016 C CA . LEU A 1 390 ? 39.472 7.563 -29.614 1.00 92.44 390 LEU A CA 1
ATOM 3017 C C . LEU A 1 390 ? 39.782 7.845 -31.085 1.00 92.44 390 LEU A C 1
ATOM 3019 O O . LEU A 1 390 ? 38.878 8.031 -31.895 1.00 92.44 390 LEU A O 1
ATOM 3023 N N . ALA A 1 391 ? 41.065 7.901 -31.426 1.00 90.62 391 ALA A N 1
ATOM 3024 C CA . ALA A 1 391 ? 41.517 8.023 -32.809 1.00 90.62 391 ALA A CA 1
ATOM 3025 C C . ALA A 1 391 ? 41.763 6.632 -33.410 1.00 90.62 391 ALA A C 1
ATOM 3027 O O . ALA A 1 391 ? 42.143 5.717 -32.676 1.00 90.62 391 ALA A O 1
ATOM 3028 N N . ASP A 1 392 ? 41.640 6.499 -34.734 1.00 88.19 392 ASP A N 1
ATOM 3029 C CA . ASP A 1 392 ? 42.000 5.294 -35.500 1.00 88.19 392 ASP A CA 1
ATOM 3030 C C . ASP A 1 392 ? 43.529 5.078 -35.532 1.00 88.19 392 ASP A C 1
ATOM 3032 O O . ASP A 1 392 ? 44.201 5.178 -36.556 1.00 88.19 392 ASP A O 1
ATOM 3036 N N . ALA A 1 393 ? 44.107 4.820 -34.362 1.00 87.81 393 ALA A N 1
ATOM 3037 C CA . ALA A 1 393 ? 45.526 4.604 -34.126 1.00 87.81 393 ALA A CA 1
ATOM 3038 C C . ALA A 1 393 ? 45.716 3.467 -33.105 1.00 87.81 393 ALA A C 1
ATOM 3040 O O . ALA A 1 393 ? 44.805 3.199 -32.317 1.00 87.81 393 ALA A O 1
ATOM 3041 N N . PRO A 1 394 ? 46.905 2.835 -33.027 1.00 88.12 394 PRO A N 1
ATOM 3042 C CA . PRO A 1 394 ? 47.146 1.711 -32.113 1.00 88.12 394 PRO A CA 1
ATOM 3043 C C . PRO A 1 394 ? 46.802 2.001 -30.642 1.00 88.12 394 PRO A C 1
ATOM 3045 O O . PRO A 1 394 ? 46.272 1.141 -29.945 1.00 88.12 394 PRO A O 1
ATOM 3048 N N . ALA A 1 395 ? 47.039 3.231 -30.174 1.00 88.19 395 ALA A N 1
ATOM 3049 C CA . ALA A 1 395 ? 46.669 3.647 -28.820 1.00 88.19 395 ALA A CA 1
ATOM 3050 C C . ALA A 1 395 ? 45.143 3.712 -28.607 1.00 88.19 395 ALA A C 1
ATOM 3052 O O . ALA A 1 395 ? 44.659 3.389 -27.523 1.00 88.19 395 ALA A O 1
ATOM 3053 N N . GLY A 1 396 ? 44.385 4.104 -29.637 1.00 89.38 396 GLY A N 1
ATOM 3054 C CA . GLY A 1 396 ? 42.922 4.092 -29.617 1.00 89.38 396 GLY A CA 1
ATOM 3055 C C . GLY A 1 396 ? 42.362 2.671 -29.612 1.00 89.38 396 GLY A C 1
ATOM 3056 O O . GLY A 1 396 ? 41.446 2.394 -28.844 1.00 89.38 396 GLY A O 1
ATOM 3057 N N . ALA A 1 397 ? 42.969 1.760 -30.381 1.00 90.12 397 ALA A N 1
ATOM 3058 C CA . ALA A 1 397 ? 42.592 0.346 -30.414 1.00 90.12 397 ALA A CA 1
ATOM 3059 C C . ALA A 1 397 ? 42.795 -0.328 -29.049 1.00 90.12 397 ALA A C 1
ATOM 3061 O O . ALA A 1 397 ? 41.853 -0.887 -28.496 1.00 90.12 397 ALA A O 1
ATOM 3062 N N . ALA A 1 398 ? 43.972 -0.157 -28.437 1.00 89.44 398 ALA A N 1
ATOM 3063 C CA . ALA A 1 398 ? 44.247 -0.684 -27.098 1.00 89.44 398 ALA A CA 1
ATOM 3064 C C . ALA A 1 398 ? 43.288 -0.115 -26.034 1.00 89.44 398 ALA A C 1
ATOM 3066 O O . ALA A 1 398 ? 42.882 -0.810 -25.100 1.00 89.44 398 ALA A O 1
ATOM 3067 N N . ARG A 1 399 ? 42.898 1.162 -26.160 1.00 91.25 399 ARG A N 1
ATOM 3068 C CA . ARG A 1 399 ? 41.930 1.778 -25.246 1.00 91.25 399 ARG A CA 1
ATOM 3069 C C . ARG A 1 399 ? 40.514 1.243 -25.458 1.00 91.25 399 ARG A C 1
ATOM 3071 O O . ARG A 1 399 ? 39.813 1.054 -24.467 1.00 91.25 399 ARG A O 1
ATOM 3078 N N . LEU A 1 400 ? 40.114 0.989 -26.703 1.00 92.69 400 LEU A N 1
ATOM 3079 C CA . LEU A 1 400 ? 38.829 0.380 -27.038 1.00 92.69 400 LEU A CA 1
ATOM 3080 C C . LEU A 1 400 ? 38.738 -1.058 -26.510 1.00 92.69 400 LEU A C 1
ATOM 3082 O O . LEU A 1 400 ? 37.752 -1.390 -25.864 1.00 92.69 400 LEU A O 1
ATOM 3086 N N . GLU A 1 401 ? 39.780 -1.872 -26.681 1.00 91.69 401 GLU A N 1
ATOM 3087 C CA . GLU A 1 401 ? 39.836 -3.235 -26.128 1.00 91.69 401 GLU A CA 1
ATOM 3088 C C . GLU A 1 401 ? 39.655 -3.250 -24.607 1.00 91.69 401 GLU A C 1
ATOM 3090 O O . GLU A 1 401 ? 38.850 -4.021 -24.092 1.00 91.69 401 GLU A O 1
ATOM 3095 N N . MET A 1 402 ? 40.334 -2.356 -23.878 1.00 88.75 402 MET A N 1
ATOM 3096 C CA . MET A 1 402 ? 40.148 -2.247 -22.425 1.00 88.75 402 MET A CA 1
ATOM 3097 C C . MET A 1 402 ? 38.706 -1.891 -22.044 1.00 88.75 402 MET A C 1
ATOM 3099 O O . MET A 1 402 ? 38.181 -2.449 -21.084 1.00 88.75 402 MET A O 1
ATOM 3103 N N . LEU A 1 403 ? 38.062 -0.977 -22.778 1.00 89.88 403 LEU A N 1
ATOM 3104 C CA . LEU A 1 403 ? 36.661 -0.617 -22.529 1.00 89.88 403 LEU A CA 1
ATOM 3105 C C . LEU A 1 403 ? 35.737 -1.812 -22.774 1.00 89.88 403 LEU A C 1
ATOM 3107 O O . LEU A 1 403 ? 34.845 -2.075 -21.975 1.00 89.88 403 LEU A O 1
ATOM 3111 N N . LEU A 1 404 ? 35.971 -2.570 -23.843 1.00 90.50 404 LEU A N 1
ATOM 3112 C CA . LEU A 1 404 ? 35.165 -3.741 -24.167 1.00 90.50 404 LEU A CA 1
ATOM 3113 C C . LEU A 1 404 ? 35.372 -4.890 -23.171 1.00 90.50 404 LEU A C 1
ATOM 3115 O O . LEU A 1 404 ? 34.417 -5.585 -22.831 1.00 90.50 404 LEU A O 1
ATOM 3119 N N . GLN A 1 405 ? 36.584 -5.059 -22.639 1.00 89.75 405 GLN A N 1
ATOM 3120 C CA . GLN A 1 405 ? 36.862 -5.995 -21.544 1.00 89.75 405 GLN A CA 1
ATOM 3121 C C . GLN A 1 405 ? 36.134 -5.598 -20.257 1.00 89.75 405 GLN A C 1
ATOM 3123 O O . GLN A 1 405 ? 35.573 -6.460 -19.584 1.00 89.75 405 GLN A O 1
ATOM 3128 N N . GLN A 1 406 ? 36.103 -4.302 -19.931 1.00 84.62 406 GLN A N 1
ATOM 3129 C CA . GLN A 1 406 ? 35.331 -3.788 -18.795 1.00 84.62 406 GLN A CA 1
ATOM 3130 C C . GLN A 1 406 ? 33.834 -4.043 -18.986 1.00 84.62 406 GLN A C 1
ATOM 3132 O O . GLN A 1 406 ? 33.184 -4.565 -18.087 1.00 84.62 406 GLN A O 1
ATOM 3137 N N . MET A 1 407 ? 33.307 -3.772 -20.182 1.00 82.75 407 MET A N 1
ATOM 3138 C CA . MET A 1 407 ? 31.903 -4.022 -20.510 1.00 82.75 407 MET A CA 1
ATOM 3139 C C . MET A 1 407 ? 31.537 -5.513 -20.460 1.00 82.75 407 MET A C 1
ATOM 3141 O O . MET A 1 407 ? 30.440 -5.841 -20.027 1.00 82.75 407 MET A O 1
ATOM 3145 N N . LEU A 1 408 ? 32.439 -6.422 -20.849 1.00 81.25 408 LEU A N 1
ATOM 3146 C CA . LEU A 1 408 ? 32.226 -7.869 -20.692 1.00 81.25 408 LEU A CA 1
ATOM 3147 C C . LEU A 1 408 ? 32.264 -8.337 -19.238 1.00 81.25 408 LEU A C 1
ATOM 3149 O O . LEU A 1 408 ? 31.597 -9.311 -18.892 1.00 81.25 408 LEU A O 1
ATOM 3153 N N . ALA A 1 409 ? 33.067 -7.682 -18.398 1.00 77.19 409 ALA A N 1
ATOM 3154 C CA . ALA A 1 409 ? 33.142 -7.995 -16.976 1.00 77.19 409 ALA A CA 1
ATOM 3155 C C . ALA A 1 409 ? 31.855 -7.602 -16.224 1.00 77.19 409 ALA A C 1
ATOM 3157 O O . ALA A 1 409 ? 31.639 -8.082 -15.110 1.00 77.19 409 ALA A O 1
ATOM 3158 N N . GLU A 1 410 ? 30.998 -6.780 -16.838 1.00 67.69 410 GLU A N 1
ATOM 3159 C CA . GLU A 1 410 ? 29.701 -6.345 -16.320 1.00 67.69 410 GLU A CA 1
ATOM 3160 C C . GLU A 1 410 ? 28.534 -7.040 -17.055 1.00 67.69 410 GLU A C 1
ATOM 3162 O O . GLU A 1 410 ? 28.161 -6.640 -18.164 1.00 67.69 410 GLU A O 1
ATOM 3167 N N . PRO A 1 411 ? 27.908 -8.071 -16.451 1.00 57.72 411 PRO A N 1
ATOM 3168 C CA . PRO A 1 411 ? 26.835 -8.834 -17.088 1.00 57.72 411 PRO A CA 1
ATOM 3169 C C . PRO A 1 411 ? 25.639 -7.962 -17.503 1.00 57.72 411 PRO A C 1
ATOM 3171 O O . PRO A 1 411 ? 25.127 -7.183 -16.704 1.00 57.72 411 PRO A O 1
ATOM 3174 N N . GLY A 1 412 ? 25.143 -8.124 -18.731 1.00 62.25 412 GLY A N 1
ATOM 3175 C CA . GLY A 1 412 ? 23.965 -7.400 -19.233 1.00 62.25 412 GLY A CA 1
ATOM 3176 C C . GLY A 1 412 ? 24.254 -6.044 -19.887 1.00 62.25 412 GLY A C 1
ATOM 3177 O O . GLY A 1 412 ? 23.307 -5.367 -20.307 1.00 62.25 412 GLY A O 1
ATOM 3178 N N . THR A 1 413 ? 25.533 -5.673 -20.015 1.00 75.31 413 THR A N 1
ATOM 3179 C CA . THR A 1 413 ? 25.984 -4.494 -20.766 1.00 75.31 413 THR A CA 1
ATOM 3180 C C . THR A 1 413 ? 25.740 -4.658 -22.269 1.00 75.31 413 THR A C 1
ATOM 3182 O O . THR A 1 413 ? 25.856 -5.753 -22.816 1.00 75.31 413 THR A O 1
ATOM 3185 N N . ARG A 1 414 ? 25.394 -3.568 -22.962 1.00 85.06 414 ARG A N 1
ATOM 3186 C CA . ARG A 1 414 ? 25.084 -3.559 -24.406 1.00 85.06 414 ARG A CA 1
ATOM 3187 C C . ARG A 1 414 ? 25.953 -2.565 -25.170 1.00 85.06 414 ARG A C 1
ATOM 3189 O O . ARG A 1 414 ? 26.360 -1.548 -24.610 1.00 85.06 414 ARG A O 1
ATOM 3196 N N . ALA A 1 415 ? 26.175 -2.820 -26.457 1.00 89.81 415 ALA A N 1
ATOM 3197 C CA . ALA A 1 415 ? 26.866 -1.894 -27.353 1.00 89.81 415 ALA A CA 1
ATOM 3198 C C . ALA A 1 415 ? 25.893 -1.312 -28.391 1.00 89.81 415 ALA A C 1
ATOM 3200 O O . ALA A 1 415 ? 25.360 -2.037 -29.227 1.00 89.81 415 ALA A O 1
ATOM 3201 N N . CYS A 1 416 ? 25.654 -0.001 -28.351 1.00 91.00 416 CYS A N 1
ATOM 3202 C CA . CYS A 1 416 ? 24.928 0.711 -29.403 1.00 91.00 416 CYS A CA 1
ATOM 3203 C C . CYS A 1 416 ? 25.931 1.448 -30.286 1.00 91.00 416 CYS A C 1
ATOM 3205 O O . CYS A 1 416 ? 26.650 2.320 -29.801 1.00 91.00 416 CYS A O 1
ATOM 3207 N N . VAL A 1 417 ? 25.995 1.088 -31.563 1.00 94.56 417 VAL A N 1
ATOM 3208 C CA . VAL A 1 417 ? 27.005 1.569 -32.502 1.00 94.56 417 VAL A CA 1
ATOM 3209 C C . VAL A 1 417 ? 26.336 2.355 -33.616 1.00 94.56 417 VAL A C 1
ATOM 3211 O O . VAL A 1 417 ? 25.506 1.829 -34.351 1.00 94.56 417 VAL A O 1
ATOM 3214 N N . ILE A 1 418 ? 26.715 3.619 -33.757 1.00 94.19 418 ILE A N 1
ATOM 3215 C CA . ILE A 1 418 ? 26.232 4.508 -34.807 1.00 94.19 418 ILE A CA 1
ATOM 3216 C C . ILE A 1 418 ? 27.392 4.794 -35.750 1.00 94.19 418 ILE A C 1
ATOM 3218 O O . ILE A 1 418 ? 28.411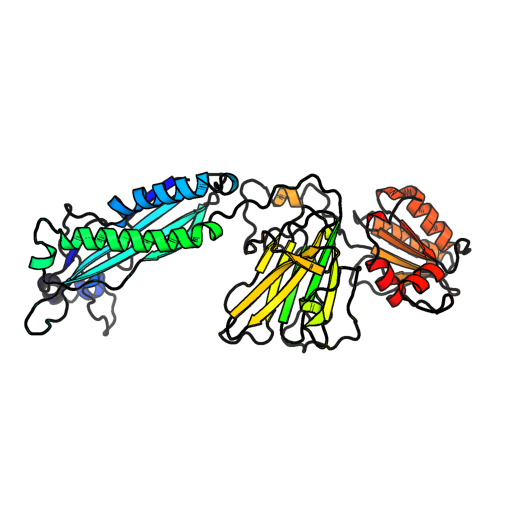 5.360 -35.351 1.00 94.19 418 ILE A O 1
ATOM 3222 N N . VAL A 1 419 ? 27.218 4.400 -37.007 1.00 93.75 419 VAL A N 1
ATOM 3223 C CA . VAL A 1 419 ? 28.183 4.611 -38.089 1.00 93.75 419 VAL A CA 1
ATOM 3224 C C . VAL A 1 419 ? 27.652 5.629 -39.100 1.00 93.75 419 VAL A C 1
ATOM 3226 O O . VAL A 1 419 ? 26.436 5.720 -39.286 1.00 93.75 419 VAL A O 1
ATOM 3229 N N . PRO A 1 420 ? 28.516 6.391 -39.794 1.00 90.75 420 PRO A N 1
ATOM 3230 C CA . PRO A 1 420 ? 28.078 7.271 -40.878 1.00 90.75 420 PRO A CA 1
ATOM 3231 C C . PRO A 1 420 ? 27.282 6.512 -41.953 1.00 90.75 420 PRO A C 1
ATOM 3233 O O . PRO A 1 420 ? 26.190 6.929 -42.342 1.00 90.75 420 PRO A O 1
ATOM 3236 N N . GLU A 1 421 ? 27.788 5.342 -42.351 1.00 87.69 421 GLU A N 1
ATOM 3237 C CA . GLU A 1 421 ? 27.238 4.460 -43.383 1.00 87.69 421 GLU A CA 1
ATOM 3238 C C . GLU A 1 421 ? 27.562 2.983 -43.090 1.00 87.69 421 GLU A C 1
ATOM 3240 O O . GLU A 1 421 ? 28.401 2.679 -42.241 1.00 87.69 421 GLU A O 1
ATOM 3245 N N . HIS A 1 422 ? 26.870 2.048 -43.751 1.00 81.56 422 HIS A N 1
ATOM 3246 C CA . HIS A 1 422 ? 26.953 0.608 -43.442 1.00 81.56 422 HIS A CA 1
ATOM 3247 C C . HIS A 1 422 ? 28.361 0.017 -43.626 1.00 81.56 422 HIS A C 1
ATOM 3249 O O . HIS A 1 422 ? 28.748 -0.907 -42.905 1.00 81.56 422 HIS A O 1
ATOM 3255 N N . ASP A 1 423 ? 29.108 0.546 -44.586 1.00 82.69 423 ASP A N 1
ATOM 3256 C CA . ASP A 1 423 ? 30.449 0.150 -45.008 1.00 82.69 423 ASP A CA 1
ATOM 3257 C C . ASP A 1 423 ? 31.542 1.092 -44.483 1.00 82.69 423 ASP A C 1
ATOM 3259 O O . ASP A 1 423 ? 32.666 1.076 -44.983 1.00 82.69 423 ASP A O 1
ATOM 3263 N N . HIS A 1 424 ? 31.241 1.872 -43.437 1.00 86.12 424 HIS A N 1
ATOM 3264 C CA . HIS A 1 424 ? 32.198 2.788 -42.826 1.00 86.12 424 HIS A CA 1
ATOM 3265 C C . HIS A 1 424 ? 33.499 2.073 -42.416 1.00 86.12 424 HIS A C 1
ATOM 3267 O O . HIS A 1 424 ? 33.534 1.260 -41.480 1.00 86.12 424 HIS A O 1
ATOM 3273 N N . ALA A 1 425 ? 34.577 2.413 -43.124 1.00 86.69 425 ALA A N 1
ATOM 3274 C CA . ALA A 1 425 ? 35.897 1.841 -42.934 1.00 86.69 425 ALA A CA 1
ATOM 3275 C C . ALA A 1 425 ? 36.623 2.525 -41.768 1.00 86.69 425 ALA A C 1
ATOM 3277 O O . ALA A 1 425 ? 37.143 3.629 -41.904 1.00 86.69 425 ALA A O 1
ATOM 3278 N N . SER A 1 426 ? 36.698 1.830 -40.635 1.00 90.00 426 SER A N 1
ATOM 3279 C CA . SER A 1 426 ? 37.506 2.225 -39.481 1.00 90.00 426 SER A CA 1
ATOM 3280 C C . SER A 1 426 ? 38.132 0.977 -38.841 1.00 90.00 426 SER A C 1
ATOM 3282 O O . SER A 1 426 ? 37.428 -0.021 -38.622 1.00 90.00 426 SER A O 1
ATOM 3284 N N . PRO A 1 427 ? 39.440 1.004 -38.511 1.00 89.44 427 PRO A N 1
ATOM 3285 C CA . PRO A 1 427 ? 40.078 -0.043 -37.716 1.00 89.44 427 PRO A CA 1
ATOM 3286 C C . PRO A 1 427 ? 39.373 -0.278 -36.374 1.00 89.44 427 PRO A C 1
ATOM 3288 O O . PRO A 1 427 ? 39.224 -1.424 -35.959 1.00 89.44 427 PRO A O 1
ATOM 3291 N N . LEU A 1 428 ? 38.880 0.783 -35.722 1.00 92.19 428 LEU A N 1
ATOM 3292 C CA . LEU A 1 428 ? 38.121 0.676 -34.475 1.00 92.19 428 LEU A CA 1
ATOM 3293 C C . LEU A 1 428 ? 36.729 0.061 -34.687 1.00 92.19 428 LEU A C 1
ATOM 3295 O O . LEU A 1 428 ? 36.286 -0.719 -33.848 1.00 92.19 428 LEU A O 1
ATOM 3299 N N . ASN A 1 429 ? 36.049 0.360 -35.801 1.00 91.94 429 ASN A N 1
ATOM 3300 C CA . ASN A 1 429 ? 34.761 -0.270 -36.138 1.00 91.94 429 ASN A CA 1
ATOM 3301 C C . ASN A 1 429 ? 34.927 -1.770 -36.411 1.00 91.94 429 ASN A C 1
ATOM 3303 O O . ASN A 1 429 ? 34.118 -2.573 -35.952 1.00 91.94 429 ASN A O 1
ATOM 3307 N N . THR A 1 430 ? 36.003 -2.146 -37.109 1.00 91.06 430 THR A N 1
ATOM 3308 C CA . THR A 1 430 ? 36.352 -3.555 -37.357 1.00 91.06 430 THR A CA 1
ATOM 3309 C C . THR A 1 430 ? 36.600 -4.281 -36.040 1.00 91.06 430 THR A C 1
ATOM 3311 O O . THR A 1 430 ? 35.953 -5.284 -35.765 1.00 91.06 430 THR A O 1
ATOM 3314 N N . LEU A 1 431 ? 37.447 -3.707 -35.179 1.00 92.44 431 LEU A N 1
ATOM 3315 C CA . LEU A 1 431 ? 37.758 -4.265 -33.865 1.00 92.44 431 LEU A CA 1
ATOM 3316 C C . LEU A 1 431 ? 36.504 -4.436 -33.002 1.00 92.44 431 LEU A C 1
ATOM 3318 O O . LEU A 1 431 ? 36.293 -5.500 -32.429 1.00 92.44 431 LEU A O 1
ATOM 3322 N N . LEU A 1 432 ? 35.653 -3.408 -32.923 1.00 91.50 432 LEU A N 1
ATOM 3323 C CA . LEU A 1 432 ? 34.415 -3.454 -32.144 1.00 91.50 432 LEU A CA 1
ATOM 3324 C C . LEU A 1 432 ? 33.456 -4.530 -32.661 1.00 91.50 432 LEU A C 1
ATOM 3326 O O . LEU A 1 432 ? 32.850 -5.251 -31.869 1.00 91.50 432 LEU A O 1
ATOM 3330 N N . ARG A 1 433 ? 33.316 -4.633 -33.986 1.00 89.69 433 ARG A N 1
ATOM 3331 C CA . ARG A 1 433 ? 32.462 -5.631 -34.628 1.00 89.69 433 ARG A CA 1
ATOM 3332 C C . ARG A 1 433 ? 32.968 -7.041 -34.351 1.00 89.69 433 ARG A C 1
ATOM 3334 O O . ARG A 1 433 ? 32.187 -7.854 -33.870 1.00 89.69 433 ARG A O 1
ATOM 3341 N N . ASP A 1 434 ? 34.250 -7.306 -34.581 1.00 89.44 434 ASP A N 1
ATOM 3342 C CA . ASP A 1 434 ? 34.861 -8.618 -34.343 1.00 89.44 434 ASP A CA 1
ATOM 3343 C C . ASP A 1 434 ? 34.732 -9.033 -32.873 1.00 89.44 434 ASP A C 1
ATOM 3345 O O . ASP A 1 434 ? 34.348 -10.162 -32.569 1.00 89.44 434 ASP A O 1
ATOM 3349 N N . TYR A 1 435 ? 34.947 -8.092 -31.952 1.00 89.56 435 TYR A N 1
ATOM 3350 C CA . TYR A 1 435 ? 34.849 -8.344 -30.519 1.00 89.56 435 TYR A CA 1
ATOM 3351 C C . TYR A 1 435 ? 33.423 -8.694 -30.069 1.00 89.56 435 TYR A C 1
ATOM 3353 O O . TYR A 1 435 ? 33.222 -9.619 -29.279 1.00 89.56 435 TYR A O 1
ATOM 3361 N N . VAL A 1 436 ? 32.419 -7.972 -30.577 1.00 85.94 436 VAL A N 1
ATOM 3362 C CA . VAL A 1 436 ? 31.001 -8.259 -30.310 1.00 85.94 436 VAL A CA 1
ATOM 3363 C C . VAL A 1 436 ? 30.563 -9.564 -30.972 1.00 85.94 436 VAL A C 1
ATOM 3365 O O . VAL A 1 436 ? 29.782 -10.300 -30.380 1.00 85.94 436 VAL A O 1
ATOM 3368 N N . LEU A 1 437 ? 31.067 -9.888 -32.165 1.00 83.38 437 LEU A N 1
ATOM 3369 C CA . LEU A 1 437 ? 30.802 -11.171 -32.821 1.00 83.38 437 LEU A CA 1
ATOM 3370 C C . LEU A 1 437 ? 31.352 -12.343 -32.002 1.00 83.38 437 LEU A C 1
ATOM 3372 O O . LEU A 1 437 ? 30.653 -13.336 -31.803 1.00 83.38 437 LEU A O 1
ATOM 3376 N N . GLU A 1 438 ? 32.575 -12.213 -31.487 1.00 83.81 438 GLU A N 1
ATOM 3377 C CA . GLU A 1 438 ? 33.220 -13.231 -30.654 1.00 83.81 438 GLU A CA 1
ATOM 3378 C C . GLU A 1 438 ? 32.485 -13.441 -29.318 1.00 83.81 438 GLU A C 1
ATOM 3380 O O . GLU A 1 438 ? 32.333 -14.574 -28.861 1.00 83.81 438 GLU A O 1
ATOM 3385 N N . HIS A 1 439 ? 31.966 -12.367 -28.713 1.00 81.44 439 HIS A N 1
ATOM 3386 C CA . HIS A 1 439 ? 31.389 -12.388 -27.363 1.00 81.44 439 HIS A CA 1
ATOM 3387 C C . HIS A 1 439 ? 29.871 -12.161 -27.322 1.00 81.44 439 HIS A C 1
ATOM 3389 O O . HIS A 1 439 ? 29.324 -11.800 -26.280 1.00 81.44 439 HIS A O 1
ATOM 3395 N N . GLY A 1 440 ? 29.165 -12.361 -28.434 1.00 63.56 440 GLY A N 1
ATOM 3396 C CA . GLY A 1 440 ? 27.845 -11.766 -28.667 1.00 63.56 440 GLY A CA 1
ATOM 3397 C C . GLY A 1 440 ? 26.727 -12.098 -27.670 1.00 63.56 440 GLY A C 1
ATOM 3398 O O . GLY A 1 440 ? 25.813 -11.294 -27.498 1.00 63.56 440 GLY A O 1
ATOM 3399 N N . SER A 1 441 ? 26.788 -13.232 -26.963 1.00 66.81 441 SER A N 1
ATOM 3400 C CA . SER A 1 441 ? 25.844 -13.527 -25.870 1.00 66.81 441 SER A CA 1
ATOM 3401 C C . SER A 1 441 ? 26.139 -12.752 -24.582 1.00 66.81 441 SER A C 1
ATOM 3403 O O . SER A 1 441 ? 25.232 -12.528 -23.787 1.00 66.81 441 SER A O 1
ATOM 3405 N N . ALA A 1 442 ? 27.400 -12.375 -24.361 1.00 69.69 442 ALA A N 1
ATOM 3406 C CA . ALA A 1 442 ? 27.865 -11.623 -23.198 1.00 69.69 442 ALA A CA 1
ATOM 3407 C C . ALA A 1 442 ? 27.884 -10.103 -23.445 1.00 69.69 442 ALA A C 1
ATOM 3409 O O . ALA A 1 442 ? 27.726 -9.339 -22.498 1.00 69.69 442 ALA A O 1
ATOM 3410 N N . LEU A 1 443 ? 28.033 -9.672 -24.702 1.00 80.69 443 LEU A N 1
ATOM 3411 C CA . LEU A 1 443 ? 27.974 -8.270 -25.117 1.00 80.69 443 LEU A CA 1
ATOM 3412 C C . LEU A 1 443 ? 27.188 -8.135 -26.431 1.00 80.69 443 LEU A C 1
ATOM 3414 O O . LEU A 1 443 ? 27.787 -8.090 -27.505 1.00 80.69 443 LEU A O 1
ATOM 3418 N N . PRO A 1 444 ? 25.848 -8.080 -26.387 1.00 80.81 444 PRO A N 1
ATOM 3419 C CA . PRO A 1 444 ? 25.049 -7.909 -27.592 1.00 80.81 444 PRO A CA 1
ATOM 3420 C C . PRO A 1 444 ? 25.202 -6.486 -28.151 1.00 80.81 444 PRO A C 1
ATOM 3422 O O . PRO A 1 444 ? 25.154 -5.492 -27.414 1.00 80.81 444 PRO A O 1
ATOM 3425 N N . GLY A 1 445 ? 25.360 -6.395 -29.472 1.00 84.44 445 GLY A N 1
ATOM 3426 C CA . GLY A 1 445 ? 25.529 -5.136 -30.189 1.00 84.44 445 GLY A CA 1
ATOM 3427 C C . GLY A 1 445 ? 24.362 -4.790 -31.111 1.00 84.44 445 GLY A C 1
ATOM 3428 O O . GLY A 1 445 ? 23.553 -5.641 -31.479 1.00 84.44 445 GLY A O 1
ATOM 3429 N N . LEU A 1 446 ? 24.275 -3.518 -31.483 1.00 87.50 446 LEU A N 1
ATOM 3430 C CA . LEU A 1 446 ? 23.368 -3.009 -32.506 1.00 87.50 446 LEU A CA 1
ATOM 3431 C C . LEU A 1 446 ? 24.101 -1.956 -33.332 1.00 87.50 446 LEU A C 1
ATOM 3433 O O . LEU A 1 446 ? 24.632 -1.007 -32.763 1.00 87.50 446 LEU A O 1
ATOM 3437 N N . TRP A 1 447 ? 24.106 -2.120 -34.654 1.00 90.81 447 TRP A N 1
ATOM 3438 C CA . TRP A 1 447 ? 24.660 -1.149 -35.594 1.00 90.81 447 TRP A CA 1
ATOM 3439 C C . TRP A 1 447 ? 23.535 -0.400 -36.297 1.00 90.81 447 TRP A C 1
ATOM 3441 O O . TRP A 1 447 ? 22.663 -1.014 -36.910 1.00 90.81 447 TRP A O 1
ATOM 3451 N N . GLU A 1 448 ? 23.593 0.925 -36.252 1.00 90.81 448 GLU A N 1
ATOM 3452 C CA . GLU A 1 448 ? 22.703 1.815 -36.988 1.00 90.81 448 GLU A CA 1
ATOM 3453 C C . GLU A 1 448 ? 23.491 2.850 -37.781 1.00 90.81 448 GLU A C 1
ATOM 3455 O O . GLU A 1 448 ? 24.602 3.239 -37.422 1.00 90.81 448 GLU A O 1
ATOM 3460 N N . THR A 1 449 ? 22.903 3.317 -38.878 1.00 91.81 449 THR A N 1
ATOM 3461 C CA . THR A 1 449 ? 23.490 4.401 -39.665 1.00 91.81 449 THR A CA 1
ATOM 3462 C C . THR A 1 449 ? 23.025 5.763 -39.172 1.00 91.81 449 THR A C 1
ATOM 3464 O O . THR A 1 449 ? 21.903 5.912 -38.680 1.00 91.81 449 THR A O 1
ATOM 3467 N N . ALA A 1 450 ? 23.834 6.793 -39.411 1.00 87.69 450 ALA A N 1
ATOM 3468 C CA . ALA A 1 450 ? 23.467 8.181 -39.156 1.00 87.69 450 ALA A CA 1
ATOM 3469 C C . ALA A 1 450 ? 22.126 8.561 -39.817 1.00 87.69 450 ALA A C 1
ATOM 3471 O O . ALA A 1 450 ? 21.300 9.242 -39.214 1.00 87.69 450 ALA A O 1
ATOM 3472 N N . ALA A 1 451 ? 21.855 8.052 -41.023 1.00 86.06 451 ALA A N 1
ATOM 3473 C CA . ALA A 1 451 ? 20.576 8.253 -41.702 1.00 86.06 451 ALA A CA 1
ATOM 3474 C C . ALA A 1 451 ? 19.383 7.673 -40.915 1.00 86.06 451 ALA A C 1
ATOM 3476 O O . ALA A 1 451 ? 18.339 8.321 -40.825 1.00 86.06 451 ALA A O 1
ATOM 3477 N N . THR A 1 452 ? 19.547 6.493 -40.308 1.00 84.19 452 THR A N 1
ATOM 3478 C CA . THR A 1 452 ? 18.509 5.826 -39.498 1.00 84.19 452 THR A CA 1
ATOM 3479 C C . THR A 1 452 ? 18.213 6.621 -38.228 1.00 84.19 452 THR A C 1
ATOM 3481 O O . THR A 1 452 ? 17.056 6.903 -37.912 1.00 84.19 452 THR A O 1
ATOM 3484 N N . VAL A 1 453 ? 19.264 7.089 -37.551 1.00 83.44 453 VAL A N 1
ATOM 3485 C CA . VAL A 1 453 ? 19.140 7.944 -36.363 1.00 83.44 453 VAL A CA 1
ATOM 3486 C C . VAL A 1 453 ? 18.475 9.279 -36.716 1.00 83.44 453 VAL A C 1
ATOM 3488 O O . VAL A 1 453 ? 17.561 9.728 -36.023 1.00 83.44 453 VAL A O 1
ATOM 3491 N N . ASN A 1 454 ? 18.870 9.902 -37.832 1.00 82.06 454 ASN A N 1
ATOM 3492 C CA . ASN A 1 454 ? 18.274 11.148 -38.317 1.00 82.06 454 ASN A CA 1
ATOM 3493 C C . ASN A 1 454 ? 16.791 10.990 -38.677 1.00 82.06 454 ASN A C 1
ATOM 3495 O O . ASN A 1 454 ? 15.991 11.877 -38.368 1.00 82.06 454 ASN A O 1
ATOM 3499 N N . GLN A 1 455 ? 16.402 9.847 -39.246 1.00 80.19 455 GLN A N 1
ATOM 3500 C CA . GLN A 1 455 ? 15.000 9.513 -39.485 1.00 80.19 455 GLN A CA 1
ATOM 3501 C C . GLN A 1 455 ? 14.214 9.412 -38.169 1.00 80.19 455 GLN A C 1
ATOM 3503 O O . GLN A 1 455 ? 13.132 9.996 -38.062 1.00 80.19 455 GLN A O 1
ATOM 3508 N N . ALA A 1 456 ? 14.765 8.740 -37.153 1.00 72.12 456 ALA A N 1
ATOM 3509 C CA . ALA A 1 456 ? 14.123 8.585 -35.847 1.00 72.12 456 ALA A CA 1
ATOM 3510 C C . ALA A 1 456 ? 13.893 9.933 -35.136 1.00 72.12 456 ALA A C 1
ATOM 3512 O O . ALA A 1 456 ? 12.807 10.183 -34.609 1.00 72.12 456 ALA A O 1
ATOM 3513 N N . ARG A 1 457 ? 14.862 10.857 -35.204 1.00 79.25 457 ARG A N 1
ATOM 3514 C CA . ARG A 1 457 ? 14.746 12.219 -34.637 1.00 79.25 457 ARG A CA 1
ATOM 3515 C C . ARG A 1 457 ? 14.035 13.235 -35.543 1.00 79.25 457 ARG A C 1
ATOM 3517 O O . ARG A 1 457 ? 14.010 14.418 -35.208 1.00 79.25 457 ARG A O 1
ATOM 3524 N N . ARG A 1 458 ? 13.472 12.811 -36.685 1.00 79.25 458 ARG A N 1
ATOM 3525 C CA . ARG A 1 458 ? 12.814 13.681 -37.686 1.00 79.25 458 ARG A CA 1
ATOM 3526 C C . ARG A 1 458 ? 13.709 14.826 -38.194 1.00 79.25 458 ARG A C 1
ATOM 3528 O O . ARG A 1 458 ? 13.233 15.938 -38.420 1.00 79.25 458 ARG A O 1
ATOM 3535 N N . ALA A 1 459 ? 15.002 14.562 -38.363 1.00 75.44 459 ALA A N 1
ATOM 3536 C CA . ALA A 1 459 ? 15.961 15.493 -38.952 1.00 75.44 459 ALA A CA 1
ATOM 3537 C C . ALA A 1 459 ? 16.187 15.207 -40.444 1.00 75.44 459 ALA A C 1
ATOM 3539 O O . ALA A 1 459 ? 15.813 14.158 -40.968 1.00 75.44 459 ALA A O 1
ATOM 3540 N N . VAL A 1 460 ? 16.822 16.155 -41.139 1.00 77.25 460 VAL A N 1
ATOM 3541 C CA . VAL A 1 460 ? 17.292 15.945 -42.516 1.00 77.25 460 VAL A CA 1
ATOM 3542 C C . VAL A 1 460 ? 18.325 14.801 -42.514 1.00 77.25 460 VAL A C 1
ATOM 3544 O O . VAL A 1 460 ? 19.150 14.768 -41.601 1.00 77.25 460 VAL A O 1
ATOM 3547 N N . PRO A 1 461 ? 18.335 13.882 -43.503 1.00 72.31 461 PRO A N 1
ATOM 3548 C CA . PRO A 1 461 ? 19.182 12.681 -43.471 1.00 72.31 461 PRO A CA 1
ATOM 3549 C C . PRO A 1 461 ? 20.681 12.922 -43.235 1.00 72.31 461 PRO A C 1
ATOM 3551 O O . PRO A 1 461 ? 21.332 12.093 -42.607 1.00 72.31 461 PRO A O 1
ATOM 3554 N N . ALA A 1 462 ? 21.213 14.062 -43.686 1.00 78.81 462 ALA A N 1
ATOM 3555 C CA . ALA A 1 462 ? 22.619 14.449 -43.542 1.00 78.81 462 ALA A CA 1
ATOM 3556 C C . ALA A 1 462 ? 22.891 15.397 -42.353 1.00 78.81 462 ALA A C 1
ATOM 3558 O O . ALA A 1 462 ? 23.926 16.059 -42.313 1.00 78.81 462 ALA A O 1
ATOM 3559 N N . ALA A 1 463 ? 21.953 15.536 -41.410 1.00 81.38 463 ALA A N 1
ATOM 3560 C CA . ALA A 1 463 ? 22.172 16.367 -40.232 1.00 81.38 463 ALA A CA 1
ATOM 3561 C C . ALA A 1 463 ? 23.288 15.771 -39.351 1.00 81.38 463 ALA A C 1
ATOM 3563 O O . ALA A 1 463 ? 23.315 14.553 -39.156 1.00 81.38 463 ALA A O 1
ATOM 3564 N N . PRO A 1 464 ? 24.184 16.600 -38.783 1.00 83.56 464 PRO A N 1
ATOM 3565 C CA . PRO A 1 464 ? 25.200 16.107 -37.866 1.00 83.56 464 PRO A CA 1
ATOM 3566 C C . PRO A 1 464 ? 24.546 15.477 -36.627 1.00 83.56 464 PRO A C 1
ATOM 3568 O O . PRO A 1 464 ? 23.516 15.948 -36.118 1.00 83.56 464 PRO A O 1
ATOM 3571 N N . ILE A 1 465 ? 25.155 14.393 -36.155 1.00 87.50 465 ILE A N 1
ATOM 3572 C CA . ILE A 1 465 ? 24.788 13.691 -34.926 1.00 87.50 465 ILE A CA 1
ATOM 3573 C C . ILE A 1 465 ? 25.939 13.897 -33.954 1.00 87.50 465 ILE A C 1
ATOM 3575 O O . ILE A 1 465 ? 27.078 13.561 -34.264 1.00 87.50 465 ILE A O 1
ATOM 3579 N N . ASP A 1 466 ? 25.637 14.481 -32.801 1.00 88.94 466 ASP A N 1
ATOM 3580 C CA . ASP A 1 466 ? 26.567 14.544 -31.682 1.00 88.94 466 ASP A CA 1
ATOM 3581 C C . ASP A 1 466 ? 26.358 13.348 -30.742 1.00 88.94 466 ASP A C 1
ATOM 3583 O O . ASP A 1 466 ? 25.380 12.596 -30.844 1.00 88.94 466 ASP A O 1
ATOM 3587 N N . LEU A 1 467 ? 27.296 13.159 -29.811 1.00 85.44 467 LEU A N 1
ATOM 3588 C CA . LEU A 1 467 ? 27.245 12.048 -28.865 1.00 85.44 467 LEU A CA 1
ATOM 3589 C C . LEU A 1 467 ? 25.975 12.072 -28.001 1.00 85.44 467 LEU A C 1
ATOM 3591 O O . LEU A 1 467 ? 25.448 11.019 -27.654 1.00 85.44 467 LEU A O 1
ATOM 3595 N N . GLN A 1 468 ? 25.444 13.251 -27.678 1.00 81.88 468 GLN A N 1
ATOM 3596 C CA . GLN A 1 468 ? 24.234 13.364 -26.867 1.00 81.88 468 GLN A CA 1
ATOM 3597 C C . GLN A 1 468 ? 22.997 12.869 -27.629 1.00 81.88 468 GLN A C 1
ATOM 3599 O O . GLN A 1 468 ? 22.196 12.116 -27.071 1.00 81.88 468 GLN A O 1
ATOM 3604 N N . ALA A 1 469 ? 22.856 13.237 -28.903 1.00 77.62 469 ALA A N 1
ATOM 3605 C CA . ALA A 1 469 ? 21.796 12.752 -29.779 1.00 77.62 469 ALA A CA 1
ATOM 3606 C C . ALA A 1 469 ? 21.913 11.240 -30.019 1.00 77.62 469 ALA A C 1
ATOM 3608 O O . ALA A 1 469 ? 20.902 10.536 -29.994 1.00 77.62 469 ALA A O 1
ATOM 3609 N N . ALA A 1 470 ? 23.137 10.730 -30.182 1.00 83.56 470 ALA A N 1
ATOM 3610 C CA . ALA A 1 470 ? 23.419 9.299 -30.257 1.00 83.56 470 ALA A CA 1
ATOM 3611 C C . ALA A 1 470 ? 22.966 8.558 -28.987 1.00 83.56 470 ALA A C 1
ATOM 3613 O O . ALA A 1 470 ? 22.239 7.568 -29.070 1.00 83.56 470 ALA A O 1
ATOM 3614 N N . VAL A 1 471 ? 23.320 9.069 -27.803 1.00 80.06 471 VAL A N 1
ATOM 3615 C CA . VAL A 1 471 ? 22.918 8.486 -26.513 1.00 80.06 471 VAL A CA 1
ATOM 3616 C C . VAL A 1 471 ? 21.401 8.483 -26.350 1.00 80.06 471 VAL A C 1
ATOM 3618 O O . VAL A 1 471 ? 20.827 7.460 -25.974 1.00 80.06 471 VAL A O 1
ATOM 3621 N N . GLN A 1 472 ? 20.740 9.598 -26.663 1.00 74.88 472 GLN A N 1
ATOM 3622 C CA . GLN A 1 472 ? 19.283 9.701 -26.591 1.00 74.88 472 GLN A CA 1
ATOM 3623 C C . GLN A 1 472 ? 18.600 8.689 -27.506 1.00 74.88 472 GLN A C 1
ATOM 3625 O O . GLN A 1 472 ? 17.674 8.013 -27.067 1.00 74.88 472 GLN A O 1
ATOM 3630 N N . HIS A 1 473 ? 19.076 8.553 -28.746 1.00 80.12 473 HIS A N 1
ATOM 3631 C CA . HIS A 1 473 ? 18.553 7.578 -29.700 1.00 80.12 473 HIS A CA 1
ATOM 3632 C C . HIS A 1 473 ? 18.714 6.148 -29.181 1.00 80.12 473 HIS A C 1
ATOM 3634 O O . HIS A 1 473 ? 17.726 5.427 -29.056 1.00 80.12 473 HIS A O 1
ATOM 3640 N N . CYS A 1 474 ? 19.923 5.767 -28.768 1.00 78.88 474 CYS A N 1
ATOM 3641 C CA . CYS A 1 474 ? 20.207 4.429 -28.252 1.00 78.88 474 CYS A CA 1
ATOM 3642 C C . CYS A 1 474 ? 19.358 4.064 -27.022 1.00 78.88 474 CYS A C 1
ATOM 3644 O O . CYS A 1 474 ? 18.955 2.913 -26.864 1.00 78.88 474 CYS A O 1
ATOM 3646 N N . GLN A 1 475 ? 19.029 5.036 -26.164 1.00 73.88 475 GLN A N 1
ATOM 3647 C CA . GLN A 1 475 ? 18.156 4.825 -25.002 1.00 73.88 475 GLN A CA 1
ATOM 3648 C C . GLN A 1 475 ? 16.698 4.521 -25.381 1.00 73.88 475 GLN A C 1
ATOM 3650 O O . GLN A 1 475 ? 15.965 3.961 -24.567 1.00 73.88 475 GLN A O 1
ATOM 3655 N N . THR A 1 476 ? 16.265 4.862 -26.600 1.00 63.78 476 THR A N 1
ATOM 3656 C CA . THR A 1 476 ? 14.923 4.515 -27.098 1.00 63.78 476 THR A CA 1
ATOM 3657 C C . THR A 1 476 ? 14.822 3.078 -27.615 1.00 63.78 476 THR A C 1
ATOM 3659 O O . THR A 1 476 ? 13.716 2.563 -27.793 1.00 63.78 476 THR A O 1
ATOM 3662 N N . LEU A 1 477 ? 15.956 2.409 -27.845 1.00 65.69 477 LEU A N 1
ATOM 3663 C CA . LEU A 1 477 ? 16.006 1.094 -28.473 1.00 65.69 477 LEU A CA 1
ATOM 3664 C C . LEU A 1 477 ? 15.745 -0.013 -27.446 1.00 65.69 477 LEU A C 1
ATOM 3666 O O . LEU A 1 477 ? 16.431 -0.149 -26.430 1.00 65.69 477 LEU A O 1
ATOM 3670 N N . GLY A 1 478 ? 14.747 -0.849 -27.738 1.00 52.97 478 GLY A N 1
ATOM 3671 C CA . GLY A 1 478 ? 14.424 -2.013 -26.919 1.00 52.97 478 GLY A CA 1
ATOM 3672 C C . GLY A 1 478 ? 15.535 -3.066 -26.952 1.00 52.97 478 GLY A C 1
ATOM 3673 O O . GLY A 1 478 ? 16.198 -3.256 -27.968 1.00 52.97 478 GLY A O 1
ATOM 3674 N N . ARG A 1 479 ? 15.707 -3.813 -25.854 1.00 60.75 479 ARG A N 1
ATOM 3675 C CA . ARG A 1 479 ? 16.724 -4.879 -25.724 1.00 60.75 479 ARG A CA 1
ATOM 3676 C C . ARG A 1 479 ? 16.709 -5.901 -26.863 1.00 60.75 479 ARG A C 1
ATOM 3678 O O . ARG A 1 479 ? 17.768 -6.325 -27.296 1.00 60.75 479 ARG A O 1
ATOM 3685 N N . LEU A 1 480 ? 15.530 -6.248 -27.379 1.00 55.84 480 LEU A N 1
ATOM 3686 C CA . LEU A 1 480 ? 15.364 -7.222 -28.467 1.00 55.84 480 LEU A CA 1
ATOM 3687 C C . LEU A 1 480 ? 15.983 -6.781 -29.805 1.00 55.84 480 LEU A C 1
ATOM 3689 O O . LEU A 1 480 ? 16.123 -7.619 -30.703 1.00 55.84 480 LEU A O 1
ATOM 3693 N N . ASN A 1 481 ? 16.329 -5.495 -29.934 1.00 62.34 481 ASN A N 1
ATOM 3694 C CA . ASN A 1 481 ? 17.014 -4.942 -31.099 1.00 62.34 481 ASN A CA 1
ATOM 3695 C C . ASN A 1 481 ? 18.519 -5.243 -31.071 1.00 62.34 481 ASN A C 1
ATOM 3697 O O . ASN A 1 481 ? 19.139 -5.286 -32.125 1.00 62.34 481 ASN A O 1
ATOM 3701 N N . PHE A 1 482 ? 19.094 -5.486 -29.890 1.00 67.06 482 PHE A N 1
ATOM 3702 C CA . PHE A 1 482 ? 20.501 -5.837 -29.729 1.00 67.06 482 PHE A CA 1
ATOM 3703 C C . PHE A 1 482 ? 20.640 -7.346 -29.899 1.00 67.06 482 PHE A C 1
ATOM 3705 O O . PHE A 1 482 ? 20.082 -8.126 -29.123 1.00 67.06 482 PHE A O 1
ATOM 3712 N N . ARG A 1 483 ? 21.334 -7.767 -30.953 1.00 61.28 483 ARG A N 1
ATOM 3713 C CA . ARG A 1 483 ? 21.523 -9.178 -31.303 1.00 61.28 483 ARG A CA 1
ATOM 3714 C C . ARG A 1 483 ? 22.919 -9.367 -31.864 1.00 61.28 483 ARG A C 1
ATOM 3716 O O . ARG A 1 483 ? 23.498 -8.442 -32.421 1.00 61.28 483 ARG A O 1
ATOM 3723 N N . VAL A 1 484 ? 23.424 -10.588 -31.765 1.00 51.62 484 VAL A N 1
ATOM 3724 C CA . VAL A 1 484 ? 24.564 -11.007 -32.584 1.00 51.62 484 VAL A CA 1
ATOM 3725 C C . VAL A 1 484 ? 24.082 -10.976 -34.036 1.00 51.62 484 VAL A C 1
ATOM 3727 O O . VAL A 1 484 ? 23.146 -11.709 -34.365 1.00 51.62 484 VAL A O 1
ATOM 3730 N N . GLN A 1 485 ? 24.610 -10.056 -34.848 1.00 44.03 485 GLN A N 1
ATOM 3731 C CA . GLN A 1 485 ? 24.329 -10.000 -36.287 1.00 44.03 485 GLN A CA 1
ATOM 3732 C C . GLN A 1 485 ? 25.299 -10.879 -37.054 1.00 44.03 485 GLN A C 1
ATOM 3734 O O . GLN A 1 485 ? 26.500 -10.818 -36.722 1.00 44.03 485 GLN A O 1
#

Radius of gyration: 32.88 Å; chains: 1; bounding box: 79×43×100 Å

pLDDT: mean 74.89, std 16.48, range [27.94, 95.88]

Sequence (485 aa):
MAISAGAGQHIHDHHPDVVLRIVTPEDGERITGAAKTGQFVRQVFGASPTTRLDPRYLRGTSVHAVPSPAMELMPGLLNDWLERYFTVFPSAIPQGRTLLRVEANQWALVYQKPKAGQQLYQLNHFTRLRLQQPDGSTVDAAYCNDPGRDATLEQWQANDYARLRASARELAASCVQRLTSKLPQFFPEPLPTAGSGDGTARVRVFNSATEQVTMLSDAYCLADGSRRFDDPRWPASRDVPAQDSEAGNVSLGIAETETMRSLKSPKYREYAVQAGQPLIFDADVRYRGAFCSGTLAVQIIPVTGVDYEVKLDTVGQVCRLNVHSVDREGVRLAVPARRAPETCTRPDVDYTTLTAKTPREPLDAMGVFLFTDSGLQVQPAERDSAPLQLADAPAGAARLEMLLQQMLAEPGTRACVIVPEHDHASPLNTLLRDYVLEHGSALPGLWETAATVNQARRAVPAAPIDLQAAVQHCQTLGRLNFRVQ

Organism: Stenotrophomonas maltophilia (NCBI:txid40324)